Protein AF-I3XXE2-F1 (afdb_monomer)

Structure (mmCIF, N/CA/C/O backbone):
data_AF-I3XXE2-F1
#
_entry.id   AF-I3XXE2-F1
#
loop_
_atom_site.group_PDB
_atom_site.id
_atom_site.type_symbol
_atom_site.label_atom_id
_atom_site.label_alt_id
_atom_site.label_comp_id
_atom_site.label_asym_id
_atom_site.label_entity_id
_atom_site.label_seq_id
_atom_site.pdbx_PDB_ins_code
_atom_site.Cartn_x
_atom_site.Cartn_y
_atom_site.Cartn_z
_atom_site.occupancy
_atom_site.B_iso_or_equiv
_atom_site.auth_seq_id
_atom_site.auth_comp_id
_atom_site.auth_asym_id
_atom_site.auth_atom_id
_atom_site.pdbx_PDB_model_num
ATOM 1 N N . MET A 1 1 ? 44.487 16.194 -28.880 1.00 49.84 1 MET A N 1
ATOM 2 C CA . MET A 1 1 ? 43.155 16.130 -28.254 1.00 49.84 1 MET A CA 1
ATOM 3 C C . MET A 1 1 ? 43.148 17.128 -27.118 1.00 49.84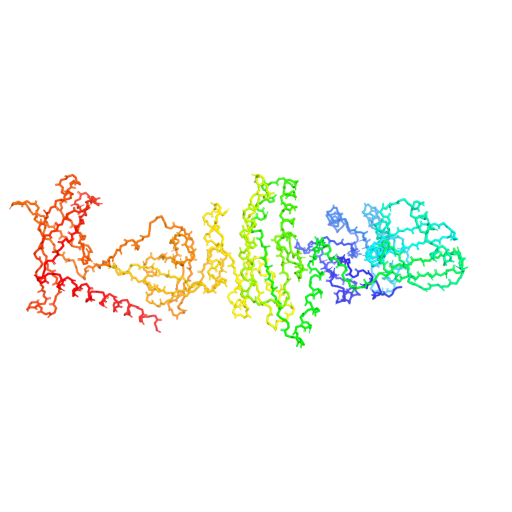 1 MET A C 1
ATOM 5 O O . MET A 1 1 ? 44.046 17.031 -26.292 1.00 49.84 1 MET A O 1
ATOM 9 N N . LEU A 1 2 ? 42.256 18.119 -27.118 1.00 60.84 2 LEU A N 1
ATOM 10 C CA . LEU A 1 2 ? 42.082 19.010 -25.963 1.00 60.84 2 LEU A CA 1
ATOM 11 C C . LEU A 1 2 ? 41.504 18.194 -24.790 1.00 60.84 2 LEU A C 1
ATOM 13 O O . LEU A 1 2 ? 40.853 17.176 -25.013 1.00 60.84 2 LEU A O 1
ATOM 17 N N . LEU A 1 3 ? 41.729 18.614 -23.539 1.00 61.66 3 LEU A N 1
ATOM 18 C CA . LEU A 1 3 ? 41.143 17.947 -22.361 1.00 61.66 3 LEU A CA 1
ATOM 19 C C . LEU A 1 3 ? 39.611 17.828 -22.488 1.00 61.66 3 LEU A C 1
ATOM 21 O O . LEU A 1 3 ? 39.029 16.824 -22.094 1.00 61.66 3 LEU A O 1
ATOM 25 N N . GLU A 1 4 ? 38.973 18.821 -23.106 1.00 63.56 4 GLU A N 1
ATOM 26 C CA . GLU A 1 4 ? 37.538 18.836 -23.408 1.00 63.56 4 GLU A CA 1
ATOM 27 C C . GLU A 1 4 ? 37.115 17.728 -24.384 1.00 63.56 4 GLU A C 1
ATOM 29 O O . GLU A 1 4 ? 36.099 17.076 -24.152 1.00 63.56 4 GLU A O 1
ATOM 34 N N . ASP A 1 5 ? 37.915 17.459 -25.420 1.00 61.53 5 ASP A N 1
ATOM 35 C CA . ASP A 1 5 ? 37.657 16.382 -26.384 1.00 61.53 5 ASP A CA 1
ATOM 36 C C . ASP A 1 5 ? 37.700 15.016 -25.685 1.00 61.53 5 ASP A C 1
ATOM 38 O O . ASP A 1 5 ? 36.823 14.180 -25.884 1.00 61.53 5 ASP A O 1
ATOM 42 N N . PHE A 1 6 ? 38.672 14.809 -24.788 1.00 65.94 6 PHE A N 1
ATOM 43 C CA . PHE A 1 6 ? 38.775 13.582 -23.994 1.00 65.94 6 PHE A CA 1
ATOM 44 C C . PHE A 1 6 ? 37.578 13.398 -23.063 1.00 65.94 6 PHE A C 1
ATOM 46 O O . PHE A 1 6 ? 37.001 12.312 -23.008 1.00 65.94 6 PHE A O 1
ATOM 53 N N . LEU A 1 7 ? 37.179 14.446 -22.341 1.00 66.00 7 LEU A N 1
ATOM 54 C CA . LEU A 1 7 ? 36.018 14.381 -21.453 1.00 66.00 7 LEU A CA 1
ATOM 55 C C . LEU A 1 7 ? 34.719 14.178 -22.241 1.00 66.00 7 LEU A C 1
ATOM 57 O O . LEU A 1 7 ? 33.814 13.497 -21.763 1.00 66.00 7 LEU A O 1
ATOM 61 N N . HIS A 1 8 ? 34.634 14.701 -23.466 1.00 67.31 8 HIS A N 1
ATOM 62 C CA . HIS A 1 8 ? 33.523 14.415 -24.363 1.00 67.31 8 HIS A CA 1
ATOM 63 C C . HIS A 1 8 ? 33.535 12.948 -24.824 1.00 67.31 8 HIS A C 1
ATOM 65 O O . HIS A 1 8 ? 32.492 12.290 -24.804 1.00 67.31 8 HIS A O 1
ATOM 71 N N . GLU A 1 9 ? 34.674 12.419 -25.267 1.00 64.75 9 GLU A N 1
ATOM 72 C CA . GLU A 1 9 ? 34.792 11.040 -25.763 1.00 64.75 9 GLU A CA 1
ATOM 73 C C . GLU A 1 9 ? 34.589 10.001 -24.656 1.00 64.75 9 GLU A C 1
ATOM 75 O O . GLU A 1 9 ? 34.000 8.944 -24.890 1.00 64.75 9 GLU A O 1
ATOM 80 N N . THR A 1 10 ? 34.998 10.327 -23.429 1.00 66.25 10 THR A N 1
ATOM 81 C CA . THR A 1 10 ? 34.902 9.444 -22.259 1.00 66.25 10 THR A CA 1
ATOM 82 C C . THR A 1 10 ? 33.691 9.710 -21.370 1.00 66.25 10 THR A C 1
ATOM 84 O O . THR A 1 10 ? 33.535 9.021 -20.369 1.00 66.25 10 THR A O 1
ATOM 87 N N . ARG A 1 11 ? 32.759 10.588 -21.778 1.00 70.06 11 ARG A N 1
ATOM 88 C CA . ARG A 1 11 ? 31.555 10.988 -21.010 1.00 70.06 11 ARG A CA 1
ATOM 89 C C . ARG A 1 11 ? 30.692 9.843 -20.465 1.00 70.06 11 ARG A C 1
ATOM 91 O O . ARG A 1 11 ? 29.892 10.049 -19.558 1.00 70.06 11 ARG A O 1
ATOM 98 N N . SER A 1 12 ? 30.797 8.663 -21.074 1.00 62.78 12 SER A N 1
ATOM 99 C CA . SER A 1 12 ? 30.055 7.447 -20.720 1.00 62.78 12 SER A CA 1
ATOM 100 C C . SER A 1 12 ? 30.816 6.501 -19.781 1.00 62.78 12 SER A C 1
ATOM 102 O O . SER A 1 12 ? 30.238 5.521 -19.315 1.00 62.78 12 SER A O 1
ATOM 104 N N . LEU A 1 13 ? 32.090 6.783 -19.496 1.00 74.25 13 LEU A N 1
ATOM 105 C CA . LEU A 1 13 ? 32.965 6.002 -18.625 1.00 74.25 13 LEU A CA 1
ATOM 106 C C . LEU A 1 13 ? 33.053 6.643 -17.238 1.00 74.25 13 LEU A C 1
ATOM 108 O O . LEU A 1 13 ? 33.002 7.860 -17.080 1.00 74.25 13 LEU A O 1
ATOM 112 N N . SER A 1 14 ? 33.210 5.819 -16.210 1.00 83.44 14 SER A N 1
ATOM 113 C CA . SER A 1 14 ? 33.426 6.293 -14.843 1.00 83.44 14 SER A CA 1
ATOM 114 C C . SER A 1 14 ? 34.903 6.622 -14.601 1.00 83.44 14 SER A C 1
ATOM 116 O O . SER A 1 14 ? 35.786 5.803 -14.867 1.00 83.44 14 SER A O 1
ATOM 118 N N . VAL A 1 15 ? 35.184 7.821 -14.082 1.00 85.19 15 VAL A N 1
ATOM 119 C CA . VAL A 1 15 ? 36.554 8.303 -13.846 1.00 85.19 15 VAL A CA 1
ATOM 120 C C . VAL A 1 15 ? 36.760 8.532 -12.355 1.00 85.19 15 VAL A C 1
ATOM 122 O O . VAL A 1 15 ? 35.983 9.237 -11.711 1.00 85.19 15 VAL A O 1
ATOM 125 N N . ALA A 1 16 ? 37.815 7.947 -11.795 1.00 87.69 16 ALA A N 1
ATOM 126 C CA . ALA A 1 16 ? 38.194 8.156 -10.406 1.00 87.69 16 ALA A CA 1
ATOM 127 C C . ALA A 1 16 ? 39.596 8.761 -10.302 1.00 87.69 16 ALA A C 1
ATOM 129 O O . ALA A 1 16 ? 40.557 8.245 -10.870 1.00 87.69 16 ALA A O 1
ATOM 130 N N . HIS A 1 17 ? 39.708 9.833 -9.526 1.00 88.88 17 HIS A N 1
ATOM 131 C CA . HIS A 1 17 ? 40.954 10.486 -9.164 1.00 88.88 17 HIS A CA 1
ATOM 132 C C . HIS A 1 17 ? 41.304 10.167 -7.704 1.00 88.88 17 HIS A C 1
ATOM 134 O O . HIS A 1 17 ? 40.555 10.487 -6.786 1.00 88.88 17 HIS A O 1
ATOM 140 N N . LEU A 1 18 ? 42.432 9.510 -7.470 1.00 89.00 18 LEU A N 1
ATOM 141 C CA . LEU A 1 18 ? 42.912 9.111 -6.153 1.00 89.00 18 LEU A CA 1
ATOM 142 C C . LEU A 1 18 ? 44.161 9.911 -5.788 1.00 89.00 18 LEU A C 1
ATOM 144 O O . LEU A 1 18 ? 45.093 9.977 -6.583 1.00 89.00 18 LEU A O 1
ATOM 148 N N . TYR A 1 19 ? 44.227 10.445 -4.574 1.00 88.69 19 TYR A N 1
ATOM 149 C CA . TYR A 1 19 ? 45.392 11.199 -4.102 1.00 88.69 19 TYR A CA 1
ATOM 150 C C . TYR A 1 19 ? 45.650 10.962 -2.610 1.00 88.69 19 TYR A C 1
ATOM 152 O O . TYR A 1 19 ? 44.798 10.431 -1.895 1.00 88.69 19 TYR A O 1
ATOM 160 N N . PHE A 1 20 ? 46.839 11.341 -2.136 1.00 84.94 20 PHE A N 1
ATOM 161 C CA . PHE A 1 20 ? 47.211 11.317 -0.717 1.00 84.94 20 PHE A CA 1
ATOM 162 C C . PHE A 1 20 ? 47.360 12.752 -0.201 1.00 84.94 20 PHE A C 1
ATOM 164 O O . PHE A 1 20 ? 48.051 13.549 -0.832 1.00 84.94 20 PHE A O 1
ATOM 171 N N . HIS A 1 21 ? 46.772 13.053 0.959 1.00 82.75 21 HIS A N 1
ATOM 172 C CA . HIS A 1 21 ? 46.692 14.399 1.544 1.00 82.75 21 HIS A CA 1
ATOM 173 C C . HIS A 1 21 ? 45.854 15.380 0.706 1.00 82.75 21 HIS A C 1
ATOM 175 O O . HIS A 1 21 ? 44.634 15.402 0.841 1.00 82.75 21 HIS A O 1
ATOM 181 N N . GLU A 1 22 ? 46.492 16.178 -0.151 1.00 81.81 22 GLU A N 1
ATOM 182 C CA . GLU A 1 22 ? 45.865 17.200 -0.993 1.00 81.81 22 GLU A CA 1
ATOM 183 C C . GLU A 1 22 ? 46.195 16.927 -2.468 1.00 81.81 22 GLU A C 1
ATOM 185 O O . GLU A 1 22 ? 47.330 16.537 -2.764 1.00 81.81 22 GLU A O 1
ATOM 190 N N . PRO A 1 23 ? 45.235 17.123 -3.393 1.00 83.56 23 PRO A N 1
ATOM 191 C CA . PRO A 1 23 ? 45.461 16.893 -4.813 1.00 83.56 23 PRO A CA 1
ATOM 192 C C . PRO A 1 23 ? 46.401 17.963 -5.376 1.00 83.56 23 PRO A C 1
ATOM 194 O O . PRO A 1 23 ? 46.141 19.164 -5.269 1.00 83.56 23 PRO A O 1
ATOM 197 N N . LYS A 1 24 ? 47.497 17.531 -5.998 1.00 83.00 24 LYS A N 1
ATOM 198 C CA . LYS A 1 24 ? 48.479 18.407 -6.648 1.00 83.00 24 LYS A CA 1
ATOM 199 C C . LYS A 1 24 ? 48.099 18.726 -8.098 1.00 83.00 24 LYS A C 1
ATOM 201 O O . LYS A 1 24 ? 48.556 19.743 -8.620 1.00 83.00 24 LYS A O 1
ATOM 206 N N . LEU A 1 25 ? 47.255 17.916 -8.742 1.00 81.25 25 LEU A N 1
ATOM 207 C CA . LEU A 1 25 ? 46.777 18.136 -10.110 1.00 81.25 25 LEU A CA 1
ATOM 208 C C . LEU A 1 25 ? 45.435 18.879 -10.115 1.00 81.25 25 LEU A C 1
ATOM 210 O O . LEU A 1 25 ? 44.374 18.305 -10.372 1.00 81.25 25 LEU A O 1
ATOM 214 N N . THR A 1 26 ? 45.471 20.189 -9.858 1.00 78.38 26 THR A N 1
ATOM 215 C CA . THR A 1 26 ? 44.259 21.030 -9.846 1.00 78.38 26 THR A CA 1
ATOM 216 C C . THR A 1 26 ? 43.567 21.132 -11.209 1.00 78.38 26 THR A C 1
ATOM 218 O O . THR A 1 26 ? 42.389 21.476 -11.268 1.00 78.38 26 THR A O 1
ATOM 221 N N . LEU A 1 27 ? 44.244 20.763 -12.303 1.00 74.00 27 LEU A N 1
ATOM 222 C CA . LEU A 1 27 ? 43.654 20.620 -13.641 1.00 74.00 27 LEU A CA 1
ATOM 223 C C . LEU A 1 27 ? 42.441 19.672 -13.668 1.00 74.00 27 LEU A C 1
ATOM 225 O O . LEU A 1 27 ? 41.511 19.879 -14.452 1.00 74.00 27 LEU A O 1
ATOM 229 N N . PHE A 1 28 ? 42.401 18.670 -12.784 1.00 76.62 28 PHE A N 1
ATOM 230 C CA . PHE A 1 28 ? 41.263 17.758 -12.683 1.00 76.62 28 PHE A CA 1
ATOM 231 C C . PHE A 1 28 ? 40.023 18.374 -12.017 1.00 76.62 28 PHE A C 1
AT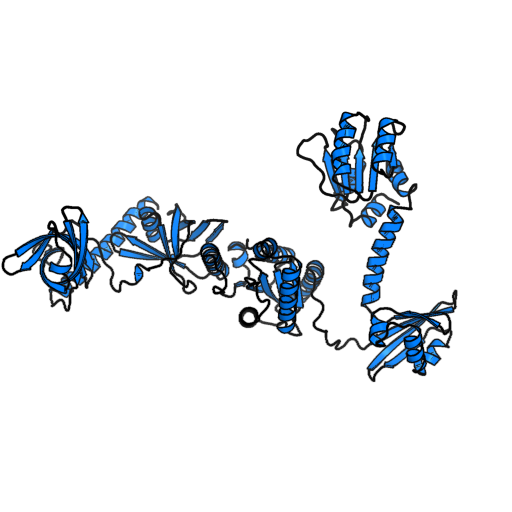OM 233 O O . PHE A 1 28 ? 38.933 17.830 -12.175 1.00 76.62 28 PHE A O 1
ATOM 240 N N . GLU A 1 29 ? 40.129 19.522 -11.339 1.00 73.69 29 GLU A N 1
ATOM 241 C CA . GLU A 1 29 ? 38.956 20.202 -10.765 1.00 73.69 29 GLU A CA 1
ATOM 242 C C . GLU A 1 29 ? 38.036 20.769 -11.853 1.00 73.69 29 GLU A C 1
ATOM 244 O O . GLU A 1 29 ? 36.814 20.661 -11.747 1.00 73.69 29 GLU A O 1
ATOM 249 N N . ASN A 1 30 ? 38.602 21.286 -12.948 1.00 69.25 30 ASN A N 1
ATOM 250 C CA . ASN A 1 30 ? 37.808 21.703 -14.108 1.00 69.25 30 ASN A CA 1
ATOM 251 C C . ASN A 1 30 ? 37.157 20.496 -14.799 1.00 69.25 30 ASN A C 1
ATOM 253 O O . ASN A 1 30 ? 35.985 20.556 -15.169 1.00 69.25 30 ASN A O 1
ATOM 257 N N . ALA A 1 31 ? 37.882 19.379 -14.916 1.00 69.25 31 ALA A N 1
ATOM 258 C CA . ALA A 1 31 ? 37.351 18.140 -15.486 1.00 69.25 31 ALA A CA 1
ATOM 259 C C . ALA A 1 31 ? 36.200 17.550 -14.652 1.00 69.25 31 ALA A C 1
ATOM 261 O O . ALA A 1 31 ? 35.229 17.027 -15.195 1.00 69.25 31 ALA A O 1
ATOM 262 N N . LYS A 1 32 ? 36.270 17.682 -13.325 1.00 71.62 32 LYS A N 1
ATOM 263 C CA . LYS A 1 32 ? 35.228 17.239 -12.394 1.00 71.62 32 LYS A CA 1
ATOM 264 C C . LYS A 1 32 ? 33.922 18.022 -12.535 1.00 71.62 32 LYS A C 1
ATOM 266 O O . LYS A 1 32 ? 32.854 17.465 -12.305 1.00 71.62 32 LYS A O 1
ATOM 271 N N . GLN A 1 33 ? 33.992 19.300 -12.910 1.00 71.19 33 GLN A N 1
ATOM 272 C CA . GLN A 1 33 ? 32.798 20.125 -13.129 1.00 71.19 33 GLN A CA 1
ATOM 273 C C . GLN A 1 33 ? 32.081 19.786 -14.439 1.00 71.19 33 GLN A C 1
ATOM 275 O O . GLN A 1 33 ? 30.863 19.931 -14.527 1.00 71.19 33 GLN A O 1
ATOM 280 N N . THR A 1 34 ? 32.822 19.344 -15.454 1.00 67.88 34 THR A N 1
ATOM 281 C CA . THR A 1 34 ? 32.298 19.097 -16.804 1.00 67.88 34 THR A CA 1
ATOM 282 C C . THR A 1 34 ? 31.955 17.631 -17.062 1.00 67.88 34 THR A C 1
ATOM 284 O O . THR A 1 34 ? 31.123 17.348 -17.923 1.00 67.88 34 THR A O 1
ATOM 287 N N . HIS A 1 35 ? 32.536 16.697 -16.304 1.00 72.62 35 HIS A N 1
ATOM 288 C CA . HIS A 1 35 ? 32.346 15.264 -16.497 1.00 72.62 35 HIS A CA 1
ATOM 289 C C . HIS A 1 35 ? 31.454 14.639 -15.400 1.00 72.62 35 HIS A C 1
ATOM 291 O O . HIS A 1 35 ? 31.875 14.525 -14.247 1.00 72.62 35 HIS A O 1
ATOM 297 N N . PRO A 1 36 ? 30.242 14.150 -15.733 1.00 70.31 36 PRO A N 1
ATOM 298 C CA . PRO A 1 36 ? 29.206 13.789 -14.753 1.00 70.31 36 PRO A CA 1
ATOM 299 C C . PRO A 1 36 ? 29.562 12.606 -13.836 1.00 70.31 36 PRO A C 1
ATOM 301 O O . PRO A 1 36 ? 28.997 12.472 -12.753 1.00 70.31 36 PRO A O 1
ATOM 304 N N . HIS A 1 37 ? 30.502 11.752 -14.252 1.00 79.75 37 HIS A N 1
ATOM 305 C CA . HIS A 1 37 ? 30.937 10.561 -13.509 1.00 79.75 37 HIS A CA 1
ATOM 306 C C . HIS A 1 37 ? 32.393 10.629 -13.024 1.00 79.75 37 HIS A C 1
ATOM 308 O O . HIS A 1 37 ? 33.038 9.593 -12.868 1.00 79.75 37 HIS A O 1
ATOM 314 N N . PHE A 1 38 ? 32.920 11.839 -12.815 1.00 84.69 38 PHE A N 1
ATOM 315 C CA . PHE A 1 38 ? 34.266 12.048 -12.285 1.00 84.69 38 PHE A CA 1
ATOM 316 C C . PHE A 1 38 ? 34.226 12.227 -10.762 1.00 84.69 38 PHE A C 1
ATOM 318 O O . PHE A 1 38 ? 33.630 13.175 -10.250 1.00 84.69 38 PHE A O 1
ATOM 325 N N . LEU A 1 39 ? 34.881 11.335 -10.019 1.00 85.44 39 LEU A N 1
ATOM 326 C CA . LEU A 1 39 ? 34.938 11.377 -8.555 1.00 85.44 39 LEU A CA 1
ATOM 327 C C . LEU A 1 39 ? 36.384 11.444 -8.063 1.00 85.44 39 LEU A C 1
ATOM 329 O O . LEU A 1 39 ? 37.253 10.785 -8.624 1.00 85.44 39 LEU A O 1
ATOM 333 N N . SER A 1 40 ? 36.632 12.189 -6.984 1.00 86.00 40 SER A N 1
ATOM 334 C CA . SER A 1 40 ? 37.962 12.297 -6.371 1.00 86.00 40 SER A CA 1
ATOM 335 C C . SER A 1 40 ? 37.949 11.756 -4.943 1.00 86.00 40 SER A C 1
ATOM 337 O O . SER A 1 40 ? 37.007 12.029 -4.199 1.00 86.00 40 SER A O 1
ATOM 339 N N . PHE A 1 41 ? 38.988 11.022 -4.545 1.00 86.62 41 PHE A N 1
ATOM 340 C CA . PHE A 1 41 ? 39.075 10.369 -3.241 1.00 86.62 41 PHE A CA 1
ATOM 341 C C . PHE A 1 41 ? 40.442 10.593 -2.588 1.00 86.62 41 PHE A C 1
ATOM 343 O O . PHE A 1 41 ? 41.481 10.260 -3.164 1.00 86.62 41 PHE A O 1
ATOM 350 N N . ASN A 1 42 ? 40.420 11.074 -1.343 1.00 85.44 42 ASN A N 1
ATOM 351 C CA . ASN A 1 42 ? 41.594 11.098 -0.479 1.00 85.44 42 ASN A CA 1
ATOM 352 C C . ASN A 1 42 ? 41.824 9.702 0.110 1.00 85.44 42 ASN A C 1
ATOM 354 O O . ASN A 1 42 ? 41.038 9.211 0.923 1.00 85.44 42 ASN A O 1
ATOM 358 N N . LEU A 1 43 ? 42.928 9.076 -0.285 1.00 82.06 43 LEU A N 1
ATOM 359 C CA . LEU A 1 43 ? 43.324 7.745 0.146 1.00 82.06 43 LEU A CA 1
ATOM 360 C C . LEU A 1 43 ? 43.887 7.700 1.563 1.00 82.06 43 LEU A C 1
ATOM 362 O O . LEU A 1 43 ? 44.427 6.667 1.924 1.00 82.06 43 LEU A O 1
ATOM 366 N N . GLU A 1 44 ? 43.810 8.750 2.374 1.00 77.62 44 GLU A N 1
ATOM 367 C CA . GLU A 1 44 ? 44.164 8.667 3.796 1.00 77.62 44 GLU A CA 1
ATOM 368 C C . GLU A 1 44 ? 42.950 8.504 4.704 1.00 77.62 44 GLU A C 1
ATOM 370 O O . GLU A 1 44 ? 43.038 7.816 5.721 1.00 77.62 44 GLU A O 1
ATOM 375 N N . GLU A 1 45 ? 41.795 9.004 4.280 1.00 77.88 45 GLU A N 1
ATOM 376 C CA . GLU A 1 45 ? 40.541 8.920 5.021 1.00 77.88 45 GLU A CA 1
ATOM 377 C C . GLU A 1 45 ? 39.990 7.484 4.986 1.00 77.88 45 GLU A C 1
ATOM 379 O O . GLU A 1 45 ? 39.801 6.892 3.922 1.00 77.88 45 GLU A O 1
ATOM 384 N N . GLU A 1 46 ? 39.747 6.885 6.157 1.00 56.06 46 GLU A N 1
ATOM 385 C CA . GLU A 1 46 ? 39.367 5.464 6.289 1.00 56.06 46 GLU A CA 1
ATOM 386 C C . GLU A 1 46 ? 38.021 5.103 5.625 1.00 56.06 46 GLU A C 1
ATOM 388 O O . GLU A 1 46 ? 37.785 3.932 5.334 1.00 56.06 46 GLU A O 1
ATOM 393 N N . ASN A 1 47 ? 37.177 6.093 5.306 1.00 55.81 47 ASN A N 1
ATOM 394 C CA . ASN A 1 47 ? 35.850 5.894 4.705 1.00 55.81 47 ASN A CA 1
ATOM 395 C C . ASN A 1 47 ? 35.788 6.115 3.181 1.00 55.81 47 ASN A C 1
ATOM 397 O O . ASN A 1 47 ? 34.747 5.855 2.578 1.00 55.81 47 ASN A O 1
ATOM 401 N N . ASN A 1 48 ? 36.878 6.545 2.539 1.00 55.62 48 ASN A N 1
ATOM 402 C CA . ASN A 1 48 ? 36.903 6.839 1.105 1.00 55.62 48 ASN A CA 1
ATOM 403 C C . ASN A 1 48 ? 37.566 5.694 0.330 1.00 55.62 48 ASN A C 1
ATOM 405 O O . ASN A 1 48 ? 38.761 5.711 0.038 1.00 55.62 48 ASN A O 1
ATOM 409 N N . THR A 1 49 ? 36.777 4.669 -0.007 1.00 58.06 49 THR A N 1
ATOM 410 C CA . THR A 1 49 ? 37.187 3.660 -0.997 1.00 58.06 49 THR A CA 1
ATOM 411 C C . THR A 1 49 ? 36.471 3.917 -2.319 1.00 58.06 49 THR A C 1
ATOM 413 O O . THR A 1 49 ? 35.263 4.154 -2.306 1.00 58.06 49 THR A O 1
ATOM 416 N N . PRO A 1 50 ? 37.176 3.875 -3.463 1.00 56.41 50 PRO A N 1
ATOM 417 C CA . PRO A 1 50 ? 36.537 4.109 -4.749 1.00 56.41 50 PRO A CA 1
ATOM 418 C C . PRO A 1 50 ? 35.480 3.030 -5.043 1.00 56.41 50 PRO A C 1
ATOM 420 O O . PRO A 1 50 ? 35.698 1.836 -4.803 1.00 56.41 50 PRO A O 1
ATOM 423 N N . LEU A 1 51 ? 34.334 3.472 -5.570 1.00 59.88 51 LEU A N 1
ATOM 424 C CA . LEU A 1 51 ? 33.403 2.640 -6.342 1.00 59.88 51 LEU A CA 1
ATOM 425 C C . LEU A 1 51 ? 34.094 2.213 -7.652 1.00 59.88 51 LEU A C 1
ATOM 427 O O . LEU A 1 51 ? 35.061 2.852 -8.065 1.00 59.88 51 LEU A O 1
ATOM 431 N N . SER A 1 52 ? 33.654 1.120 -8.288 1.00 71.00 52 SER A N 1
ATOM 432 C CA . SER A 1 52 ? 34.291 0.619 -9.517 1.00 71.00 52 SER A CA 1
ATOM 433 C C . SER A 1 52 ? 34.399 1.725 -10.571 1.00 71.00 52 SER A C 1
ATOM 435 O O . SER A 1 52 ? 33.372 2.281 -10.953 1.00 71.00 52 SER A O 1
ATOM 437 N N . ALA A 1 53 ? 35.620 2.018 -11.019 1.00 78.50 53 ALA A N 1
ATOM 438 C CA . ALA A 1 53 ? 35.902 3.044 -12.016 1.00 78.50 53 ALA A CA 1
ATOM 439 C C . ALA A 1 53 ? 36.543 2.428 -13.265 1.00 78.50 53 ALA A C 1
ATOM 441 O O . ALA A 1 53 ? 37.379 1.525 -13.156 1.00 78.50 53 ALA A O 1
ATOM 442 N N . ASP A 1 54 ? 36.171 2.934 -14.439 1.00 79.69 54 ASP A N 1
ATOM 443 C CA . ASP A 1 54 ? 36.720 2.515 -15.729 1.00 79.69 54 ASP A CA 1
ATOM 444 C C . ASP A 1 54 ? 38.111 3.116 -15.964 1.00 79.69 54 ASP A C 1
ATOM 446 O O . ASP A 1 54 ? 39.002 2.432 -16.476 1.00 79.69 54 ASP A O 1
ATOM 450 N N . ILE A 1 55 ? 38.309 4.369 -15.543 1.00 83.06 55 ILE A N 1
ATOM 451 C CA . ILE A 1 55 ? 39.571 5.108 -15.645 1.00 83.06 55 ILE A CA 1
ATOM 452 C C . ILE A 1 55 ? 40.017 5.536 -14.249 1.00 83.06 55 ILE A C 1
ATOM 454 O O . ILE A 1 55 ? 39.242 6.120 -13.490 1.00 83.06 55 ILE A O 1
ATOM 458 N N . LEU A 1 56 ? 41.279 5.264 -13.921 1.00 87.06 56 LEU A N 1
ATOM 459 C CA . LEU A 1 56 ? 41.865 5.598 -12.631 1.00 87.06 56 LEU A CA 1
ATOM 460 C C . LEU A 1 56 ? 43.077 6.523 -12.792 1.00 87.06 56 LEU A C 1
ATOM 462 O O . LEU A 1 56 ? 44.084 6.141 -13.387 1.00 87.06 56 LEU A O 1
ATOM 466 N N . PHE A 1 57 ? 42.996 7.720 -12.224 1.00 88.06 57 PHE A N 1
ATOM 467 C CA . PHE A 1 57 ? 44.116 8.647 -12.069 1.00 88.06 57 PHE A CA 1
ATOM 468 C C . PHE A 1 57 ? 44.603 8.579 -10.626 1.00 88.06 57 PHE A C 1
ATOM 470 O O . PHE A 1 57 ? 43.793 8.711 -9.714 1.00 88.06 57 PHE A O 1
ATOM 477 N N . ILE A 1 58 ? 45.894 8.342 -10.394 1.00 89.62 58 ILE A N 1
ATOM 478 C CA . ILE A 1 58 ? 46.433 8.197 -9.035 1.00 89.62 58 ILE A CA 1
ATOM 479 C C . ILE A 1 58 ? 47.644 9.102 -8.849 1.00 89.62 58 ILE A C 1
ATOM 481 O O . ILE A 1 58 ? 48.664 8.916 -9.508 1.00 89.62 58 ILE A O 1
ATOM 485 N N . GLU A 1 59 ? 47.570 10.020 -7.896 1.00 90.31 59 GLU A N 1
ATOM 486 C CA . GLU A 1 59 ? 48.701 10.833 -7.466 1.00 90.31 59 GLU A CA 1
ATOM 487 C C . GLU A 1 59 ? 49.496 10.131 -6.358 1.00 90.31 59 GLU A C 1
ATOM 489 O O . GLU A 1 59 ? 48.975 9.781 -5.295 1.00 90.31 59 GLU A O 1
ATOM 494 N N . VAL A 1 60 ? 50.795 9.954 -6.587 1.00 87.12 60 VAL A N 1
ATOM 495 C CA . VAL A 1 60 ? 51.753 9.366 -5.648 1.00 87.12 60 VAL A CA 1
ATOM 496 C C . VAL A 1 60 ? 52.993 10.257 -5.603 1.00 87.12 60 VAL A C 1
ATOM 498 O O . VAL A 1 60 ? 54.006 9.951 -6.222 1.00 87.12 60 VAL A O 1
ATOM 501 N N . ALA A 1 61 ? 52.915 11.365 -4.855 1.00 77.12 61 ALA A N 1
ATOM 502 C CA . ALA A 1 61 ? 54.017 12.326 -4.717 1.00 77.12 61 ALA A CA 1
ATOM 503 C C . ALA A 1 61 ? 55.356 11.645 -4.367 1.00 77.12 61 ALA A C 1
ATOM 505 O O . ALA A 1 61 ? 56.318 11.759 -5.116 1.00 77.12 61 ALA A O 1
ATOM 506 N N . GLU A 1 62 ? 55.377 10.839 -3.301 1.00 80.69 62 GLU A N 1
ATOM 507 C CA . GLU A 1 62 ? 56.530 10.019 -2.915 1.00 80.69 62 GLU A CA 1
ATOM 508 C C . GLU A 1 62 ? 56.123 8.543 -2.793 1.00 80.69 62 GLU A C 1
ATOM 510 O O . GLU A 1 62 ? 55.191 8.191 -2.057 1.00 80.69 62 GLU A O 1
ATOM 515 N N . ALA A 1 63 ? 56.830 7.662 -3.507 1.00 77.44 63 ALA A N 1
ATOM 516 C CA . ALA A 1 63 ? 56.548 6.230 -3.545 1.00 77.44 63 ALA A CA 1
ATOM 517 C C . ALA A 1 63 ? 57.082 5.503 -2.294 1.00 77.44 63 ALA A C 1
ATOM 519 O O . ALA A 1 63 ? 58.182 4.945 -2.291 1.00 77.44 63 ALA A O 1
ATOM 520 N N . SER A 1 64 ? 56.277 5.460 -1.227 1.00 81.69 64 SER A N 1
ATOM 521 C CA . SER A 1 64 ? 56.568 4.674 -0.019 1.00 81.69 64 SER A CA 1
ATOM 522 C C . SER A 1 64 ? 55.909 3.286 -0.050 1.00 81.69 64 SER A C 1
ATOM 524 O O . SER A 1 64 ? 54.867 3.071 -0.677 1.00 81.69 64 SER A O 1
ATOM 526 N N . LYS A 1 65 ? 56.489 2.313 0.670 1.00 78.44 65 LYS A N 1
ATOM 527 C CA . LYS A 1 65 ? 55.921 0.952 0.782 1.00 78.44 65 LYS A CA 1
ATOM 528 C C . LYS A 1 65 ? 54.499 0.946 1.353 1.00 78.44 65 LYS A C 1
ATOM 530 O O . LYS A 1 65 ? 53.701 0.092 0.975 1.00 78.44 65 LYS A O 1
ATOM 535 N N . GLU A 1 66 ? 54.186 1.873 2.253 1.00 81.19 66 GLU A N 1
ATOM 536 C CA . GLU A 1 66 ? 52.868 1.978 2.886 1.00 81.19 66 GLU A CA 1
ATOM 537 C C . GLU A 1 66 ? 51.804 2.468 1.900 1.00 81.19 66 GLU A C 1
ATOM 539 O O . GLU A 1 66 ? 50.760 1.825 1.763 1.00 81.19 66 GLU A O 1
ATOM 544 N N . LYS A 1 67 ? 52.104 3.528 1.135 1.00 83.62 67 LYS A N 1
ATOM 545 C CA . LYS A 1 67 ? 51.207 4.066 0.099 1.00 83.62 67 LYS A CA 1
ATOM 546 C C . LYS A 1 67 ? 50.921 3.025 -0.986 1.00 83.62 67 LYS A C 1
ATOM 548 O O . LYS A 1 67 ? 49.763 2.768 -1.313 1.00 83.62 67 LYS A O 1
ATOM 553 N N . LEU A 1 68 ? 51.958 2.329 -1.464 1.00 83.19 68 LEU A N 1
ATOM 554 C CA . LEU A 1 68 ? 51.805 1.259 -2.457 1.00 83.19 68 LEU A CA 1
ATOM 555 C C . LEU A 1 68 ? 50.988 0.072 -1.921 1.00 83.19 68 LEU A C 1
ATOM 557 O O . LEU A 1 68 ? 50.157 -0.468 -2.648 1.00 83.19 68 LEU A O 1
ATOM 561 N N . LYS A 1 69 ? 51.150 -0.319 -0.647 1.00 82.88 69 LYS A N 1
ATOM 562 C CA . LYS A 1 69 ? 50.349 -1.394 -0.029 1.00 82.88 69 LYS A CA 1
ATOM 563 C C . LYS A 1 69 ? 48.854 -1.055 -0.001 1.00 82.88 69 LYS A C 1
ATOM 565 O O . LYS A 1 69 ? 48.029 -1.948 -0.193 1.00 82.88 69 LYS A O 1
ATOM 570 N N . ARG A 1 70 ? 48.496 0.218 0.195 1.00 81.81 70 ARG A N 1
ATOM 571 C CA . ARG A 1 70 ? 47.097 0.667 0.130 1.00 81.81 70 ARG A CA 1
ATOM 572 C C . ARG A 1 70 ? 46.552 0.559 -1.296 1.00 81.81 70 ARG A C 1
ATOM 574 O O . ARG A 1 70 ? 45.476 -0.004 -1.488 1.00 81.81 70 ARG A O 1
ATOM 581 N N . LEU A 1 71 ? 47.334 0.954 -2.300 1.00 84.62 71 LEU A N 1
ATOM 582 C CA . LEU A 1 71 ? 46.954 0.825 -3.712 1.00 84.62 71 LEU A CA 1
ATOM 583 C C . LEU A 1 71 ? 46.816 -0.636 -4.180 1.00 84.62 71 LEU A C 1
ATOM 585 O O . LEU A 1 71 ? 45.907 -0.931 -4.953 1.00 84.62 71 LEU A O 1
ATOM 589 N N . VAL A 1 72 ? 47.630 -1.569 -3.661 1.00 83.31 72 VAL A N 1
ATOM 590 C CA . VAL A 1 72 ? 47.485 -3.022 -3.914 1.00 83.31 72 VAL A CA 1
ATOM 591 C C . VAL A 1 72 ? 46.078 -3.509 -3.560 1.00 83.31 72 VAL A C 1
ATOM 593 O O . VAL A 1 72 ? 45.487 -4.285 -4.307 1.00 83.31 72 VAL A O 1
ATOM 596 N N . SER A 1 73 ? 45.523 -3.058 -2.430 1.00 77.88 73 SER A N 1
ATOM 597 C CA . SER A 1 73 ? 44.180 -3.472 -2.004 1.00 77.88 73 SER A CA 1
ATOM 598 C C . SER A 1 73 ? 43.078 -2.963 -2.942 1.00 77.88 73 SER A C 1
ATOM 600 O O . SER A 1 73 ? 42.080 -3.650 -3.151 1.00 77.88 73 SER A O 1
ATOM 602 N N . ILE A 1 74 ? 43.290 -1.795 -3.553 1.00 80.56 74 ILE A N 1
ATOM 603 C CA . ILE A 1 74 ? 42.348 -1.152 -4.471 1.00 80.56 74 ILE A CA 1
ATOM 604 C C . ILE A 1 74 ? 42.418 -1.825 -5.843 1.00 80.56 74 ILE A C 1
ATOM 606 O O . ILE A 1 74 ? 41.403 -2.326 -6.317 1.00 80.56 74 ILE A O 1
ATOM 610 N N . LEU A 1 75 ? 43.608 -1.926 -6.440 1.00 79.25 75 LEU A N 1
ATOM 611 C CA . LEU A 1 75 ? 43.806 -2.542 -7.761 1.00 79.25 75 LEU A CA 1
ATOM 612 C C . LEU A 1 75 ? 43.638 -4.071 -7.751 1.00 79.25 75 LEU A C 1
ATOM 614 O O . LEU A 1 75 ? 43.370 -4.684 -8.780 1.00 79.25 75 LEU A O 1
ATOM 618 N N . GLY A 1 76 ? 43.784 -4.715 -6.589 1.00 73.94 76 GLY A N 1
ATOM 619 C CA . GLY A 1 76 ? 43.475 -6.136 -6.423 1.00 73.94 76 GLY A CA 1
ATOM 620 C C . GLY A 1 76 ? 41.970 -6.421 -6.383 1.00 73.94 76 GLY A C 1
ATOM 621 O O . GLY A 1 76 ? 41.533 -7.482 -6.828 1.00 73.94 76 GLY A O 1
ATOM 622 N N . LYS A 1 77 ? 41.175 -5.477 -5.861 1.00 75.00 77 LYS A N 1
ATOM 623 C CA . LYS A 1 77 ? 39.714 -5.595 -5.730 1.00 75.00 77 LYS A CA 1
ATOM 624 C C . LYS A 1 77 ? 38.975 -5.070 -6.962 1.00 75.00 77 LYS A C 1
ATOM 626 O O . LYS A 1 77 ? 37.967 -5.649 -7.361 1.00 75.00 77 LYS A O 1
ATOM 631 N N . TYR A 1 78 ? 39.480 -4.000 -7.562 1.00 70.38 78 TYR A N 1
ATOM 632 C CA . TYR A 1 78 ? 38.900 -3.336 -8.722 1.00 70.38 78 TYR A CA 1
ATOM 633 C C . TYR A 1 78 ? 39.869 -3.449 -9.893 1.00 70.38 78 TYR A C 1
ATOM 635 O O . TYR A 1 78 ? 41.056 -3.184 -9.740 1.00 70.38 78 TYR A O 1
ATOM 643 N N . LYS A 1 79 ? 39.367 -3.854 -11.060 1.00 69.75 79 LYS A N 1
ATOM 644 C CA . LYS A 1 79 ? 40.160 -3.993 -12.286 1.00 69.75 79 LYS A CA 1
ATOM 645 C C . LYS A 1 79 ? 39.803 -2.855 -13.245 1.00 69.75 79 LYS A C 1
ATOM 647 O O . LYS A 1 79 ? 38.995 -3.092 -14.142 1.00 69.75 79 LYS A O 1
ATOM 652 N N . PRO A 1 80 ? 40.322 -1.634 -13.021 1.00 74.12 80 PRO A N 1
ATOM 653 C CA . PRO A 1 80 ? 40.055 -0.515 -13.913 1.00 74.12 80 PRO A CA 1
ATOM 654 C C . PRO A 1 80 ? 40.540 -0.843 -15.327 1.00 74.12 80 PRO A C 1
ATOM 656 O O . PRO A 1 80 ? 41.522 -1.567 -15.515 1.00 74.12 80 PRO A O 1
ATOM 659 N N . THR A 1 81 ? 39.840 -0.313 -16.326 1.00 71.62 81 THR A N 1
ATOM 660 C CA . THR A 1 81 ? 40.198 -0.509 -17.735 1.00 71.62 81 THR A CA 1
ATOM 661 C C . THR A 1 81 ? 41.501 0.217 -18.058 1.00 71.62 81 THR A C 1
ATOM 663 O O . THR A 1 81 ? 42.313 -0.298 -18.829 1.00 71.62 81 THR A O 1
ATOM 666 N N . ILE A 1 82 ? 41.708 1.390 -17.450 1.00 77.81 82 ILE A N 1
ATOM 667 C CA . ILE A 1 82 ? 42.889 2.237 -17.631 1.00 77.81 82 ILE A CA 1
ATOM 668 C C . ILE A 1 82 ? 43.350 2.775 -16.278 1.00 77.81 82 ILE A C 1
ATOM 670 O O . ILE A 1 82 ? 42.541 3.112 -15.413 1.00 77.81 82 ILE A O 1
ATOM 674 N N . THR A 1 83 ? 44.663 2.857 -16.072 1.00 84.44 83 THR A N 1
ATOM 675 C CA . THR A 1 83 ? 45.244 3.416 -14.844 1.00 84.44 83 THR A CA 1
ATOM 676 C C . THR A 1 83 ? 46.485 4.226 -15.163 1.00 84.44 83 THR A C 1
ATOM 678 O O . THR A 1 83 ? 47.421 3.682 -15.741 1.00 84.44 83 THR A O 1
ATOM 681 N N . TYR A 1 84 ? 46.523 5.482 -14.732 1.00 86.62 84 TYR A N 1
ATOM 682 C CA . TYR A 1 84 ? 47.707 6.336 -14.799 1.00 86.62 84 TYR A CA 1
ATOM 683 C C . TYR A 1 84 ? 48.193 6.673 -13.395 1.00 86.62 84 TYR A C 1
ATOM 685 O O . TYR A 1 84 ? 47.395 6.995 -12.509 1.00 86.62 84 TYR A O 1
ATOM 693 N N . LEU A 1 85 ? 49.507 6.596 -13.201 1.00 88.56 85 LEU A N 1
ATOM 694 C CA . LEU A 1 85 ? 50.172 7.037 -11.979 1.00 88.56 85 LEU A CA 1
ATOM 695 C C . LEU A 1 85 ? 50.879 8.363 -12.242 1.00 88.56 85 LEU A C 1
ATOM 697 O O . LEU A 1 85 ? 51.589 8.484 -13.232 1.00 88.56 85 LEU A O 1
ATOM 701 N N . PHE A 1 86 ? 50.746 9.315 -11.329 1.00 89.19 86 PHE A N 1
ATOM 702 C CA . PHE A 1 86 ? 51.462 10.585 -11.357 1.00 89.19 86 PHE A CA 1
ATOM 703 C C . PHE A 1 86 ? 52.407 10.652 -10.158 1.00 89.19 86 PHE A C 1
ATOM 705 O O . PHE A 1 86 ? 51.943 10.589 -9.020 1.00 89.19 86 PHE A O 1
ATOM 712 N N . ALA A 1 87 ? 53.716 10.765 -10.382 1.00 88.88 87 ALA A N 1
ATOM 713 C CA . ALA A 1 87 ? 54.720 10.771 -9.313 1.00 88.88 87 ALA A CA 1
ATOM 714 C C . ALA A 1 87 ? 55.816 11.823 -9.520 1.00 88.88 87 ALA A C 1
ATOM 716 O O . ALA A 1 87 ? 56.096 12.220 -10.647 1.00 88.88 87 ALA A O 1
ATOM 717 N N . GLU A 1 88 ? 56.449 12.278 -8.433 1.00 86.62 88 GLU A N 1
ATOM 718 C CA . GLU A 1 88 ? 57.574 13.227 -8.519 1.00 86.62 88 GLU A CA 1
ATOM 719 C C . GLU A 1 88 ? 58.833 12.557 -9.092 1.00 86.62 88 GLU A C 1
ATOM 721 O O . GLU A 1 88 ? 59.558 13.166 -9.873 1.00 86.62 88 GLU A O 1
ATOM 726 N N . ASP A 1 89 ? 59.054 11.283 -8.752 1.00 84.62 89 ASP A N 1
ATOM 727 C CA . ASP A 1 89 ? 60.124 10.441 -9.293 1.00 84.62 89 ASP A CA 1
ATOM 728 C C . ASP A 1 89 ? 59.527 9.293 -10.121 1.00 84.62 89 ASP A C 1
ATOM 730 O O . ASP A 1 89 ? 59.169 8.232 -9.597 1.00 84.62 89 ASP A O 1
ATOM 734 N N . VAL A 1 90 ? 59.409 9.515 -11.432 1.00 84.56 90 VAL A N 1
ATOM 735 C CA . VAL A 1 90 ? 58.896 8.520 -12.390 1.00 84.56 90 VAL A CA 1
ATOM 736 C C . VAL A 1 90 ? 59.845 7.336 -12.589 1.00 84.56 90 VAL A C 1
ATOM 738 O O . VAL A 1 90 ? 59.407 6.255 -12.980 1.00 84.56 90 VAL A O 1
ATOM 741 N N . GLU A 1 91 ? 61.135 7.495 -12.273 1.00 81.56 91 GLU A N 1
ATOM 742 C CA . GLU A 1 91 ? 62.147 6.438 -12.392 1.00 81.56 91 GLU A CA 1
ATOM 743 C C . GLU A 1 91 ? 62.254 5.575 -11.124 1.00 81.56 91 GLU A C 1
ATOM 745 O O . GLU A 1 91 ? 63.053 4.629 -11.049 1.00 81.56 91 GLU A O 1
ATOM 750 N N . ASN A 1 92 ? 61.419 5.852 -10.119 1.00 84.50 92 ASN A N 1
ATOM 751 C CA . ASN A 1 92 ? 61.432 5.133 -8.861 1.00 84.50 92 ASN A CA 1
ATOM 752 C C . ASN A 1 92 ? 61.218 3.623 -9.073 1.00 84.50 92 ASN A C 1
ATOM 754 O O . ASN A 1 92 ? 60.151 3.147 -9.472 1.00 84.50 92 ASN A O 1
ATOM 758 N N . ARG A 1 93 ? 62.232 2.824 -8.721 1.00 78.44 93 ARG A N 1
ATOM 759 C CA . ARG A 1 93 ? 62.229 1.365 -8.940 1.00 78.44 93 ARG A CA 1
ATOM 760 C C . ARG A 1 93 ? 61.077 0.629 -8.251 1.00 78.44 93 ARG A C 1
ATOM 762 O O . ARG A 1 93 ? 60.692 -0.441 -8.720 1.00 78.44 93 ARG A O 1
ATOM 769 N N . LEU A 1 94 ? 60.573 1.124 -7.118 1.00 78.50 94 LEU A N 1
ATOM 770 C CA . LEU A 1 94 ? 59.442 0.501 -6.421 1.00 78.50 94 LEU A CA 1
ATOM 771 C C . LEU A 1 94 ? 58.125 0.812 -7.135 1.00 78.50 94 LEU A C 1
ATOM 773 O O . LEU A 1 94 ? 57.307 -0.092 -7.304 1.00 78.50 94 LEU A O 1
ATOM 777 N N . LEU A 1 95 ? 57.964 2.051 -7.601 1.00 82.50 95 LEU A N 1
ATOM 778 C CA . LEU A 1 95 ? 56.802 2.501 -8.363 1.00 82.50 95 LEU A CA 1
ATOM 779 C C . LEU A 1 95 ? 56.696 1.782 -9.712 1.00 82.50 95 LEU A C 1
ATOM 781 O O . LEU A 1 95 ? 55.640 1.249 -10.035 1.00 82.50 95 LEU A O 1
ATOM 785 N N . LEU A 1 96 ? 57.800 1.667 -10.455 1.00 78.31 96 LEU A N 1
ATOM 786 C CA . LEU A 1 96 ? 57.823 0.973 -11.748 1.00 78.31 96 LEU A CA 1
ATOM 787 C C . LEU A 1 96 ? 57.531 -0.530 -11.614 1.00 78.31 96 LEU A C 1
ATOM 789 O O . LEU A 1 96 ? 56.801 -1.100 -12.422 1.00 78.31 96 LEU A O 1
ATOM 793 N N . LYS A 1 97 ? 58.040 -1.185 -10.558 1.00 77.25 97 LYS A N 1
ATOM 794 C CA . LYS A 1 97 ? 57.691 -2.588 -10.257 1.00 77.25 97 LYS A CA 1
ATOM 795 C C . LYS A 1 97 ? 56.209 -2.754 -9.930 1.00 77.25 97 LYS A C 1
ATOM 797 O O . LYS A 1 97 ? 55.608 -3.747 -10.332 1.00 77.25 97 LYS A O 1
ATOM 802 N N . PHE A 1 98 ? 55.636 -1.804 -9.195 1.00 83.06 98 PHE A N 1
ATOM 803 C CA . PHE A 1 98 ? 54.210 -1.779 -8.893 1.00 83.06 98 PHE A CA 1
ATOM 804 C C . PHE A 1 98 ? 53.376 -1.575 -10.167 1.00 83.06 98 PHE A C 1
ATOM 806 O O . PHE A 1 98 ? 52.453 -2.348 -10.416 1.00 83.06 98 PHE A O 1
ATOM 813 N N . ALA A 1 99 ? 53.750 -0.603 -11.001 1.00 81.62 99 ALA A N 1
ATOM 814 C CA . ALA A 1 99 ? 53.094 -0.300 -12.268 1.00 81.62 99 ALA A CA 1
ATOM 815 C C . ALA A 1 99 ? 53.049 -1.525 -13.195 1.00 81.62 99 ALA A C 1
ATOM 817 O O . ALA A 1 99 ? 51.985 -1.887 -13.697 1.00 81.62 99 ALA A O 1
ATOM 818 N N . LEU A 1 100 ? 54.180 -2.230 -13.327 1.00 75.88 100 LEU A N 1
ATOM 819 C CA . LEU A 1 100 ? 54.280 -3.467 -14.102 1.00 75.88 100 LEU A CA 1
ATOM 820 C C . LEU A 1 100 ? 53.367 -4.577 -13.550 1.00 75.88 100 LEU A C 1
ATOM 822 O O . LEU A 1 100 ? 52.708 -5.272 -14.315 1.00 75.88 100 LEU A O 1
ATOM 826 N N . HIS A 1 101 ? 53.316 -4.752 -12.224 1.00 79.38 101 HIS A N 1
ATOM 827 C CA . HIS A 1 101 ? 52.533 -5.820 -11.593 1.00 79.38 101 HIS A CA 1
ATOM 828 C C . HIS A 1 101 ? 51.019 -5.660 -11.802 1.00 79.38 101 HIS A C 1
ATOM 830 O O . HIS A 1 101 ? 50.318 -6.657 -11.961 1.00 79.38 101 HIS A O 1
ATOM 836 N N . PHE A 1 102 ? 50.520 -4.421 -11.822 1.00 78.25 102 PHE A N 1
ATOM 837 C CA . PHE A 1 102 ? 49.094 -4.119 -11.986 1.00 78.25 102 PHE A CA 1
ATOM 838 C C . PHE A 1 102 ? 48.705 -3.678 -13.402 1.00 78.25 102 PHE A C 1
ATOM 840 O O . PHE A 1 102 ? 47.569 -3.260 -13.607 1.00 78.25 102 PHE A O 1
ATOM 847 N N . ASN A 1 103 ? 49.606 -3.801 -14.384 1.00 73.44 103 ASN A N 1
ATOM 848 C CA . ASN A 1 103 ? 49.391 -3.347 -15.764 1.00 73.44 103 ASN A CA 1
ATOM 849 C C . ASN A 1 103 ? 48.944 -1.876 -15.856 1.00 73.44 103 ASN A C 1
ATOM 851 O O . ASN A 1 103 ? 48.068 -1.533 -16.654 1.00 73.44 103 ASN A O 1
ATOM 855 N N . VAL A 1 104 ? 49.543 -1.012 -15.034 1.00 81.31 104 VAL A N 1
ATOM 856 C CA . VAL A 1 104 ? 49.347 0.439 -15.121 1.00 81.31 104 VAL A CA 1
ATOM 857 C C . VAL A 1 104 ? 49.709 0.900 -16.532 1.00 81.31 104 VAL A C 1
ATOM 859 O O . VAL A 1 104 ? 50.689 0.442 -17.116 1.00 81.31 104 VAL A O 1
ATOM 862 N N . THR A 1 105 ? 48.869 1.771 -17.085 1.00 79.31 105 THR A N 1
ATOM 863 C CA . THR A 1 105 ? 48.958 2.251 -18.465 1.00 79.31 105 THR A CA 1
ATOM 864 C C . THR A 1 105 ? 50.178 3.134 -18.666 1.00 79.31 105 THR A C 1
ATOM 866 O O . THR A 1 105 ? 50.897 2.925 -19.636 1.00 79.31 105 THR A O 1
ATOM 869 N N . ASP A 1 106 ? 50.432 4.065 -17.744 1.00 81.00 106 ASP A N 1
ATOM 870 C CA . ASP A 1 106 ? 51.657 4.862 -17.751 1.00 81.00 106 ASP A CA 1
ATOM 871 C C . ASP A 1 106 ? 51.994 5.444 -16.367 1.00 81.00 106 ASP A C 1
ATOM 873 O O . ASP A 1 106 ? 51.124 5.545 -15.491 1.00 81.00 106 ASP A O 1
ATOM 877 N N . VAL A 1 107 ? 53.258 5.835 -16.187 1.00 83.94 107 VAL A N 1
ATOM 878 C CA . VAL A 1 107 ? 53.762 6.560 -15.012 1.00 83.94 107 VAL A CA 1
ATOM 879 C C . VAL A 1 107 ? 54.301 7.912 -15.466 1.00 83.94 107 VAL A C 1
ATOM 881 O O . VAL A 1 107 ? 55.299 7.998 -16.173 1.00 83.94 107 VAL A O 1
ATOM 884 N N . LEU A 1 108 ? 53.635 8.974 -15.036 1.00 85.56 108 LEU A N 1
ATOM 885 C CA . LEU A 1 108 ? 53.818 10.333 -15.524 1.00 85.56 108 LEU A CA 1
ATOM 886 C C . LEU A 1 108 ? 54.350 11.245 -14.420 1.00 85.56 108 LEU A C 1
ATOM 888 O O . LEU A 1 108 ? 54.123 10.980 -13.234 1.00 85.56 108 LEU A O 1
ATOM 892 N N . PRO A 1 109 ? 55.052 12.330 -14.781 1.00 84.88 109 PRO A N 1
ATOM 893 C CA . PRO A 1 109 ? 55.518 13.284 -13.793 1.00 84.88 109 PRO A CA 1
ATOM 894 C C . PRO A 1 109 ? 54.323 14.000 -13.150 1.00 84.88 109 PRO A C 1
ATOM 896 O O . PRO A 1 109 ? 53.386 14.413 -13.833 1.00 84.88 109 PRO A O 1
ATOM 899 N N . LEU A 1 110 ? 54.357 14.162 -11.827 1.00 85.62 110 LEU A N 1
ATOM 900 C CA . LEU A 1 110 ? 53.341 14.886 -11.056 1.00 85.62 110 LEU A CA 1
ATOM 901 C C . LEU A 1 110 ? 53.526 16.402 -11.217 1.00 85.62 110 LEU A C 1
ATOM 903 O O . LEU A 1 110 ? 53.951 17.101 -10.299 1.00 85.62 110 LEU A O 1
ATOM 907 N N . ILE A 1 111 ? 53.244 16.896 -12.418 1.00 82.12 111 ILE A N 1
ATOM 908 C CA . ILE A 1 111 ? 53.352 18.303 -12.799 1.00 82.12 111 ILE A CA 1
ATOM 909 C C . ILE A 1 111 ? 51.968 18.769 -13.248 1.00 82.12 111 ILE A C 1
ATOM 911 O O . ILE A 1 111 ? 51.359 18.175 -14.135 1.00 82.12 111 ILE A O 1
ATOM 915 N N . ASN A 1 112 ? 51.475 19.847 -12.641 1.00 79.75 112 ASN A N 1
ATOM 916 C CA . ASN A 1 112 ? 50.161 20.416 -12.934 1.00 79.75 112 ASN A CA 1
ATOM 917 C C . ASN A 1 112 ? 50.195 21.310 -14.187 1.00 79.75 112 ASN A C 1
ATOM 919 O O . ASN A 1 112 ? 49.858 22.491 -14.134 1.00 79.75 112 ASN A O 1
ATOM 923 N N . GLU A 1 113 ? 50.642 20.751 -15.308 1.00 79.19 113 GLU A N 1
ATOM 924 C CA . GLU A 1 113 ? 50.679 21.428 -16.601 1.00 79.19 113 GLU A CA 1
ATOM 925 C C . GLU A 1 113 ? 49.860 20.652 -17.635 1.00 79.19 113 GLU A C 1
ATOM 927 O O . GLU A 1 113 ? 49.985 19.433 -17.758 1.00 79.19 113 GLU A O 1
ATOM 932 N N . GLU A 1 114 ? 49.043 21.361 -18.421 1.00 67.44 114 GLU A N 1
ATOM 933 C CA . GLU A 1 114 ? 48.145 20.748 -19.411 1.00 67.44 114 GLU A CA 1
ATOM 934 C C . GLU A 1 114 ? 48.887 19.832 -20.384 1.00 67.44 114 GLU A C 1
ATOM 936 O O . GLU A 1 114 ? 48.386 18.767 -20.726 1.00 67.44 114 GLU A O 1
ATOM 941 N N . HIS A 1 115 ? 50.110 20.188 -20.779 1.00 68.00 115 HIS A N 1
ATOM 942 C CA . HIS A 1 115 ? 50.902 19.409 -21.728 1.00 68.00 115 HIS A CA 1
ATOM 943 C C . HIS A 1 115 ? 51.253 17.990 -21.226 1.00 68.00 115 HIS A C 1
ATOM 945 O O . HIS A 1 115 ? 51.433 17.087 -22.044 1.00 68.00 115 HIS A O 1
ATOM 951 N N . VAL A 1 116 ? 51.300 17.772 -19.905 1.00 66.81 116 VAL A N 1
ATOM 952 C CA . VAL A 1 116 ? 51.527 16.455 -19.280 1.00 66.81 116 VAL A CA 1
ATOM 953 C C . VAL A 1 116 ? 50.257 15.604 -19.306 1.00 66.81 116 VAL A C 1
ATOM 955 O O . VAL A 1 116 ? 50.329 14.391 -19.461 1.00 66.81 116 VAL A O 1
ATOM 958 N N . LEU A 1 117 ? 49.076 16.221 -19.232 1.00 64.31 117 LEU A N 1
ATOM 959 C CA . LEU A 1 117 ? 47.824 15.516 -19.521 1.00 64.31 117 LEU A CA 1
ATOM 960 C C . LEU A 1 117 ? 47.693 15.250 -21.024 1.00 64.31 117 LEU A C 1
ATOM 962 O O . LEU A 1 117 ? 47.290 14.168 -21.424 1.00 64.31 117 LEU A O 1
ATOM 966 N N . LEU A 1 118 ? 48.109 16.184 -21.881 1.00 63.16 118 LEU A N 1
ATOM 967 C CA . LEU A 1 118 ? 48.096 16.003 -23.336 1.00 63.16 118 LEU A CA 1
ATOM 968 C C . LEU A 1 118 ? 49.043 14.887 -23.815 1.00 63.16 118 LEU A C 1
ATOM 970 O O . LEU A 1 118 ? 48.784 14.267 -24.853 1.00 63.16 118 LEU A O 1
ATOM 974 N N . SER A 1 119 ? 50.120 14.590 -23.076 1.00 62.97 119 SER A N 1
ATOM 975 C CA . SER A 1 119 ? 51.019 13.473 -23.396 1.00 62.97 119 SER A CA 1
ATOM 976 C C . SER A 1 119 ? 50.339 12.110 -23.212 1.00 62.97 119 SER A C 1
ATOM 978 O O . SER A 1 119 ? 50.560 11.216 -24.033 1.00 62.97 119 SER A O 1
ATOM 980 N N . ILE A 1 120 ? 49.412 11.989 -22.250 1.00 63.72 120 ILE A N 1
ATOM 981 C CA . ILE A 1 120 ? 48.530 10.818 -22.079 1.00 63.72 120 ILE A CA 1
ATOM 982 C C . ILE A 1 120 ? 47.793 10.507 -23.383 1.00 63.72 120 ILE A C 1
ATOM 984 O O . ILE A 1 120 ? 47.699 9.351 -23.796 1.00 63.72 120 ILE A O 1
ATOM 988 N N . PHE A 1 121 ? 47.308 11.559 -24.043 1.00 57.12 121 PHE A N 1
ATOM 989 C CA . PHE A 1 121 ? 46.439 11.486 -25.218 1.00 57.12 121 PHE A CA 1
ATOM 990 C C . PHE A 1 121 ? 47.198 11.428 -26.550 1.00 57.12 121 PHE A C 1
ATOM 992 O O . PHE A 1 121 ? 46.576 11.369 -27.606 1.00 57.12 121 PHE A O 1
ATOM 999 N N . SER A 1 122 ? 48.533 11.482 -26.530 1.00 52.56 122 SER A N 1
ATOM 1000 C CA . SER A 1 122 ? 49.363 11.455 -27.744 1.00 52.56 122 SER A CA 1
ATOM 1001 C C . SER A 1 122 ? 50.354 10.293 -27.792 1.00 52.56 122 SER A C 1
ATOM 1003 O O . SER A 1 122 ? 50.756 9.906 -28.888 1.00 52.56 122 SER A O 1
ATOM 1005 N N . GLN A 1 123 ? 50.729 9.703 -26.648 1.00 50.12 123 GLN A N 1
ATOM 1006 C CA . GLN A 1 123 ? 51.747 8.645 -26.601 1.00 50.12 123 GLN A CA 1
ATOM 1007 C C . GLN A 1 123 ? 51.198 7.209 -26.590 1.00 50.12 123 GLN A C 1
ATOM 1009 O O . GLN A 1 123 ? 51.938 6.297 -26.951 1.00 50.12 123 GLN A O 1
ATOM 1014 N N . ASN A 1 124 ? 49.919 6.977 -26.257 1.00 50.78 124 ASN A N 1
ATOM 1015 C CA . ASN A 1 124 ? 49.334 5.623 -26.213 1.00 50.78 124 ASN A CA 1
ATOM 1016 C C . ASN A 1 124 ? 47.963 5.482 -26.930 1.00 50.78 124 ASN A C 1
ATOM 1018 O O . ASN A 1 124 ? 46.972 5.103 -26.302 1.00 50.78 124 ASN A O 1
ATOM 1022 N N . PRO A 1 125 ? 47.898 5.692 -28.260 1.00 48.28 125 PRO A N 1
ATOM 1023 C CA . PRO A 1 125 ? 46.671 5.615 -29.071 1.00 48.28 125 PRO A CA 1
ATOM 1024 C C . PRO A 1 125 ? 46.197 4.181 -29.406 1.00 48.28 125 PRO A C 1
ATOM 1026 O O . PRO A 1 125 ? 45.560 3.952 -30.424 1.00 48.28 125 PRO A O 1
ATOM 1029 N N . THR A 1 126 ? 46.551 3.152 -28.623 1.00 51.75 126 THR A N 1
ATOM 1030 C CA . THR A 1 126 ? 46.241 1.749 -29.000 1.00 51.75 126 THR A CA 1
ATOM 1031 C C . THR A 1 126 ? 45.269 1.030 -28.070 1.00 51.75 126 THR A C 1
ATOM 1033 O O . THR A 1 126 ? 44.428 0.289 -28.556 1.00 51.75 126 THR A O 1
ATOM 1036 N N . LYS A 1 127 ? 45.277 1.258 -26.748 1.00 49.28 127 LYS A N 1
ATOM 1037 C CA . LYS A 1 127 ? 44.338 0.560 -25.835 1.00 49.28 127 LYS A CA 1
ATOM 1038 C C . LYS A 1 127 ? 43.009 1.282 -25.608 1.00 49.28 127 LYS A C 1
ATOM 1040 O O . LYS A 1 127 ? 41.986 0.617 -25.443 1.00 49.28 127 LYS A O 1
ATOM 1045 N N . LEU A 1 128 ? 43.034 2.613 -25.551 1.00 51.69 128 LEU A N 1
ATOM 1046 C CA . LEU A 1 128 ? 41.835 3.433 -25.375 1.00 51.69 128 LEU A CA 1
ATOM 1047 C C . LEU A 1 128 ? 41.065 3.530 -26.703 1.00 51.69 128 LEU A C 1
ATOM 1049 O O . LEU A 1 128 ? 39.870 3.249 -26.727 1.00 51.69 128 LEU A O 1
ATOM 1053 N N . ASP A 1 129 ? 41.772 3.777 -27.807 1.00 51.81 129 ASP A N 1
ATOM 1054 C CA . ASP A 1 129 ? 41.178 3.942 -29.139 1.00 51.81 129 ASP A CA 1
ATOM 1055 C C . ASP A 1 129 ? 40.580 2.643 -29.696 1.00 51.81 129 ASP A C 1
ATOM 1057 O O . ASP A 1 129 ? 39.469 2.674 -30.212 1.00 51.81 129 ASP A O 1
ATOM 1061 N N . GLU A 1 130 ? 41.223 1.475 -29.534 1.00 50.53 130 GLU A N 1
ATOM 1062 C CA . GLU A 1 130 ? 40.645 0.192 -29.984 1.00 50.53 130 GLU A CA 1
ATOM 1063 C C . GLU A 1 130 ? 39.325 -0.132 -29.268 1.00 50.53 130 GLU A C 1
ATOM 1065 O O . GLU A 1 130 ? 38.389 -0.662 -29.876 1.00 50.53 130 GLU A O 1
ATOM 1070 N N . LYS A 1 131 ? 39.212 0.204 -27.977 1.00 50.59 131 LYS A N 1
ATOM 1071 C CA . LYS A 1 131 ? 37.997 -0.055 -27.194 1.00 50.59 131 LYS A CA 1
ATOM 1072 C C . LYS A 1 131 ? 36.922 1.014 -27.380 1.00 50.59 131 LYS A C 1
ATOM 1074 O O . LYS A 1 131 ? 35.755 0.636 -27.467 1.00 50.59 131 LYS A O 1
ATOM 1079 N N . LEU A 1 132 ? 37.287 2.293 -27.507 1.00 51.34 132 LEU A N 1
ATOM 1080 C CA . LEU A 1 132 ? 36.362 3.363 -27.902 1.00 51.34 132 LEU A CA 1
ATOM 1081 C C . LEU A 1 132 ? 35.823 3.119 -29.315 1.00 51.34 132 LEU A C 1
ATOM 1083 O O . LEU A 1 132 ? 34.616 3.194 -29.517 1.00 51.34 132 LEU A O 1
ATOM 1087 N N . TYR A 1 133 ? 36.677 2.713 -30.257 1.00 47.72 133 TYR A N 1
ATOM 1088 C CA . TYR A 1 133 ? 36.281 2.310 -31.605 1.00 47.72 133 TYR A CA 1
ATOM 1089 C C . TYR A 1 133 ? 35.363 1.086 -31.585 1.00 47.72 133 TYR A C 1
ATOM 1091 O O . TYR A 1 133 ? 34.354 1.080 -32.275 1.00 47.72 133 TYR A O 1
ATOM 1099 N N . THR A 1 134 ? 35.640 0.071 -30.758 1.00 45.25 134 THR A N 1
ATOM 1100 C CA . THR A 1 134 ? 34.745 -1.093 -30.604 1.00 45.25 134 THR A CA 1
ATOM 1101 C C . THR A 1 134 ? 33.386 -0.687 -30.027 1.00 45.25 134 THR A C 1
ATOM 1103 O O . THR A 1 134 ? 32.358 -1.161 -30.499 1.00 45.25 134 THR A O 1
ATOM 1106 N N . PHE A 1 135 ? 33.352 0.214 -29.042 1.00 45.91 135 PHE A N 1
ATOM 1107 C CA . PHE A 1 135 ? 32.107 0.686 -28.432 1.00 45.91 135 PHE A CA 1
ATOM 1108 C C . PHE A 1 135 ? 31.292 1.556 -29.399 1.00 45.91 135 PHE A C 1
ATOM 1110 O O . PHE A 1 135 ? 30.105 1.303 -29.595 1.00 45.91 135 PHE A O 1
ATOM 1117 N N . GLN A 1 136 ? 31.942 2.508 -30.075 1.00 45.59 136 GLN A N 1
ATOM 1118 C CA . GLN A 1 136 ? 31.332 3.339 -31.113 1.00 45.59 136 GLN A CA 1
ATOM 1119 C C . GLN A 1 136 ? 30.869 2.501 -32.304 1.00 45.59 136 GLN A C 1
ATOM 1121 O O . GLN A 1 136 ? 29.778 2.736 -32.805 1.00 45.59 136 GLN A O 1
ATOM 1126 N N . LYS A 1 137 ? 31.642 1.493 -32.727 1.00 40.69 137 LYS A N 1
ATOM 1127 C CA . LYS A 1 137 ? 31.278 0.558 -33.797 1.00 40.69 137 LYS A CA 1
ATOM 1128 C C . LYS A 1 137 ? 30.091 -0.318 -33.403 1.00 40.69 137 LYS A C 1
ATOM 1130 O O . LYS A 1 137 ? 29.181 -0.431 -34.204 1.00 40.69 137 LYS A O 1
ATOM 1135 N N . ILE A 1 138 ? 30.030 -0.842 -32.176 1.00 43.66 138 ILE A N 1
ATOM 1136 C CA . ILE A 1 138 ? 28.859 -1.582 -31.667 1.00 43.66 138 ILE A CA 1
ATOM 1137 C C . ILE A 1 138 ? 27.627 -0.671 -31.586 1.00 43.66 138 ILE A C 1
ATOM 1139 O O . ILE A 1 138 ? 26.516 -1.109 -31.871 1.00 43.66 138 ILE A O 1
ATOM 1143 N N . GLU A 1 139 ? 27.792 0.594 -31.201 1.00 40.62 139 GLU A N 1
ATOM 1144 C CA . GLU A 1 139 ? 26.697 1.566 -31.146 1.00 40.62 139 GLU A CA 1
ATOM 1145 C C . GLU A 1 139 ? 26.227 1.988 -32.552 1.00 40.62 139 GLU A C 1
ATOM 1147 O O . GLU A 1 139 ? 25.024 2.107 -32.785 1.00 40.62 139 GLU A O 1
ATOM 1152 N N . LEU A 1 140 ? 27.151 2.155 -33.507 1.00 39.03 140 LEU A N 1
ATOM 1153 C CA . LEU A 1 140 ? 26.851 2.442 -34.912 1.00 39.03 140 LEU A CA 1
ATOM 1154 C C . LEU A 1 140 ? 26.234 1.234 -35.623 1.00 39.03 140 LEU A C 1
ATOM 1156 O O . LEU A 1 140 ? 25.265 1.409 -36.351 1.00 39.03 140 LEU A O 1
ATOM 1160 N N . GLU A 1 141 ? 26.755 0.024 -35.403 1.00 38.50 141 GLU A N 1
ATOM 1161 C CA . GLU A 1 141 ? 26.215 -1.232 -35.941 1.00 38.50 141 GLU A CA 1
ATOM 1162 C C . GLU A 1 141 ? 24.798 -1.456 -35.401 1.00 38.50 141 GLU A C 1
ATOM 1164 O O . GLU A 1 141 ? 23.880 -1.659 -36.191 1.00 38.50 141 GLU A O 1
ATOM 1169 N N . LYS A 1 142 ? 24.563 -1.248 -34.095 1.00 41.56 142 LYS A N 1
ATOM 1170 C CA . LYS A 1 142 ? 23.212 -1.286 -33.502 1.00 41.56 142 LYS A CA 1
ATOM 1171 C C . LYS A 1 142 ? 22.261 -0.239 -34.084 1.00 41.56 142 LYS A C 1
ATOM 1173 O O . LYS A 1 142 ? 21.076 -0.533 -34.238 1.00 41.56 142 LYS A O 1
ATOM 1178 N N . LYS A 1 143 ? 22.750 0.970 -34.390 1.00 42.22 143 LYS A N 1
ATOM 1179 C CA . LYS A 1 143 ? 21.942 2.052 -34.980 1.00 42.22 143 LYS A CA 1
ATOM 1180 C C . LYS A 1 143 ? 21.653 1.808 -36.463 1.00 42.22 143 LYS A C 1
ATOM 1182 O O . LYS A 1 143 ? 20.517 1.980 -36.878 1.00 42.22 143 LYS A O 1
ATOM 1187 N N . ILE A 1 144 ? 22.626 1.374 -37.262 1.00 42.72 144 ILE A N 1
ATOM 1188 C CA . ILE A 1 144 ? 22.473 1.175 -38.714 1.00 42.72 144 ILE A CA 1
ATOM 1189 C C . ILE A 1 144 ? 21.698 -0.116 -39.036 1.00 42.72 144 ILE A C 1
ATOM 1191 O O . ILE A 1 144 ? 20.904 -0.124 -39.977 1.00 42.72 144 ILE A O 1
ATOM 1195 N N . GLU A 1 145 ? 21.825 -1.180 -38.233 1.00 42.34 145 GLU A N 1
ATOM 1196 C CA . GLU A 1 145 ? 21.019 -2.407 -38.385 1.00 42.34 145 GLU A CA 1
ATOM 1197 C C . GLU A 1 145 ? 19.506 -2.179 -38.200 1.00 42.34 145 GLU A C 1
ATOM 1199 O O . GLU A 1 145 ? 18.702 -2.983 -38.677 1.00 42.34 145 GLU A O 1
ATOM 1204 N N . HIS A 1 146 ? 19.098 -1.088 -37.543 1.00 50.38 146 HIS A N 1
ATOM 1205 C CA . HIS A 1 146 ? 17.710 -0.873 -37.127 1.00 50.38 146 HIS A CA 1
ATOM 1206 C C . HIS A 1 146 ? 16.806 -0.175 -38.148 1.00 50.38 146 HIS A C 1
ATOM 1208 O O . HIS A 1 146 ? 15.586 -0.294 -38.024 1.00 50.38 146 HIS A O 1
ATOM 1214 N N . PHE A 1 147 ? 17.336 0.525 -39.156 1.00 53.53 147 PHE A N 1
ATOM 1215 C CA . PHE A 1 147 ? 16.492 1.419 -39.962 1.00 53.53 147 PHE A CA 1
ATOM 1216 C C . PHE A 1 147 ? 15.949 0.768 -41.244 1.00 53.53 147 PHE A C 1
ATOM 1218 O O . PHE A 1 147 ? 14.732 0.633 -41.356 1.00 53.53 147 PHE A O 1
ATOM 1225 N N . PHE A 1 148 ? 16.784 0.240 -42.148 1.00 69.56 148 PHE A N 1
ATOM 1226 C CA . PHE A 1 148 ? 16.324 -0.294 -43.447 1.00 69.56 148 PHE A CA 1
ATOM 1227 C C . PHE A 1 148 ? 17.076 -1.569 -43.868 1.00 69.56 148 PHE A C 1
ATOM 1229 O O . PHE A 1 148 ? 18.223 -1.752 -43.452 1.00 69.56 148 PHE A O 1
ATOM 1236 N N . PRO A 1 149 ? 16.480 -2.460 -44.686 1.00 78.75 149 PRO A N 1
ATOM 1237 C CA . PRO A 1 149 ? 17.238 -3.458 -45.438 1.00 78.75 149 PRO A CA 1
ATOM 1238 C C . PRO A 1 149 ? 18.299 -2.774 -46.311 1.00 78.75 149 PRO A C 1
ATOM 1240 O O . PRO A 1 149 ? 17.961 -1.917 -47.135 1.00 78.75 149 PRO A O 1
ATOM 1243 N N . PHE A 1 150 ? 19.568 -3.147 -46.141 1.00 81.69 150 PHE A N 1
ATOM 1244 C CA . PHE A 1 150 ? 20.655 -2.644 -46.979 1.00 81.69 150 PHE A CA 1
ATOM 1245 C C . PHE A 1 150 ? 21.624 -3.751 -47.394 1.00 81.69 150 PHE A C 1
ATOM 1247 O O . PHE A 1 150 ? 21.834 -4.729 -46.672 1.00 81.69 150 PHE A O 1
ATOM 1254 N N . PHE A 1 151 ? 22.216 -3.564 -48.571 1.00 86.38 151 PHE A N 1
ATOM 1255 C CA . PHE A 1 151 ? 23.047 -4.539 -49.264 1.00 86.38 151 PHE A CA 1
ATOM 1256 C C . PHE A 1 151 ? 24.283 -3.845 -49.832 1.00 86.38 151 PHE A C 1
ATOM 1258 O O . PHE A 1 151 ? 24.171 -2.793 -50.465 1.00 86.38 151 PHE A O 1
ATOM 1265 N N . LEU A 1 152 ? 25.454 -4.446 -49.641 1.00 83.19 152 LEU A N 1
ATOM 1266 C CA . LEU A 1 152 ? 26.705 -3.971 -50.221 1.00 83.19 152 LEU A CA 1
ATOM 1267 C C . LEU A 1 152 ? 27.151 -4.924 -51.325 1.00 83.19 152 LEU A C 1
ATOM 1269 O O . LEU A 1 152 ? 27.441 -6.093 -51.068 1.00 83.19 152 LEU A O 1
ATOM 1273 N N . PHE A 1 153 ? 27.250 -4.405 -52.540 1.00 83.38 153 PHE A N 1
ATOM 1274 C CA . PHE A 1 153 ? 27.734 -5.128 -53.705 1.00 83.38 153 PHE A CA 1
ATOM 1275 C C . PHE A 1 153 ? 29.129 -4.658 -54.093 1.00 83.38 153 PHE A C 1
ATOM 1277 O O . PHE A 1 153 ? 29.436 -3.473 -54.001 1.00 83.38 153 PHE A O 1
ATOM 1284 N N . GLN A 1 154 ? 29.943 -5.576 -54.605 1.00 81.19 154 GLN A N 1
ATOM 1285 C CA . GLN A 1 154 ? 31.137 -5.260 -55.379 1.00 81.19 154 GLN A CA 1
ATOM 1286 C C . GLN A 1 154 ? 30.987 -5.880 -56.768 1.00 81.19 154 GLN A C 1
ATOM 1288 O O . GLN A 1 154 ? 30.961 -7.104 -56.933 1.00 81.19 154 GLN A O 1
ATOM 1293 N N . GLY A 1 155 ? 30.824 -5.032 -57.783 1.00 74.94 155 GLY A N 1
ATOM 1294 C CA . GLY A 1 155 ? 30.355 -5.477 -59.095 1.00 74.94 155 GLY A CA 1
ATOM 1295 C C . GLY A 1 155 ? 29.011 -6.212 -58.990 1.00 74.94 155 GLY A C 1
ATOM 1296 O O . GLY A 1 155 ? 28.021 -5.619 -58.577 1.00 74.94 155 GLY A O 1
ATOM 1297 N N . LYS A 1 156 ? 28.989 -7.503 -59.353 1.00 71.69 156 LYS A N 1
ATOM 1298 C CA . LYS A 1 156 ? 27.794 -8.376 -59.313 1.00 71.69 156 LYS A CA 1
ATOM 1299 C C . LYS A 1 156 ? 27.700 -9.252 -58.056 1.00 71.69 156 LYS A C 1
ATOM 1301 O O . LYS A 1 156 ? 26.811 -10.095 -57.970 1.00 71.69 156 LYS A O 1
ATOM 1306 N N . HIS A 1 157 ? 28.635 -9.111 -57.117 1.00 82.25 157 HIS A N 1
ATOM 1307 C CA . HIS A 1 157 ? 28.719 -9.975 -55.944 1.00 82.25 157 HIS A CA 1
ATOM 1308 C C . HIS A 1 157 ? 28.242 -9.256 -54.687 1.00 82.25 157 HIS A C 1
ATOM 1310 O O . HIS A 1 157 ? 28.748 -8.182 -54.360 1.00 82.25 157 HIS A O 1
ATOM 1316 N N . LEU A 1 158 ? 27.293 -9.863 -53.976 1.00 85.81 158 LEU A N 1
ATOM 1317 C CA . LEU A 1 158 ? 26.810 -9.388 -52.685 1.00 85.81 158 LEU A CA 1
ATOM 1318 C C . LEU A 1 158 ? 27.848 -9.723 -51.605 1.00 85.81 158 LEU A C 1
ATOM 1320 O O . LEU A 1 158 ? 28.073 -10.891 -51.287 1.00 85.81 158 LEU A O 1
ATOM 1324 N N . LEU A 1 159 ? 28.488 -8.695 -51.051 1.00 82.50 159 LEU A N 1
ATOM 1325 C CA . LEU A 1 159 ? 29.494 -8.826 -49.995 1.00 82.50 159 LEU A CA 1
ATOM 1326 C C . LEU A 1 159 ? 28.873 -8.846 -48.600 1.00 82.50 159 LEU A C 1
ATOM 1328 O O . LEU A 1 159 ? 29.414 -9.476 -47.694 1.00 82.50 159 LEU A O 1
ATOM 1332 N N . TYR A 1 160 ? 27.765 -8.129 -48.419 1.00 80.94 160 TYR A N 1
ATOM 1333 C CA . TYR A 1 160 ? 27.136 -7.972 -47.116 1.00 80.94 160 TYR A CA 1
ATOM 1334 C C . TYR A 1 160 ? 25.648 -7.651 -47.253 1.00 80.94 160 TYR A C 1
ATOM 1336 O O . TYR A 1 160 ? 25.253 -6.867 -48.116 1.00 80.94 160 TYR A O 1
ATOM 1344 N N . ALA A 1 161 ? 24.849 -8.210 -46.348 1.00 81.88 161 ALA A N 1
ATOM 1345 C CA . ALA A 1 161 ? 23.457 -7.850 -46.123 1.00 81.88 161 ALA A CA 1
ATOM 1346 C C . ALA A 1 161 ? 23.219 -7.759 -44.608 1.00 81.88 161 ALA A C 1
ATOM 1348 O O . ALA A 1 161 ? 23.786 -8.548 -43.854 1.00 81.88 161 ALA A O 1
ATOM 1349 N N . ASN A 1 162 ? 22.416 -6.797 -44.153 1.00 73.38 162 ASN A N 1
ATOM 1350 C CA . ASN A 1 162 ? 22.101 -6.666 -42.727 1.00 73.38 162 ASN A CA 1
ATOM 1351 C C . ASN A 1 162 ? 20.959 -7.593 -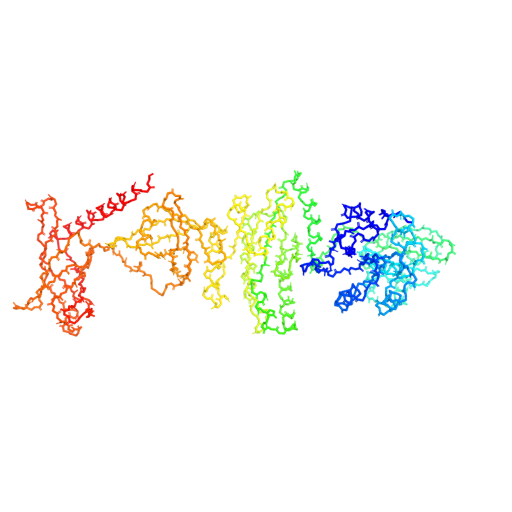42.282 1.00 73.38 162 ASN A C 1
ATOM 1353 O O . ASN A 1 162 ? 20.215 -8.128 -43.099 1.00 73.38 162 ASN A O 1
ATOM 1357 N N . ALA A 1 163 ? 20.732 -7.711 -40.971 1.00 70.69 163 ALA A N 1
ATOM 1358 C CA . ALA A 1 163 ? 19.674 -8.567 -40.423 1.00 70.69 163 ALA A CA 1
ATOM 1359 C C . ALA A 1 163 ? 18.259 -8.262 -40.976 1.00 70.69 163 ALA A C 1
ATOM 1361 O O . ALA A 1 163 ? 17.425 -9.163 -41.077 1.00 70.69 163 ALA A O 1
ATOM 1362 N N . LYS A 1 164 ? 17.955 -7.006 -41.353 1.00 73.62 164 LYS A N 1
ATOM 1363 C CA . LYS A 1 164 ? 16.683 -6.664 -42.022 1.00 73.62 164 LYS A CA 1
ATOM 1364 C C . LYS A 1 164 ? 16.612 -7.206 -43.453 1.00 73.62 164 LYS A C 1
ATOM 1366 O O . LYS A 1 164 ? 15.551 -7.669 -43.859 1.00 73.62 164 LYS A O 1
ATOM 1371 N N . ALA A 1 165 ? 17.714 -7.174 -44.198 1.00 79.31 165 ALA A N 1
ATOM 1372 C CA . ALA A 1 165 ? 17.818 -7.789 -45.516 1.00 79.31 165 ALA A CA 1
ATOM 1373 C C . ALA A 1 165 ? 17.691 -9.319 -45.459 1.00 79.31 165 ALA A C 1
ATOM 1375 O O . ALA A 1 165 ? 16.957 -9.897 -46.260 1.00 79.31 165 ALA A O 1
ATOM 1376 N N . GLU A 1 166 ? 18.323 -9.959 -44.473 1.00 79.81 166 GLU A N 1
ATOM 1377 C CA . GLU A 1 166 ? 18.203 -11.406 -44.251 1.00 79.81 166 GLU A CA 1
ATOM 1378 C C . GLU A 1 166 ? 16.756 -11.822 -43.961 1.00 79.81 166 GLU A C 1
ATOM 1380 O O . GLU A 1 166 ? 16.261 -12.808 -44.506 1.00 79.81 166 GLU A O 1
ATOM 1385 N N . LYS A 1 167 ? 16.045 -11.032 -43.143 1.00 77.81 167 LYS A N 1
ATOM 1386 C CA . LYS A 1 167 ? 14.611 -11.223 -42.882 1.00 77.81 167 LYS A CA 1
ATOM 1387 C C . LYS A 1 167 ? 13.761 -11.000 -44.130 1.00 77.81 167 LYS A C 1
ATOM 1389 O O . LYS A 1 167 ? 12.867 -11.796 -44.381 1.00 77.81 167 LYS A O 1
ATOM 1394 N N . LEU A 1 168 ? 14.041 -9.949 -44.907 1.00 80.81 168 LEU A N 1
ATOM 1395 C CA . LEU A 1 168 ? 13.287 -9.617 -46.121 1.00 80.81 168 LEU A CA 1
ATOM 1396 C C . LEU A 1 168 ? 13.335 -10.745 -47.163 1.00 80.81 168 LEU A C 1
ATOM 1398 O O . LEU A 1 168 ? 12.346 -10.984 -47.851 1.00 80.81 168 LEU A O 1
ATOM 1402 N N . TYR A 1 169 ? 14.474 -11.433 -47.272 1.00 79.44 169 TYR A N 1
ATOM 1403 C CA . TYR A 1 169 ? 14.680 -12.533 -48.218 1.00 79.44 169 TYR A CA 1
ATOM 1404 C C . TYR A 1 169 ? 14.601 -13.927 -47.578 1.00 79.44 169 TYR A C 1
ATOM 1406 O O . TYR A 1 169 ? 14.842 -14.924 -48.268 1.00 79.44 169 TYR A O 1
ATOM 1414 N N . GLU A 1 170 ? 14.245 -14.003 -46.292 1.00 79.81 170 GLU A N 1
ATOM 1415 C CA . GLU A 1 170 ? 14.106 -15.230 -45.495 1.00 79.81 170 GLU A CA 1
ATOM 1416 C C . GLU A 1 170 ? 15.325 -16.165 -45.587 1.00 79.81 170 GLU A C 1
ATOM 1418 O O . GLU A 1 170 ? 15.208 -17.389 -45.668 1.00 79.81 170 GLU A O 1
ATOM 1423 N N . THR A 1 171 ? 16.527 -15.593 -45.627 1.00 79.25 171 THR A N 1
ATOM 1424 C CA . THR A 1 171 ? 17.776 -16.356 -45.698 1.00 79.25 171 THR A CA 1
ATOM 1425 C C . THR A 1 171 ? 18.942 -15.540 -45.158 1.00 79.25 171 THR A C 1
ATOM 1427 O O . THR A 1 171 ? 18.987 -14.327 -45.317 1.00 79.25 171 THR A O 1
ATOM 1430 N N . THR A 1 172 ? 19.905 -16.217 -44.537 1.00 77.31 172 THR A N 1
ATOM 1431 C CA . THR A 1 172 ? 21.185 -15.643 -44.085 1.00 77.31 172 THR A CA 1
ATOM 1432 C C . THR A 1 172 ? 22.323 -15.933 -45.070 1.00 77.31 172 THR A C 1
ATOM 1434 O O . THR A 1 172 ? 23.448 -15.462 -44.915 1.00 77.31 172 THR A O 1
ATOM 1437 N N . HIS A 1 173 ? 22.053 -16.712 -46.124 1.00 86.06 173 HIS A N 1
ATOM 1438 C CA . HIS A 1 173 ? 23.041 -17.052 -47.141 1.00 86.06 173 HIS A CA 1
ATOM 1439 C C . HIS A 1 173 ? 23.089 -15.980 -48.235 1.00 86.06 173 HIS A C 1
ATOM 1441 O O . HIS A 1 173 ? 22.158 -15.845 -49.029 1.00 86.06 173 HIS A O 1
ATOM 1447 N N . LEU A 1 174 ? 24.216 -15.263 -48.319 1.00 85.19 174 LEU A N 1
ATOM 1448 C CA . LEU A 1 174 ? 24.433 -14.176 -49.287 1.00 85.19 174 LEU A CA 1
ATOM 1449 C C . LEU A 1 174 ? 24.234 -14.613 -50.744 1.00 85.19 174 LEU A C 1
ATOM 1451 O O . LEU A 1 174 ? 23.658 -13.867 -51.525 1.00 85.19 174 LEU A O 1
ATOM 1455 N N . VAL A 1 175 ? 24.648 -15.829 -51.111 1.00 84.81 175 VAL A N 1
ATOM 1456 C CA . VAL A 1 175 ? 24.484 -16.347 -52.483 1.00 84.81 175 VAL A CA 1
ATOM 1457 C C . VAL A 1 175 ? 23.004 -16.492 -52.845 1.00 84.81 175 VAL A C 1
ATOM 1459 O O . VAL A 1 175 ? 22.581 -16.022 -53.895 1.00 84.81 175 VAL A O 1
ATOM 1462 N N . SER A 1 176 ? 22.197 -17.057 -51.945 1.00 82.75 176 SER A N 1
ATOM 1463 C CA . SER A 1 176 ? 20.755 -17.213 -52.156 1.00 82.75 176 SER A CA 1
ATOM 1464 C C . SER A 1 176 ? 20.018 -15.871 -52.163 1.00 82.75 176 SER A C 1
ATOM 1466 O O . SER A 1 176 ? 19.065 -15.700 -52.915 1.00 82.75 176 SER A O 1
ATOM 1468 N N . MET A 1 177 ? 20.456 -14.899 -51.352 1.00 84.81 177 MET A N 1
ATOM 1469 C CA . MET A 1 177 ? 19.933 -13.527 -51.425 1.00 84.81 177 MET A CA 1
ATOM 1470 C C . MET A 1 177 ? 20.283 -12.868 -52.758 1.00 84.81 177 MET A C 1
ATOM 1472 O O . MET A 1 177 ? 19.425 -12.252 -53.378 1.00 84.81 177 MET A O 1
ATOM 1476 N N . GLN A 1 178 ? 21.523 -13.022 -53.218 1.00 86.12 178 GLN A N 1
ATOM 1477 C CA . GLN A 1 178 ? 21.980 -12.473 -54.489 1.00 86.12 178 GLN A CA 1
ATOM 1478 C C . GLN A 1 178 ? 21.184 -13.041 -55.672 1.00 86.12 178 GLN A C 1
ATOM 1480 O O . GLN A 1 178 ? 20.803 -12.282 -56.557 1.00 86.12 178 GLN A O 1
ATOM 1485 N N . GLU A 1 179 ? 20.898 -14.347 -55.680 1.00 84.62 179 GLU A N 1
ATOM 1486 C CA . GLU A 1 179 ? 20.041 -14.982 -56.692 1.00 84.62 179 GLU A CA 1
ATOM 1487 C C . GLU A 1 179 ? 18.640 -14.358 -56.705 1.00 84.62 179 GLU A C 1
ATOM 1489 O O . GLU A 1 179 ? 18.205 -13.879 -57.749 1.00 84.62 179 GLU A O 1
ATOM 1494 N N . LYS A 1 180 ? 17.991 -14.236 -55.538 1.00 82.38 180 LYS A N 1
ATOM 1495 C CA . LYS A 1 180 ? 16.661 -13.612 -55.414 1.00 82.38 180 LYS A CA 1
ATOM 1496 C C . LYS A 1 180 ? 16.639 -12.133 -55.821 1.00 82.38 180 LYS A C 1
ATOM 1498 O O . LYS A 1 180 ? 15.651 -11.665 -56.377 1.00 82.38 180 LYS A O 1
ATOM 1503 N N . ILE A 1 181 ? 17.711 -11.384 -55.552 1.00 83.81 181 ILE A N 1
ATOM 1504 C CA . ILE A 1 181 ? 17.839 -9.982 -55.984 1.00 83.81 181 ILE A CA 1
ATOM 1505 C C . ILE A 1 181 ? 17.989 -9.905 -57.507 1.00 83.81 181 ILE A C 1
ATOM 1507 O O . ILE A 1 181 ? 17.397 -9.033 -58.136 1.00 83.81 181 ILE A O 1
ATOM 1511 N N . HIS A 1 182 ? 18.755 -10.819 -58.106 1.00 82.62 182 HIS A N 1
ATOM 1512 C CA . HIS A 1 182 ? 18.971 -10.865 -59.551 1.00 82.62 182 HIS A CA 1
ATOM 1513 C C . HIS A 1 182 ? 17.769 -11.403 -60.345 1.00 82.62 182 HIS A C 1
ATOM 1515 O O . HIS A 1 182 ? 17.684 -11.137 -61.540 1.00 82.62 182 HIS A O 1
ATOM 1521 N N . GLU A 1 183 ? 16.838 -12.121 -59.712 1.00 81.81 183 GLU A N 1
ATOM 1522 C CA . GLU A 1 183 ? 15.558 -12.518 -60.322 1.00 81.81 183 GLU A CA 1
ATOM 1523 C C . GLU A 1 183 ? 14.627 -11.322 -60.585 1.00 81.81 183 GLU A C 1
ATOM 1525 O O . GLU A 1 183 ? 13.735 -11.402 -61.429 1.00 81.81 183 GLU A O 1
ATOM 1530 N N . ASN A 1 184 ? 14.828 -10.200 -59.887 1.00 79.56 184 ASN A N 1
ATOM 1531 C CA . ASN A 1 184 ? 14.090 -8.968 -60.124 1.00 79.56 184 ASN A CA 1
ATOM 1532 C C . ASN A 1 184 ? 14.782 -8.154 -61.232 1.00 79.56 184 ASN A C 1
ATOM 1534 O O . ASN A 1 184 ? 15.829 -7.550 -60.998 1.00 79.56 184 ASN A O 1
ATOM 1538 N N . GLU A 1 185 ? 14.198 -8.135 -62.437 1.00 77.06 185 GLU A N 1
ATOM 1539 C CA . GLU A 1 185 ? 14.797 -7.480 -63.612 1.00 77.06 185 GLU A CA 1
ATOM 1540 C C . GLU A 1 185 ? 15.085 -5.985 -63.392 1.00 77.06 185 GLU A C 1
ATOM 1542 O O . GLU A 1 185 ? 16.122 -5.491 -63.839 1.00 77.06 185 GLU A O 1
ATOM 1547 N N . ASP A 1 186 ? 14.227 -5.267 -62.660 1.00 75.00 186 ASP A N 1
ATOM 1548 C CA . ASP A 1 186 ? 14.411 -3.837 -62.384 1.00 75.00 186 ASP A CA 1
ATOM 1549 C C . ASP A 1 186 ? 15.632 -3.593 -61.486 1.00 75.00 186 ASP A C 1
ATOM 1551 O O . ASP A 1 186 ? 16.465 -2.727 -61.771 1.00 75.00 186 ASP A O 1
ATOM 1555 N N . LEU A 1 187 ? 15.783 -4.397 -60.428 1.00 77.94 187 LEU A N 1
ATOM 1556 C CA . LEU A 1 187 ? 16.957 -4.365 -59.552 1.00 77.94 187 LEU A CA 1
ATOM 1557 C C . LEU A 1 187 ? 18.222 -4.822 -60.278 1.00 77.94 187 LEU A C 1
ATOM 1559 O O . LEU A 1 187 ? 19.273 -4.207 -60.104 1.00 77.94 187 LEU A O 1
ATOM 1563 N N . TYR A 1 188 ? 18.132 -5.873 -61.095 1.00 81.19 188 TYR A N 1
ATOM 1564 C CA . TYR A 1 188 ? 19.266 -6.399 -61.848 1.00 81.19 188 TYR A CA 1
ATOM 1565 C C . TYR A 1 188 ? 19.832 -5.345 -62.803 1.00 81.19 188 TYR A C 1
ATOM 1567 O O . TYR A 1 188 ? 21.029 -5.054 -62.770 1.00 81.19 188 TYR A O 1
ATOM 1575 N N . ASN A 1 189 ? 18.963 -4.704 -63.588 1.00 76.88 189 ASN A N 1
ATOM 1576 C CA . ASN A 1 189 ? 19.354 -3.656 -64.529 1.00 76.88 189 ASN A CA 1
ATOM 1577 C C . ASN A 1 189 ? 19.932 -2.428 -63.805 1.00 76.88 189 ASN A C 1
ATOM 1579 O O . ASN A 1 189 ? 20.935 -1.857 -64.242 1.00 76.88 189 ASN A O 1
ATOM 1583 N N . ALA A 1 190 ? 19.345 -2.040 -62.670 1.00 74.88 190 ALA A N 1
ATOM 1584 C CA . ALA A 1 190 ? 19.836 -0.916 -61.880 1.00 74.88 190 ALA A CA 1
ATOM 1585 C C . ALA A 1 190 ? 21.195 -1.211 -61.211 1.00 74.88 190 ALA A C 1
ATOM 1587 O O . ALA A 1 190 ? 22.039 -0.321 -61.115 1.00 74.88 190 ALA A O 1
ATOM 1588 N N . LEU A 1 191 ? 21.451 -2.465 -60.820 1.00 78.50 191 LEU A N 1
ATOM 1589 C CA . LEU A 1 191 ? 22.746 -2.921 -60.304 1.00 78.50 191 LEU A CA 1
ATOM 1590 C C . LEU A 1 191 ? 23.814 -3.079 -61.399 1.00 78.50 191 LEU A C 1
ATOM 1592 O O . LEU A 1 191 ? 25.004 -3.062 -61.074 1.00 78.50 191 LEU A O 1
ATOM 1596 N N . GLU A 1 192 ? 23.451 -3.195 -62.681 1.00 77.12 192 GLU A N 1
ATOM 1597 C CA . GLU A 1 192 ? 24.419 -3.165 -63.790 1.00 77.12 192 GLU A CA 1
ATOM 1598 C C . GLU A 1 192 ? 24.906 -1.745 -64.114 1.00 77.12 192 GLU A C 1
ATOM 1600 O O . GLU A 1 192 ? 26.081 -1.564 -64.443 1.00 77.12 192 GLU A O 1
ATOM 1605 N N . SER A 1 193 ? 24.052 -0.731 -63.958 1.00 76.00 193 SER A N 1
ATOM 1606 C CA . SER A 1 193 ? 24.416 0.673 -64.192 1.00 76.00 193 SER A CA 1
ATOM 1607 C C . SER A 1 193 ? 25.481 1.173 -63.207 1.00 76.00 193 SER A C 1
ATOM 1609 O O . SER A 1 193 ? 25.459 0.826 -62.029 1.00 76.00 193 SER A O 1
ATOM 1611 N N . ASN A 1 194 ? 26.420 2.009 -63.664 1.00 73.69 194 ASN A N 1
ATOM 1612 C CA . ASN A 1 194 ? 27.451 2.633 -62.814 1.00 73.69 194 ASN A CA 1
ATOM 1613 C C . ASN A 1 194 ? 27.059 4.026 -62.296 1.00 73.69 194 ASN A C 1
ATOM 1615 O O . ASN A 1 194 ? 27.905 4.754 -61.777 1.00 73.69 194 ASN A O 1
ATOM 1619 N N . GLU A 1 195 ? 25.793 4.396 -62.451 1.00 76.44 195 GLU A N 1
ATOM 1620 C CA . GLU A 1 195 ? 25.232 5.650 -61.960 1.00 76.44 195 GLU A CA 1
ATOM 1621 C C . GLU A 1 195 ? 24.374 5.401 -60.717 1.00 76.44 195 GLU A C 1
ATOM 1623 O O . GLU A 1 195 ? 23.900 4.288 -60.483 1.00 76.44 195 GLU A O 1
ATOM 1628 N N . ASP A 1 196 ? 24.194 6.438 -59.899 1.00 75.38 196 ASP A N 1
ATOM 1629 C CA . ASP A 1 196 ? 23.228 6.391 -58.804 1.00 75.38 196 ASP A CA 1
ATOM 1630 C C . ASP A 1 196 ? 21.820 6.207 -59.391 1.00 75.38 196 ASP A C 1
ATOM 1632 O O . ASP A 1 196 ? 21.442 6.882 -60.351 1.00 75.38 196 ASP A O 1
ATOM 1636 N N . ALA A 1 197 ? 21.034 5.304 -58.810 1.00 78.38 197 ALA A N 1
ATOM 1637 C CA . ALA A 1 197 ? 19.692 4.995 -59.284 1.00 78.38 197 ALA A CA 1
ATOM 1638 C C . ALA A 1 197 ? 18.681 5.078 -58.142 1.00 78.38 197 ALA A C 1
ATOM 1640 O O . ALA A 1 197 ? 18.952 4.678 -57.010 1.00 78.38 197 ALA A O 1
ATOM 1641 N N . GLN A 1 198 ? 17.491 5.581 -58.453 1.00 79.19 198 GLN A N 1
ATOM 1642 C CA . GLN A 1 198 ? 16.353 5.578 -57.544 1.00 79.19 198 GLN A CA 1
ATOM 1643 C C . GLN A 1 198 ? 15.100 5.142 -58.299 1.00 79.19 198 GLN A C 1
ATOM 1645 O O . GLN A 1 198 ? 14.894 5.541 -59.446 1.00 79.19 198 GLN A O 1
ATOM 1650 N N . GLY A 1 199 ? 14.258 4.335 -57.665 1.00 74.06 199 GLY A N 1
ATOM 1651 C CA . GLY A 1 199 ? 13.039 3.830 -58.289 1.00 74.06 199 GLY A CA 1
ATOM 1652 C C . GLY A 1 199 ? 12.171 3.063 -57.305 1.00 74.06 199 GLY A C 1
ATOM 1653 O O . GLY A 1 199 ? 12.598 2.773 -56.194 1.00 74.06 199 GLY A O 1
ATOM 1654 N N . ILE A 1 200 ? 10.944 2.743 -57.704 1.00 74.88 200 ILE A N 1
ATOM 1655 C CA . ILE A 1 200 ? 10.054 1.896 -56.907 1.00 74.88 200 ILE A CA 1
ATOM 1656 C C . ILE A 1 200 ? 10.153 0.479 -57.456 1.00 74.88 200 ILE A C 1
ATOM 1658 O O . ILE A 1 200 ? 9.904 0.266 -58.639 1.00 74.88 200 ILE A O 1
ATOM 1662 N N . ILE A 1 201 ? 10.492 -0.474 -56.596 1.00 78.75 201 ILE A N 1
ATOM 1663 C CA . ILE A 1 201 ? 10.464 -1.900 -56.913 1.00 78.75 201 ILE A CA 1
ATOM 1664 C C . ILE A 1 201 ? 9.330 -2.580 -56.157 1.00 78.75 201 ILE A C 1
ATOM 1666 O O . ILE A 1 201 ? 8.944 -2.143 -55.074 1.00 78.75 201 ILE A O 1
ATOM 1670 N N . TYR A 1 202 ? 8.831 -3.686 -56.697 1.00 74.94 202 TYR A N 1
ATOM 1671 C CA . TYR A 1 202 ? 7.829 -4.500 -56.022 1.00 74.94 202 TYR A CA 1
ATOM 1672 C C . TYR A 1 202 ? 8.459 -5.797 -55.524 1.00 74.94 202 TYR A C 1
ATOM 1674 O O . TYR A 1 202 ? 8.945 -6.606 -56.312 1.00 74.94 202 TYR A O 1
ATOM 1682 N N . LEU A 1 203 ? 8.427 -6.007 -54.208 1.00 72.44 203 LEU A N 1
ATOM 1683 C CA . LEU A 1 203 ? 8.822 -7.265 -53.573 1.00 72.44 203 LEU A CA 1
ATOM 1684 C C . LEU A 1 203 ? 7.596 -7.857 -52.885 1.00 72.44 203 LEU A C 1
ATOM 1686 O O . LEU A 1 203 ? 6.937 -7.175 -52.103 1.00 72.44 203 LEU A O 1
ATOM 1690 N N . HIS A 1 204 ? 7.259 -9.111 -53.196 1.00 69.56 204 HIS A N 1
ATOM 1691 C CA . HIS A 1 204 ? 6.072 -9.793 -52.657 1.00 69.56 204 HIS A CA 1
ATOM 1692 C C . HIS A 1 204 ? 4.767 -8.976 -52.809 1.00 69.56 204 HIS A C 1
ATOM 1694 O O . HIS A 1 204 ? 3.905 -8.991 -51.935 1.00 69.56 204 HIS A O 1
ATOM 1700 N N . SER A 1 205 ? 4.614 -8.257 -53.930 1.00 66.75 205 SER A N 1
ATOM 1701 C CA . SER A 1 205 ? 3.484 -7.349 -54.213 1.00 66.75 205 SER A CA 1
ATOM 1702 C C . SER A 1 205 ? 3.400 -6.084 -53.336 1.00 66.75 205 SER A C 1
ATOM 1704 O O . SER A 1 205 ? 2.362 -5.425 -53.334 1.00 66.75 205 SER A O 1
ATOM 1706 N N . ARG A 1 206 ? 4.473 -5.708 -52.622 1.00 69.44 206 ARG A N 1
ATOM 1707 C CA . ARG A 1 206 ? 4.584 -4.442 -51.871 1.00 69.44 206 ARG A CA 1
ATOM 1708 C C . ARG A 1 206 ? 5.587 -3.482 -52.529 1.00 69.44 206 ARG A C 1
ATOM 1710 O O . ARG A 1 206 ? 6.647 -3.951 -52.949 1.00 69.44 206 ARG A O 1
ATOM 1717 N N . PRO A 1 207 ? 5.287 -2.171 -52.616 1.00 75.31 207 PRO A N 1
ATOM 1718 C CA . PRO A 1 207 ? 6.209 -1.187 -53.171 1.00 75.31 207 PRO A CA 1
ATOM 1719 C C . PRO A 1 207 ? 7.324 -0.837 -52.173 1.00 75.31 207 PRO A C 1
ATOM 1721 O O . PRO A 1 207 ? 7.072 -0.567 -51.000 1.00 75.31 207 PRO A O 1
ATOM 1724 N N . TYR A 1 208 ? 8.562 -0.797 -52.659 1.00 77.25 208 TYR A N 1
ATOM 1725 C CA . TYR A 1 208 ? 9.734 -0.300 -51.943 1.00 77.25 208 TYR A CA 1
ATOM 1726 C C . TYR A 1 208 ? 10.437 0.754 -52.795 1.00 77.25 208 TYR A C 1
ATOM 1728 O O . TYR A 1 208 ? 10.763 0.505 -53.953 1.00 77.25 208 TYR A O 1
ATOM 1736 N N . MET A 1 209 ? 10.734 1.913 -52.216 1.00 75.56 209 MET A N 1
ATOM 1737 C CA . MET A 1 209 ? 11.677 2.869 -52.778 1.00 75.56 209 MET A CA 1
ATOM 1738 C C . MET A 1 209 ? 13.093 2.299 -52.663 1.00 75.56 209 MET A C 1
ATOM 1740 O O . MET A 1 209 ? 13.669 2.175 -51.584 1.00 75.56 209 MET A O 1
ATOM 1744 N N . CYS A 1 210 ? 13.644 1.930 -53.805 1.00 81.75 210 CYS A N 1
ATOM 1745 C CA . CYS A 1 210 ? 15.001 1.463 -53.982 1.00 81.75 210 CYS A CA 1
ATOM 1746 C C . CYS A 1 210 ? 15.930 2.655 -54.225 1.00 81.75 210 CYS A C 1
ATOM 1748 O O . CYS A 1 210 ? 15.673 3.477 -55.105 1.00 81.75 210 CYS A O 1
ATOM 1750 N N . LEU A 1 211 ? 17.024 2.719 -53.469 1.00 75.44 211 LEU A N 1
ATOM 1751 C CA . LEU A 1 211 ? 18.116 3.672 -53.644 1.00 75.44 211 LEU A CA 1
ATOM 1752 C C . LEU A 1 211 ? 19.414 2.893 -53.857 1.00 75.44 211 LEU A C 1
ATOM 1754 O O . LEU A 1 211 ? 19.825 2.130 -52.984 1.00 75.44 211 LEU A O 1
ATOM 1758 N N . ILE A 1 212 ? 20.067 3.100 -54.996 1.00 82.62 212 ILE A N 1
ATOM 1759 C CA . ILE A 1 212 ? 21.380 2.542 -55.315 1.00 82.62 212 ILE A CA 1
ATOM 1760 C C . ILE A 1 212 ? 22.375 3.688 -55.392 1.00 82.62 212 ILE A C 1
ATOM 1762 O O . ILE A 1 212 ? 22.207 4.614 -56.185 1.00 82.62 212 ILE A O 1
ATOM 1766 N N . LYS A 1 213 ? 23.421 3.605 -54.573 1.00 77.56 213 LYS A N 1
ATOM 1767 C CA . LYS A 1 213 ? 24.526 4.559 -54.560 1.00 77.56 213 LYS A CA 1
ATOM 1768 C C . LYS A 1 213 ? 25.814 3.883 -55.010 1.00 77.56 213 LYS A C 1
ATOM 1770 O O . LYS A 1 213 ? 26.240 2.900 -54.400 1.00 77.56 213 LYS A O 1
ATOM 1775 N N . CYS A 1 214 ? 26.438 4.419 -56.050 1.00 78.56 214 CYS A N 1
ATOM 1776 C CA . CYS A 1 214 ? 27.644 3.883 -56.666 1.00 78.56 214 CYS A CA 1
ATOM 1777 C C . CYS A 1 214 ? 28.900 4.589 -56.129 1.00 78.56 214 CYS A C 1
ATOM 1779 O O . CYS A 1 214 ? 29.013 5.816 -56.134 1.00 78.56 214 CYS A O 1
ATOM 1781 N N . PHE A 1 215 ? 29.897 3.815 -55.697 1.00 75.69 215 PHE A N 1
ATOM 1782 C CA . PHE A 1 215 ? 31.171 4.330 -55.194 1.00 75.69 215 PHE A CA 1
ATOM 1783 C C . PHE A 1 215 ? 32.295 4.066 -56.206 1.00 75.69 215 PHE A C 1
ATOM 1785 O O . PHE A 1 215 ? 32.855 2.970 -56.295 1.00 75.69 215 PHE A O 1
ATOM 1792 N N . ALA A 1 216 ? 32.668 5.110 -56.953 1.00 62.62 216 ALA A N 1
ATOM 1793 C CA . ALA A 1 216 ? 33.578 5.022 -58.102 1.00 62.62 216 ALA A CA 1
ATOM 1794 C C . ALA A 1 216 ? 34.995 4.491 -57.792 1.00 62.62 216 ALA A C 1
ATOM 1796 O O . ALA A 1 216 ? 35.657 3.974 -58.687 1.00 62.62 216 ALA A O 1
ATOM 1797 N N . LYS A 1 217 ? 35.484 4.608 -56.548 1.00 59.78 217 LYS A N 1
ATOM 1798 C CA . LYS A 1 217 ? 36.858 4.201 -56.191 1.00 59.78 217 LYS A CA 1
ATOM 1799 C C . LYS A 1 217 ? 37.059 2.681 -56.093 1.00 59.78 217 LYS A C 1
ATOM 1801 O O . LYS A 1 217 ? 38.169 2.235 -56.365 1.00 59.78 217 LYS A O 1
ATOM 1806 N N . ASN A 1 218 ? 36.016 1.908 -55.762 1.00 61.62 218 ASN A N 1
ATOM 1807 C CA . ASN A 1 218 ? 36.135 0.474 -55.437 1.00 61.62 218 ASN A CA 1
ATOM 1808 C C . ASN A 1 218 ? 35.183 -0.449 -56.226 1.00 61.62 218 ASN A C 1
ATOM 1810 O O . ASN A 1 218 ? 35.147 -1.652 -55.965 1.00 61.62 218 ASN A O 1
ATOM 1814 N N . ASN A 1 219 ? 34.416 0.089 -57.185 1.00 75.44 219 ASN A N 1
ATOM 1815 C CA . ASN A 1 219 ? 33.326 -0.632 -57.863 1.00 75.44 219 ASN A CA 1
ATOM 1816 C C . ASN A 1 219 ? 32.296 -1.221 -56.873 1.00 75.44 219 ASN A C 1
ATOM 1818 O O . ASN A 1 219 ? 31.760 -2.312 -57.080 1.00 75.44 219 ASN A O 1
ATOM 1822 N N . GLU A 1 220 ? 32.069 -0.503 -55.772 1.00 79.19 220 GLU A N 1
ATOM 1823 C CA . GLU A 1 220 ? 31.120 -0.865 -54.722 1.00 79.19 220 GLU A CA 1
ATOM 1824 C C . GLU A 1 220 ? 29.787 -0.152 -54.953 1.00 79.19 220 GLU A C 1
ATOM 1826 O O . GLU A 1 220 ? 29.757 1.009 -55.373 1.00 79.19 220 GLU A O 1
ATOM 1831 N N . LYS A 1 221 ? 28.683 -0.835 -54.662 1.00 82.38 221 LYS A N 1
ATOM 1832 C CA . LYS A 1 221 ? 27.329 -0.288 -54.765 1.00 82.38 221 LYS A CA 1
ATOM 1833 C C . LYS A 1 221 ? 26.576 -0.574 -53.474 1.00 82.38 221 LYS A C 1
ATOM 1835 O O . LYS A 1 221 ? 26.572 -1.707 -52.997 1.00 82.38 221 LYS A O 1
ATOM 1840 N N . LEU A 1 222 ? 25.949 0.452 -52.912 1.00 79.31 222 LEU A N 1
ATOM 1841 C CA . LEU A 1 222 ? 25.062 0.323 -51.760 1.00 79.31 222 LEU A CA 1
ATOM 1842 C C . LEU A 1 222 ? 23.621 0.362 -52.252 1.00 79.31 222 LEU A C 1
ATOM 1844 O O . LEU A 1 222 ? 23.196 1.375 -52.800 1.00 79.31 222 LEU A O 1
ATOM 1848 N N . LEU A 1 223 ? 22.890 -0.724 -52.031 1.00 83.50 223 LEU A N 1
ATOM 1849 C CA . LEU A 1 223 ? 21.463 -0.831 -52.303 1.00 83.50 223 LEU A CA 1
ATOM 1850 C C . LEU A 1 223 ? 20.695 -0.721 -50.980 1.00 83.50 223 LEU A C 1
ATOM 1852 O O . LEU A 1 223 ? 20.936 -1.499 -50.058 1.00 83.50 223 LEU A O 1
ATOM 1856 N N . THR A 1 224 ? 19.746 0.208 -50.909 1.00 80.00 224 THR A N 1
ATOM 1857 C CA . THR A 1 224 ? 18.861 0.431 -49.758 1.00 80.00 224 THR A CA 1
ATOM 1858 C C . THR A 1 224 ? 17.409 0.345 -50.209 1.00 80.00 224 THR A C 1
ATOM 1860 O O . THR A 1 224 ? 17.037 0.965 -51.205 1.00 80.00 224 THR A O 1
ATOM 1863 N N . LEU A 1 225 ? 16.582 -0.394 -49.468 1.00 79.38 225 LEU A N 1
ATOM 1864 C CA . LEU A 1 225 ? 15.151 -0.532 -49.748 1.00 79.38 225 LEU A CA 1
ATOM 1865 C C . LEU A 1 225 ? 14.325 0.136 -48.644 1.00 79.38 225 LEU A C 1
ATOM 1867 O O . LEU A 1 225 ? 14.431 -0.231 -47.477 1.00 79.38 225 LEU A O 1
ATOM 1871 N N . ILE A 1 226 ? 13.489 1.102 -49.014 1.00 73.19 226 ILE A N 1
ATOM 1872 C CA . ILE A 1 226 ? 12.658 1.900 -48.107 1.00 73.19 226 ILE A CA 1
ATOM 1873 C C . ILE A 1 226 ? 11.190 1.644 -48.468 1.00 73.19 226 ILE A C 1
ATOM 1875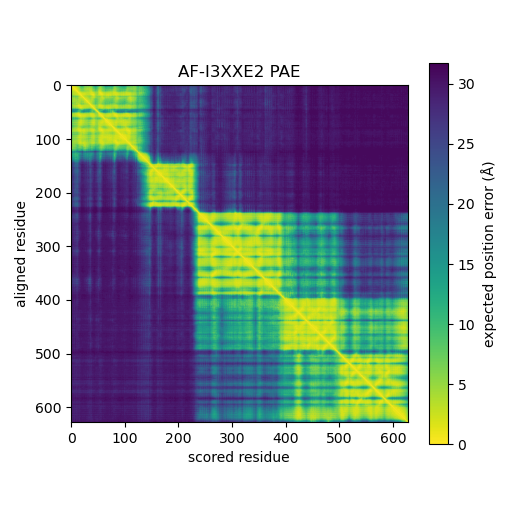 O O . ILE A 1 226 ? 10.731 2.086 -49.513 1.00 73.19 226 ILE A O 1
ATOM 1879 N N . GLY A 1 227 ? 10.463 0.881 -47.652 1.00 63.69 227 GLY A N 1
ATOM 1880 C CA . GLY A 1 227 ? 9.028 0.631 -47.862 1.00 63.69 227 GLY A CA 1
ATOM 1881 C C . GLY A 1 227 ? 8.161 1.833 -47.477 1.00 63.69 227 GLY A C 1
ATOM 1882 O O . GLY A 1 227 ? 8.637 2.720 -46.766 1.00 63.69 227 GLY A O 1
ATOM 1883 N N . ASP A 1 228 ? 6.902 1.851 -47.932 1.00 49.03 228 ASP A N 1
ATOM 1884 C CA . ASP A 1 228 ? 5.895 2.816 -47.464 1.00 49.03 228 ASP A CA 1
ATOM 1885 C C . ASP A 1 228 ? 5.848 2.816 -45.928 1.00 49.03 228 ASP A C 1
ATOM 1887 O O . ASP A 1 228 ? 5.701 1.774 -45.288 1.00 49.03 228 ASP A O 1
ATOM 1891 N N . MET A 1 229 ? 6.012 4.000 -45.338 1.00 45.47 229 MET A N 1
ATOM 1892 C CA . MET A 1 229 ? 6.024 4.229 -43.890 1.00 45.47 229 MET A CA 1
ATOM 1893 C C . MET A 1 229 ? 4.596 4.319 -43.325 1.00 45.47 229 MET A C 1
ATOM 1895 O O . MET A 1 229 ? 4.322 5.173 -42.486 1.00 45.47 229 MET A O 1
ATOM 1899 N N . GLU A 1 230 ? 3.682 3.455 -43.768 1.00 38.50 230 GLU A N 1
ATOM 1900 C CA . GLU A 1 230 ? 2.390 3.254 -43.110 1.00 38.50 230 GLU A CA 1
ATOM 1901 C C . GLU A 1 230 ? 2.092 1.761 -42.978 1.00 38.50 230 GLU A C 1
ATOM 1903 O O . GLU A 1 230 ? 2.140 0.993 -43.935 1.00 38.50 230 GLU A O 1
ATOM 1908 N N . GLU A 1 231 ? 1.830 1.385 -41.727 1.00 34.53 231 GLU A N 1
ATOM 1909 C CA . GLU A 1 231 ? 1.581 0.030 -41.247 1.00 34.53 231 GLU A CA 1
ATOM 1910 C C . GLU A 1 231 ? 2.732 -0.956 -41.517 1.00 34.53 231 GLU A C 1
ATOM 1912 O O . GLU A 1 231 ? 2.570 -2.042 -42.076 1.00 34.53 231 GLU A O 1
ATOM 1917 N N . GLU A 1 232 ? 3.888 -0.682 -40.891 1.00 32.22 232 GLU A N 1
ATOM 1918 C CA . GLU A 1 232 ? 4.382 -1.751 -40.022 1.00 32.22 232 GLU A CA 1
ATOM 1919 C C . GLU A 1 232 ? 3.175 -2.139 -39.157 1.00 32.22 232 GLU A C 1
ATOM 1921 O O . GLU A 1 232 ? 2.754 -1.374 -38.284 1.00 32.22 232 GLU A O 1
ATOM 1926 N N . GLU A 1 233 ? 2.581 -3.309 -39.415 1.00 33.19 233 GLU A N 1
ATOM 1927 C CA . GLU A 1 233 ? 2.099 -4.131 -38.316 1.00 33.19 233 GLU A CA 1
ATOM 1928 C C . GLU A 1 233 ? 3.221 -4.043 -37.289 1.00 33.19 233 GLU A C 1
ATOM 1930 O O . GLU A 1 233 ? 4.276 -4.654 -37.472 1.00 33.19 233 GLU A O 1
ATOM 1935 N N . ARG A 1 234 ? 3.063 -3.160 -36.293 1.00 35.03 234 ARG A N 1
ATOM 1936 C CA . ARG A 1 234 ? 3.970 -3.060 -35.163 1.00 35.03 234 ARG A CA 1
ATOM 1937 C C . ARG A 1 234 ? 3.874 -4.425 -34.530 1.00 35.03 234 ARG A C 1
ATOM 1939 O O . ARG A 1 234 ? 2.981 -4.687 -33.728 1.00 35.03 234 ARG A O 1
ATOM 1946 N N . THR A 1 235 ? 4.738 -5.329 -34.967 1.00 30.33 235 THR A N 1
ATOM 1947 C CA . THR A 1 235 ? 4.881 -6.638 -34.376 1.00 30.33 235 THR A CA 1
ATOM 1948 C C . THR A 1 235 ? 5.079 -6.366 -32.897 1.00 30.33 235 THR A C 1
ATOM 1950 O O . THR A 1 235 ? 6.012 -5.653 -32.524 1.00 30.33 235 THR A O 1
ATOM 1953 N N . CYS A 1 236 ? 4.130 -6.836 -32.087 1.00 36.66 236 CYS A N 1
ATOM 1954 C CA . CYS A 1 236 ? 4.081 -6.735 -30.633 1.00 36.66 236 CYS A CA 1
ATOM 1955 C C . CYS A 1 236 ? 5.338 -7.337 -29.971 1.00 36.66 236 CYS A C 1
ATOM 1957 O O . CYS A 1 236 ? 5.246 -8.372 -29.317 1.00 36.66 236 CYS A O 1
ATOM 1959 N N . SER A 1 237 ? 6.525 -6.743 -30.140 1.00 46.97 237 SER A N 1
ATOM 1960 C CA . SER A 1 237 ? 7.770 -7.377 -29.689 1.00 46.97 237 SER A CA 1
ATOM 1961 C C . SER A 1 237 ? 8.837 -6.466 -29.091 1.00 46.97 237 SER A C 1
ATOM 1963 O O . SER A 1 237 ? 9.717 -6.992 -28.415 1.00 46.97 237 SER A O 1
ATOM 1965 N N . SER A 1 238 ? 8.807 -5.142 -29.264 1.00 63.53 238 SER A N 1
ATOM 1966 C CA . SER A 1 238 ? 9.799 -4.274 -28.607 1.00 63.53 238 SER A CA 1
ATOM 1967 C C . SER A 1 238 ? 9.217 -3.631 -27.352 1.00 63.53 238 SER A C 1
ATOM 1969 O O . SER A 1 238 ? 8.416 -2.703 -27.420 1.00 63.53 238 SER A O 1
ATOM 1971 N N . MET A 1 239 ? 9.626 -4.147 -26.198 1.00 80.31 239 MET A N 1
ATOM 1972 C CA . MET A 1 239 ? 9.458 -3.470 -24.917 1.00 80.31 239 MET A CA 1
ATOM 1973 C C . MET A 1 239 ? 10.492 -2.348 -24.814 1.00 80.31 239 MET A C 1
ATOM 1975 O O . MET A 1 239 ? 11.674 -2.579 -25.073 1.00 80.31 239 MET A O 1
ATOM 1979 N N . LEU A 1 240 ? 10.060 -1.153 -24.426 1.00 86.06 240 LEU A N 1
ATOM 1980 C CA . LEU A 1 240 ? 10.955 -0.018 -24.223 1.00 86.06 240 LEU A CA 1
ATOM 1981 C C . LEU A 1 240 ? 11.712 -0.175 -22.904 1.00 86.06 240 LEU A C 1
ATOM 1983 O O . LEU A 1 240 ? 11.139 -0.592 -21.891 1.00 86.06 240 LEU A O 1
ATOM 1987 N N . ASN A 1 241 ? 12.996 0.177 -22.903 1.00 87.25 241 ASN A N 1
ATOM 1988 C CA . ASN A 1 241 ? 13.734 0.332 -21.655 1.00 87.25 241 ASN A CA 1
ATOM 1989 C C . ASN A 1 241 ? 13.426 1.705 -21.025 1.00 87.25 241 ASN A C 1
ATOM 1991 O O . ASN A 1 241 ? 12.817 2.577 -21.647 1.00 87.25 241 ASN A O 1
ATOM 1995 N N . ARG A 1 242 ? 13.858 1.904 -19.778 1.00 86.19 242 ARG A N 1
ATOM 1996 C CA . ARG A 1 242 ? 13.660 3.157 -19.039 1.00 86.19 242 ARG A CA 1
ATOM 1997 C C . ARG A 1 242 ? 14.116 4.410 -19.800 1.00 86.19 242 ARG A C 1
ATOM 1999 O O . ARG A 1 242 ? 13.411 5.411 -19.748 1.00 86.19 242 ARG A O 1
ATOM 2006 N N . PHE A 1 243 ? 15.283 4.388 -20.442 1.00 84.06 243 PHE A N 1
ATOM 2007 C CA . PHE A 1 243 ? 15.835 5.560 -21.130 1.00 84.06 243 PHE A CA 1
ATOM 2008 C C . PHE A 1 243 ? 15.023 5.896 -22.379 1.00 84.06 243 PHE A C 1
ATOM 2010 O O . PHE A 1 243 ? 14.568 7.030 -22.509 1.00 84.06 243 PHE A O 1
ATOM 2017 N N . ASP A 1 244 ? 14.736 4.890 -23.210 1.00 85.94 244 ASP A N 1
ATOM 2018 C CA . ASP A 1 244 ? 13.912 5.062 -24.414 1.00 85.94 244 ASP A CA 1
ATOM 2019 C C . ASP A 1 244 ? 12.518 5.591 -24.053 1.00 85.94 244 ASP A C 1
ATOM 2021 O O . ASP A 1 244 ? 11.959 6.456 -24.727 1.00 85.94 244 ASP A O 1
ATOM 2025 N N . PHE A 1 245 ? 11.956 5.093 -22.948 1.00 88.75 245 PHE A N 1
ATOM 2026 C CA . PHE A 1 245 ? 10.677 5.566 -22.442 1.00 88.75 245 PHE A CA 1
ATOM 2027 C C . PHE A 1 245 ? 10.731 7.015 -21.956 1.00 88.75 245 PHE A C 1
ATOM 2029 O O . PHE A 1 245 ? 9.799 7.762 -22.229 1.00 88.75 245 PHE A O 1
ATOM 2036 N N . VAL A 1 246 ? 11.790 7.436 -21.257 1.00 86.62 246 VAL A N 1
ATOM 2037 C CA . VAL A 1 246 ? 11.934 8.829 -20.802 1.00 86.62 246 VAL A CA 1
ATOM 2038 C C . VAL A 1 246 ? 12.045 9.788 -21.987 1.00 86.62 246 VAL A C 1
ATOM 2040 O O . VAL A 1 246 ? 11.397 10.837 -21.974 1.00 86.62 246 VAL A O 1
ATOM 2043 N N . ASP A 1 247 ? 12.802 9.418 -23.020 1.00 82.38 247 ASP A N 1
ATOM 2044 C CA . ASP A 1 247 ? 12.920 10.220 -24.240 1.00 82.38 247 ASP A CA 1
ATOM 2045 C C . ASP A 1 247 ? 11.577 10.311 -24.978 1.00 82.38 247 ASP A C 1
ATOM 2047 O O . ASP A 1 247 ? 11.124 11.406 -25.313 1.00 82.38 247 ASP A O 1
ATOM 2051 N N . MET A 1 248 ? 10.866 9.190 -25.130 1.00 83.75 248 MET A N 1
ATOM 2052 C CA . MET A 1 248 ? 9.521 9.190 -25.712 1.00 83.75 248 MET A CA 1
ATOM 2053 C C . MET A 1 248 ? 8.533 10.018 -24.878 1.00 83.75 248 MET A C 1
ATOM 2055 O O . MET A 1 248 ? 7.749 10.793 -25.426 1.00 83.75 248 MET A O 1
ATOM 2059 N N . LEU A 1 249 ? 8.556 9.872 -23.552 1.00 84.88 249 LEU A N 1
ATOM 2060 C CA . LEU A 1 249 ? 7.664 10.595 -22.651 1.00 84.88 249 LEU A CA 1
ATOM 2061 C C . LEU A 1 249 ? 7.898 12.105 -22.758 1.00 84.88 249 LEU A C 1
ATOM 2063 O O . LEU A 1 249 ? 6.937 12.869 -22.762 1.00 84.88 249 LEU A O 1
ATOM 2067 N N . LYS A 1 250 ? 9.151 12.546 -22.914 1.00 84.06 250 LYS A N 1
ATOM 2068 C CA . LYS A 1 250 ? 9.495 13.953 -23.150 1.00 84.06 250 LYS A CA 1
ATOM 2069 C C . LYS A 1 250 ? 8.810 14.503 -24.404 1.00 84.06 250 LYS A C 1
ATOM 2071 O O . LYS A 1 250 ? 8.191 15.567 -24.335 1.00 84.06 250 LYS A O 1
ATOM 2076 N N . ASP A 1 251 ? 8.870 13.768 -25.511 1.00 80.12 251 ASP A N 1
ATOM 2077 C CA . ASP A 1 251 ? 8.222 14.162 -26.765 1.00 80.12 251 ASP A CA 1
ATOM 2078 C C . ASP A 1 251 ? 6.693 14.178 -26.630 1.00 80.12 251 ASP A C 1
ATOM 2080 O O . ASP A 1 251 ? 6.025 15.102 -27.104 1.00 80.12 251 ASP A O 1
ATOM 2084 N N . ARG A 1 252 ? 6.122 13.193 -25.928 1.00 80.88 252 ARG A N 1
ATOM 2085 C CA . ARG A 1 252 ? 4.673 13.102 -25.701 1.00 80.88 252 ARG A CA 1
ATOM 2086 C C . ARG A 1 252 ? 4.139 14.191 -24.784 1.00 80.88 252 ARG A C 1
ATOM 2088 O O . ARG A 1 252 ? 3.088 14.748 -25.079 1.00 80.88 252 ARG A O 1
ATOM 2095 N N . LEU A 1 253 ? 4.872 14.568 -23.740 1.00 80.75 253 LEU A N 1
ATOM 2096 C CA . LEU A 1 253 ? 4.514 15.703 -22.885 1.00 80.75 253 LEU A CA 1
ATOM 2097 C C . LEU A 1 253 ? 4.546 17.025 -23.665 1.00 80.75 253 LEU A C 1
ATOM 2099 O O . LEU A 1 253 ? 3.648 17.856 -23.514 1.00 80.75 253 LEU A O 1
ATOM 2103 N N . ALA A 1 254 ? 5.533 17.204 -24.551 1.00 75.62 254 ALA A N 1
ATOM 2104 C CA . ALA A 1 254 ? 5.576 18.364 -25.440 1.00 75.62 254 ALA A CA 1
ATOM 2105 C C . ALA A 1 254 ? 4.350 18.396 -26.371 1.00 75.62 254 ALA A C 1
ATOM 2107 O O . ALA A 1 254 ? 3.709 19.436 -26.515 1.00 75.62 254 ALA A O 1
ATOM 2108 N N . GLN A 1 255 ? 3.962 17.252 -26.939 1.00 71.38 255 GLN A N 1
ATOM 2109 C CA . GLN A 1 255 ? 2.761 17.134 -27.772 1.00 71.38 255 GLN A CA 1
ATOM 2110 C C . GLN A 1 255 ? 1.467 17.355 -26.979 1.00 71.38 255 GLN A C 1
ATOM 2112 O O . GLN A 1 255 ? 0.558 18.026 -27.472 1.00 71.38 255 GLN A O 1
ATOM 2117 N N . GLN A 1 256 ? 1.373 16.840 -25.753 1.00 73.31 256 GLN A N 1
ATOM 2118 C CA . GLN A 1 256 ? 0.222 17.018 -24.867 1.00 73.31 256 GLN A CA 1
ATOM 2119 C C . GLN A 1 256 ? -0.016 18.498 -24.552 1.00 73.31 256 GLN A C 1
ATOM 2121 O O . GLN A 1 256 ? -1.165 18.934 -24.570 1.00 73.31 256 GLN A O 1
ATOM 2126 N N . SER A 1 257 ? 1.051 19.286 -24.362 1.00 68.00 257 SER A N 1
ATOM 2127 C CA . SER A 1 257 ? 0.941 20.732 -24.113 1.00 68.00 257 SER A CA 1
ATOM 2128 C C . SER A 1 257 ? 0.253 21.504 -25.251 1.00 68.00 257 SER A C 1
ATOM 2130 O O . SER A 1 257 ? -0.341 22.553 -25.017 1.00 68.00 257 SER A O 1
ATOM 2132 N N . VAL A 1 258 ? 0.288 20.964 -26.475 1.00 65.19 258 VAL A N 1
ATOM 2133 C CA . VAL A 1 258 ? -0.307 21.573 -27.676 1.00 65.19 258 VAL A CA 1
ATOM 2134 C C . VAL A 1 258 ? -1.658 20.945 -28.029 1.00 65.19 258 VAL A C 1
ATOM 2136 O O . VAL A 1 258 ? -2.582 21.640 -28.439 1.00 65.19 258 VAL A O 1
ATOM 2139 N N . THR A 1 259 ? -1.775 19.623 -27.896 1.00 69.00 259 THR A N 1
ATOM 2140 C CA . THR A 1 259 ? -2.917 18.836 -28.395 1.00 69.00 259 THR A CA 1
ATOM 2141 C C . THR A 1 259 ? -3.944 18.484 -27.322 1.00 69.00 259 THR A C 1
ATOM 2143 O O . THR A 1 259 ? -5.023 18.011 -27.664 1.00 69.00 259 THR A O 1
ATOM 2146 N N . GLN A 1 260 ? -3.612 18.675 -26.038 1.00 68.00 260 GLN A N 1
ATOM 2147 C CA . GLN A 1 260 ? -4.400 18.227 -24.880 1.00 68.00 260 GLN A CA 1
ATOM 2148 C C . GLN A 1 260 ? -4.726 16.724 -24.894 1.00 68.00 260 GLN A C 1
ATOM 2150 O O . GLN A 1 260 ? -5.687 16.272 -24.274 1.00 68.00 260 GLN A O 1
ATOM 2155 N N . THR A 1 261 ? -3.920 15.927 -25.599 1.00 72.00 261 THR A N 1
ATOM 2156 C CA . THR A 1 261 ? -4.107 14.477 -25.671 1.00 72.00 261 THR A CA 1
ATOM 2157 C C . THR A 1 261 ? -3.902 13.856 -24.289 1.00 72.00 261 THR A C 1
ATOM 2159 O O . THR A 1 261 ? -2.844 14.029 -23.692 1.00 72.00 261 THR A O 1
ATOM 2162 N N . ALA A 1 262 ? -4.898 13.131 -23.772 1.00 79.00 262 ALA A N 1
ATOM 2163 C CA . ALA A 1 262 ? -4.783 12.445 -22.485 1.00 79.00 262 ALA A CA 1
ATOM 2164 C C . ALA A 1 262 ? -3.724 11.335 -22.554 1.00 79.00 262 ALA A C 1
ATOM 2166 O O . ALA A 1 262 ? -3.732 10.532 -23.494 1.00 79.00 262 ALA A O 1
ATOM 2167 N N . ILE A 1 263 ? -2.840 11.286 -21.556 1.00 87.25 263 ILE A N 1
ATOM 2168 C CA . ILE A 1 263 ? -1.833 10.235 -21.400 1.00 87.25 263 ILE A CA 1
ATOM 2169 C C . ILE A 1 263 ? -2.063 9.580 -20.043 1.00 87.25 263 ILE A C 1
ATOM 2171 O O . ILE A 1 263 ? -1.999 10.242 -19.012 1.00 87.25 263 ILE A O 1
ATOM 2175 N N . THR A 1 264 ? -2.291 8.271 -20.038 1.00 90.81 264 THR A N 1
ATOM 2176 C CA . THR A 1 264 ? -2.439 7.485 -18.809 1.00 90.81 264 THR A CA 1
ATOM 2177 C C . THR A 1 264 ? -1.375 6.396 -18.752 1.00 90.81 264 THR A C 1
ATOM 2179 O O .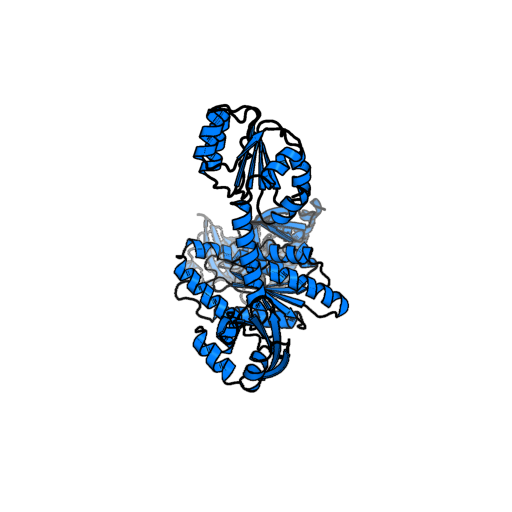 THR A 1 264 ? -0.999 5.814 -19.773 1.00 90.81 264 THR A O 1
ATOM 2182 N N . LEU A 1 265 ? -0.868 6.122 -17.553 1.00 93.50 265 LEU A N 1
ATOM 2183 C CA . LEU A 1 265 ? 0.109 5.069 -17.290 1.00 93.50 265 LEU A CA 1
ATOM 2184 C C . LEU A 1 265 ? -0.542 3.990 -16.434 1.00 93.50 265 LEU A C 1
ATOM 2186 O O . LEU A 1 265 ? -1.045 4.293 -15.357 1.00 93.50 265 LEU A O 1
ATOM 2190 N N . THR A 1 266 ? -0.503 2.738 -16.884 1.00 94.19 266 THR A N 1
ATOM 2191 C CA . THR A 1 266 ? -0.827 1.579 -16.041 1.00 94.19 266 THR A CA 1
ATOM 2192 C C . THR A 1 266 ? 0.467 0.918 -15.594 1.00 94.19 266 THR A C 1
ATOM 2194 O O . THR A 1 266 ? 1.258 0.471 -16.419 1.00 94.19 266 THR A O 1
ATOM 2197 N N . PHE A 1 267 ? 0.688 0.849 -14.293 1.00 94.38 267 PHE A N 1
ATOM 2198 C CA . PHE A 1 267 ? 1.834 0.221 -13.658 1.00 94.38 267 PHE A CA 1
ATOM 2199 C C . PHE A 1 267 ? 1.490 -1.208 -13.271 1.00 94.38 267 PHE A C 1
ATOM 2201 O O . PHE A 1 267 ? 0.448 -1.448 -12.673 1.00 94.38 267 PHE A O 1
ATOM 2208 N N . VAL A 1 268 ? 2.393 -2.141 -13.550 1.00 92.62 268 VAL A N 1
ATOM 2209 C CA . VAL A 1 268 ? 2.310 -3.531 -13.100 1.00 92.62 268 VAL A CA 1
ATOM 2210 C C . VAL A 1 268 ? 3.581 -3.840 -12.315 1.00 92.62 268 VAL A C 1
ATOM 2212 O O . VAL A 1 268 ? 4.670 -3.945 -12.885 1.00 92.62 268 VAL A O 1
ATOM 2215 N N . ASN A 1 269 ? 3.450 -3.934 -10.990 1.00 89.88 269 ASN A N 1
ATOM 2216 C CA . ASN A 1 269 ? 4.550 -4.136 -10.050 1.00 89.88 269 ASN A CA 1
ATOM 2217 C C . ASN A 1 269 ? 4.543 -5.561 -9.483 1.00 89.88 269 ASN A C 1
ATOM 2219 O O . ASN A 1 269 ? 3.512 -6.078 -9.060 1.00 89.88 269 ASN A O 1
ATOM 2223 N N . ILE A 1 270 ? 5.713 -6.188 -9.423 1.00 86.06 270 ILE A N 1
ATOM 2224 C CA . ILE A 1 270 ? 5.918 -7.539 -8.905 1.00 86.06 270 ILE A CA 1
ATOM 2225 C C . ILE A 1 270 ? 6.467 -7.424 -7.489 1.00 86.06 270 ILE A C 1
ATOM 2227 O O . ILE A 1 270 ? 7.674 -7.422 -7.232 1.00 86.06 270 ILE A O 1
ATOM 2231 N N . ALA A 1 271 ? 5.536 -7.319 -6.546 1.00 80.38 271 ALA A N 1
ATOM 2232 C CA . ALA A 1 271 ? 5.789 -6.876 -5.187 1.00 80.38 271 ALA A CA 1
ATOM 2233 C C . ALA A 1 271 ? 6.723 -7.795 -4.387 1.00 80.38 271 ALA A C 1
ATOM 2235 O O . ALA A 1 271 ? 7.355 -7.314 -3.446 1.00 80.38 271 ALA A O 1
ATOM 2236 N N . ASN A 1 272 ? 6.796 -9.083 -4.737 1.00 76.19 272 ASN A N 1
ATOM 2237 C CA . ASN A 1 272 ? 7.583 -10.108 -4.050 1.00 76.19 272 ASN A CA 1
ATOM 2238 C C . ASN A 1 272 ? 8.834 -10.560 -4.825 1.00 76.19 272 ASN A C 1
ATOM 2240 O O . ASN A 1 272 ? 9.411 -11.593 -4.472 1.00 76.19 272 ASN A O 1
ATOM 2244 N N . LEU A 1 273 ? 9.280 -9.808 -5.841 1.00 82.56 273 LEU A N 1
ATOM 2245 C CA . LEU A 1 273 ? 10.416 -10.185 -6.694 1.00 82.56 273 LEU A CA 1
ATOM 2246 C C . LEU A 1 273 ? 11.674 -10.559 -5.893 1.00 82.56 273 LEU A C 1
ATOM 2248 O O . LEU A 1 273 ? 12.279 -11.592 -6.165 1.00 82.56 273 LEU A O 1
ATOM 2252 N N . GLU A 1 274 ? 12.049 -9.777 -4.876 1.00 77.62 274 GLU A N 1
ATOM 2253 C CA . GLU A 1 274 ? 13.228 -10.071 -4.046 1.00 77.62 274 GLU A CA 1
ATOM 2254 C C . GLU A 1 274 ? 13.123 -11.399 -3.285 1.00 77.62 274 GLU A C 1
ATOM 2256 O O . GLU A 1 274 ? 14.108 -12.109 -3.082 1.00 77.62 274 GLU A O 1
ATOM 2261 N N . LYS A 1 275 ? 11.918 -11.745 -2.825 1.00 73.38 275 LYS A N 1
ATOM 2262 C CA . LYS A 1 275 ? 11.667 -13.007 -2.123 1.00 73.38 275 LYS A CA 1
ATOM 2263 C C . LYS A 1 275 ? 11.730 -14.172 -3.104 1.00 73.38 275 LYS A C 1
ATOM 2265 O O . LYS A 1 275 ? 12.303 -15.210 -2.774 1.00 73.38 275 LYS A O 1
ATOM 2270 N N . LEU A 1 276 ? 11.198 -13.990 -4.315 1.00 74.25 276 LEU A N 1
ATOM 2271 C CA . LEU A 1 276 ? 11.275 -14.981 -5.386 1.00 74.25 276 LEU A CA 1
ATOM 2272 C C . LEU A 1 276 ? 12.724 -15.215 -5.833 1.00 74.25 276 LEU A C 1
ATOM 2274 O O . LEU A 1 276 ? 13.139 -16.368 -5.929 1.00 74.25 276 LEU A O 1
ATOM 2278 N N . SER A 1 277 ? 13.516 -14.154 -6.015 1.00 77.06 277 SER A N 1
ATOM 2279 C CA . SER A 1 277 ? 14.922 -14.257 -6.430 1.00 77.06 277 SER A CA 1
ATOM 2280 C C . SER A 1 277 ? 15.809 -14.944 -5.391 1.00 77.06 277 SER A C 1
ATOM 2282 O O . SER A 1 277 ? 16.749 -15.642 -5.760 1.00 77.06 277 SER A O 1
ATOM 2284 N N . LYS A 1 278 ? 15.479 -14.821 -4.098 1.00 80.19 278 LYS A N 1
ATOM 2285 C CA . LYS A 1 278 ? 16.139 -15.563 -3.008 1.00 80.19 278 LYS A CA 1
ATOM 2286 C C . LYS A 1 278 ? 15.690 -17.025 -2.911 1.00 80.19 278 LYS A C 1
ATOM 2288 O O . LYS A 1 278 ? 16.479 -17.872 -2.501 1.00 80.19 278 LYS A O 1
ATOM 2293 N N . SER A 1 279 ? 14.432 -17.317 -3.244 1.00 71.06 279 SER A N 1
ATOM 2294 C CA . SER A 1 279 ? 13.809 -18.628 -2.989 1.00 71.06 279 SER A CA 1
ATOM 2295 C C . SER A 1 279 ? 13.907 -19.604 -4.166 1.00 71.06 279 SER A C 1
ATOM 2297 O O . SER A 1 279 ? 13.807 -20.813 -3.964 1.00 71.06 279 SER A O 1
ATOM 2299 N N . PHE A 1 280 ? 14.105 -19.108 -5.389 1.00 72.06 280 PHE A N 1
ATOM 2300 C CA . PHE A 1 280 ? 14.109 -19.915 -6.610 1.00 72.06 280 PHE A CA 1
ATOM 2301 C C . PHE A 1 280 ? 15.407 -19.746 -7.407 1.00 72.06 280 PHE A C 1
ATOM 2303 O O . PHE A 1 280 ? 16.046 -18.699 -7.394 1.00 72.06 280 PHE A O 1
ATOM 2310 N N . LYS A 1 281 ? 15.805 -20.802 -8.126 1.00 74.19 281 LYS A N 1
ATOM 2311 C CA . LYS A 1 281 ? 16.979 -20.776 -9.013 1.00 74.19 281 LYS A CA 1
ATOM 2312 C C . LYS A 1 281 ? 16.733 -19.843 -10.205 1.00 74.19 281 LYS A C 1
ATOM 2314 O O . LYS A 1 281 ? 15.614 -19.777 -10.709 1.00 74.19 281 LYS A O 1
ATOM 2319 N N . GLY A 1 282 ? 17.799 -19.212 -10.708 1.00 72.00 282 GLY A N 1
ATOM 2320 C CA . GLY A 1 282 ? 17.725 -18.223 -11.793 1.00 72.00 282 GLY A CA 1
ATOM 2321 C C . GLY A 1 282 ? 17.030 -18.704 -13.073 1.00 72.00 282 GLY A C 1
ATOM 2322 O O . GLY A 1 282 ? 16.358 -17.910 -13.715 1.00 72.00 282 GLY A O 1
ATOM 2323 N N . THR A 1 283 ? 17.114 -19.994 -13.414 1.00 75.81 283 THR A N 1
ATOM 2324 C CA . THR A 1 283 ? 16.462 -20.556 -14.611 1.00 75.81 283 THR A CA 1
ATOM 2325 C C . THR A 1 283 ? 14.942 -20.646 -14.476 1.00 75.81 283 THR A C 1
ATOM 2327 O O . THR A 1 283 ? 14.232 -20.102 -15.309 1.00 75.81 283 THR A O 1
ATOM 2330 N N . ALA A 1 284 ? 14.431 -21.241 -13.393 1.00 72.81 284 ALA A N 1
ATOM 2331 C CA . ALA A 1 284 ? 12.986 -21.327 -13.145 1.00 72.81 284 ALA A CA 1
ATOM 2332 C C . ALA A 1 284 ? 12.349 -19.937 -13.008 1.00 72.81 284 ALA A C 1
ATOM 2334 O O . ALA A 1 284 ? 11.230 -19.697 -13.453 1.00 72.81 284 ALA A O 1
ATOM 2335 N N . LEU A 1 285 ? 13.091 -19.010 -12.398 1.00 75.56 285 LEU A N 1
ATOM 2336 C CA . LEU A 1 285 ? 12.680 -17.623 -12.280 1.00 75.56 285 LEU A CA 1
ATOM 2337 C C . LEU A 1 285 ? 12.608 -16.951 -13.659 1.00 75.56 285 LEU A C 1
ATOM 2339 O O . LEU A 1 285 ? 11.592 -16.347 -13.986 1.00 75.56 285 LEU A O 1
ATOM 2343 N N . HIS A 1 286 ? 13.642 -17.113 -14.489 1.00 80.06 286 HIS A N 1
ATOM 2344 C CA . HIS A 1 286 ? 13.659 -16.611 -15.862 1.00 80.06 286 HIS A CA 1
ATOM 2345 C C . HIS A 1 286 ? 12.487 -17.146 -16.696 1.00 80.06 286 HIS A C 1
ATOM 2347 O O . HIS A 1 286 ? 11.823 -16.357 -17.362 1.00 80.06 286 HIS A O 1
ATOM 2353 N N . ASP A 1 287 ? 12.186 -18.444 -16.612 1.00 76.56 287 ASP A N 1
ATOM 2354 C CA . ASP A 1 287 ? 11.067 -19.055 -17.338 1.00 76.56 287 ASP A CA 1
ATOM 2355 C C . ASP A 1 287 ? 9.712 -18.481 -16.891 1.00 76.56 287 ASP A C 1
ATOM 2357 O O . ASP A 1 287 ? 8.888 -18.111 -17.728 1.00 76.56 287 ASP A O 1
ATOM 2361 N N . ALA A 1 288 ? 9.501 -18.316 -15.580 1.00 78.50 288 ALA A N 1
ATOM 2362 C CA . ALA A 1 288 ? 8.292 -17.681 -15.055 1.00 78.50 288 ALA A CA 1
ATOM 2363 C C . ALA A 1 288 ? 8.152 -16.224 -15.538 1.00 78.50 288 ALA A C 1
ATOM 2365 O O . ALA A 1 288 ? 7.081 -15.819 -15.987 1.00 78.50 288 ALA A O 1
ATOM 2366 N N . PHE A 1 289 ? 9.233 -15.437 -15.507 1.00 82.81 289 PHE A N 1
ATOM 2367 C CA . PHE A 1 289 ? 9.210 -14.054 -15.997 1.00 82.81 289 PHE A CA 1
ATOM 2368 C C . PHE A 1 289 ? 9.024 -13.963 -17.510 1.00 82.81 289 PHE A C 1
ATOM 2370 O O . PHE A 1 289 ? 8.347 -13.056 -17.985 1.00 82.81 289 PHE A O 1
ATOM 2377 N N . LYS A 1 290 ? 9.557 -14.918 -18.274 1.00 83.25 290 LYS A N 1
ATOM 2378 C CA . LYS A 1 290 ? 9.320 -15.012 -19.715 1.00 83.25 290 LYS A CA 1
ATOM 2379 C C . LYS A 1 290 ? 7.836 -15.232 -20.019 1.00 83.25 290 LYS A C 1
ATOM 2381 O O . LYS A 1 290 ? 7.290 -14.524 -20.861 1.00 83.25 290 LYS A O 1
ATOM 2386 N N . ASN A 1 291 ? 7.178 -16.152 -19.312 1.00 82.25 291 ASN A N 1
ATOM 2387 C CA . ASN A 1 291 ? 5.741 -16.405 -19.471 1.00 82.25 291 ASN A CA 1
ATOM 2388 C C . ASN A 1 291 ? 4.899 -15.193 -19.041 1.00 82.25 291 ASN A C 1
ATOM 2390 O O . ASN A 1 291 ? 3.923 -14.835 -19.702 1.00 82.25 291 ASN A O 1
ATOM 2394 N N . LEU A 1 292 ? 5.307 -14.511 -17.968 1.00 85.69 292 LEU A N 1
ATOM 2395 C CA . LEU A 1 292 ? 4.662 -13.276 -17.531 1.00 85.69 292 LEU A CA 1
ATOM 2396 C C . LEU A 1 292 ? 4.769 -12.170 -18.593 1.00 85.69 292 LEU A C 1
ATOM 2398 O O . LEU A 1 292 ? 3.766 -11.549 -18.932 1.00 85.69 292 LEU A O 1
ATOM 2402 N N . LEU A 1 293 ? 5.957 -11.968 -19.172 1.00 86.31 293 LEU A N 1
ATOM 2403 C CA . LEU A 1 293 ? 6.168 -11.007 -20.258 1.00 86.31 293 LEU A CA 1
ATOM 2404 C C . LEU A 1 293 ? 5.326 -11.344 -21.490 1.00 86.31 293 LEU A C 1
ATOM 2406 O O . LEU A 1 293 ? 4.720 -10.452 -22.074 1.00 86.31 293 LEU A O 1
ATOM 2410 N N . GLN A 1 294 ? 5.242 -12.622 -21.870 1.00 84.25 294 GLN A N 1
ATOM 2411 C CA . GLN A 1 294 ? 4.356 -13.057 -22.954 1.00 84.25 294 GLN A CA 1
ATOM 2412 C C . GLN A 1 294 ? 2.899 -12.685 -22.671 1.00 84.25 294 GLN A C 1
ATOM 2414 O O . GLN A 1 294 ? 2.213 -12.188 -23.560 1.00 84.25 294 GLN A O 1
ATOM 2419 N N . THR A 1 295 ? 2.454 -12.854 -21.425 1.00 86.38 295 THR A N 1
ATOM 2420 C CA . THR A 1 295 ? 1.106 -12.460 -21.002 1.00 86.38 295 THR A CA 1
ATOM 2421 C C . THR A 1 295 ? 0.919 -10.943 -21.100 1.00 86.38 295 THR A C 1
ATOM 2423 O O . THR A 1 295 ? -0.097 -10.486 -21.610 1.00 86.38 295 THR A O 1
ATOM 2426 N N . PHE A 1 296 ? 1.916 -10.135 -20.717 1.00 89.81 296 PHE A N 1
ATOM 2427 C CA . PHE A 1 296 ? 1.857 -8.680 -20.912 1.00 89.81 296 PHE A CA 1
ATOM 2428 C C . PHE A 1 296 ? 1.710 -8.294 -22.381 1.00 89.81 296 PHE A C 1
ATOM 2430 O O . PHE A 1 296 ? 0.887 -7.442 -22.694 1.00 89.81 296 PHE A O 1
ATOM 2437 N N . PHE A 1 297 ? 2.451 -8.933 -23.289 1.00 85.75 297 PHE A N 1
ATOM 2438 C CA . PHE A 1 297 ? 2.315 -8.675 -24.724 1.00 85.75 297 PHE A CA 1
ATOM 2439 C C . PHE A 1 297 ? 0.954 -9.102 -25.288 1.00 85.75 297 PHE A C 1
ATOM 2441 O O . PHE A 1 297 ? 0.486 -8.477 -26.233 1.00 85.75 297 PHE A O 1
ATOM 2448 N N . GLN A 1 298 ? 0.315 -10.126 -24.716 1.00 85.69 298 GLN A N 1
ATOM 2449 C CA . GLN A 1 298 ? -1.044 -10.535 -25.089 1.00 85.69 298 GLN A CA 1
ATOM 2450 C C . GLN A 1 298 ? -2.114 -9.565 -24.572 1.00 85.69 298 GLN A C 1
ATOM 2452 O O . GLN A 1 298 ? -3.110 -9.340 -25.251 1.00 85.69 298 GLN A O 1
ATOM 2457 N N . LEU A 1 299 ? -1.913 -9.003 -23.377 1.00 85.75 299 LEU A N 1
ATOM 2458 C CA . LEU A 1 299 ? -2.848 -8.066 -22.744 1.00 85.75 299 LEU A CA 1
ATOM 2459 C C . LEU A 1 299 ? -2.678 -6.618 -23.228 1.00 85.75 299 LEU A C 1
ATOM 2461 O O . LEU A 1 299 ? -3.602 -5.816 -23.096 1.00 85.75 299 LEU A O 1
ATOM 2465 N N . LYS A 1 300 ? -1.502 -6.281 -23.766 1.00 85.56 300 LYS A N 1
ATOM 2466 C CA . LYS A 1 300 ? -1.181 -4.980 -24.358 1.00 85.56 300 LYS A CA 1
ATOM 2467 C C . LYS A 1 300 ? -2.070 -4.733 -25.579 1.00 85.56 300 LYS A C 1
ATOM 2469 O O . LYS A 1 300 ? -2.082 -5.524 -26.519 1.00 85.56 300 LYS A O 1
ATOM 2474 N N . GLU A 1 301 ? -2.747 -3.590 -25.609 1.00 82.25 301 GLU A N 1
ATOM 2475 C CA . GLU A 1 301 ? -3.470 -3.149 -26.802 1.00 82.25 301 GLU A CA 1
ATOM 2476 C C . GLU A 1 301 ? -2.504 -2.569 -27.856 1.00 82.25 301 GLU A C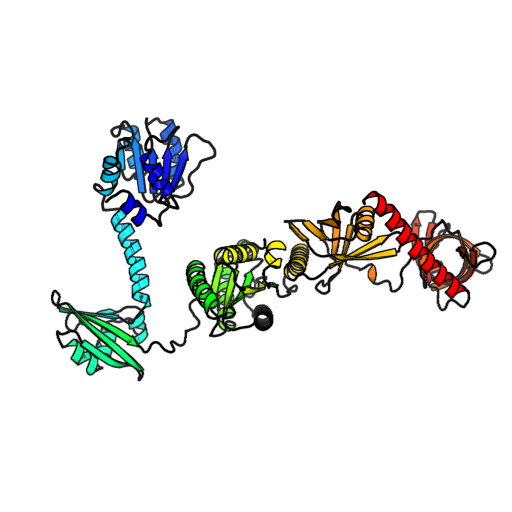 1
ATOM 2478 O O . GLU A 1 301 ? -1.422 -2.073 -27.536 1.00 82.25 301 GLU A O 1
ATOM 2483 N N . THR A 1 302 ? -2.883 -2.607 -29.136 1.00 72.56 302 THR A N 1
ATOM 2484 C CA . THR A 1 302 ? -2.007 -2.235 -30.273 1.00 72.56 302 THR A CA 1
ATOM 2485 C C . THR A 1 302 ? -1.472 -0.803 -30.215 1.00 72.56 302 THR A C 1
ATOM 2487 O O . THR A 1 302 ? -0.395 -0.513 -30.731 1.00 72.56 302 THR A O 1
ATOM 2490 N N . TRP A 1 303 ? -2.218 0.088 -29.572 1.00 72.94 303 TRP A N 1
ATOM 2491 C CA . TRP A 1 303 ? -1.927 1.512 -29.429 1.00 72.94 303 TRP A CA 1
ATOM 2492 C C . TRP A 1 303 ? -1.248 1.860 -28.094 1.00 72.94 303 TRP A C 1
ATOM 2494 O O . TRP A 1 303 ? -0.948 3.026 -27.845 1.00 72.94 303 TRP A O 1
ATOM 2504 N N . GLN A 1 304 ? -1.003 0.871 -27.230 1.00 85.12 304 GLN A N 1
ATOM 2505 C CA . GLN A 1 304 ? -0.263 1.065 -25.987 1.00 85.12 304 GLN A CA 1
ATOM 2506 C C . GLN A 1 304 ? 1.226 0.859 -26.217 1.00 85.12 304 GLN A C 1
ATOM 2508 O O . GLN A 1 304 ? 1.619 0.081 -27.080 1.00 85.12 304 GLN A O 1
ATOM 2513 N N . GLU A 1 305 ? 2.069 1.477 -25.396 1.00 87.88 305 GLU A N 1
ATOM 2514 C CA . GLU A 1 305 ? 3.496 1.153 -25.311 1.00 87.88 305 GLU A CA 1
ATOM 2515 C C . GLU A 1 305 ? 3.784 0.345 -24.049 1.00 87.88 305 GLU A C 1
ATOM 2517 O O . GLU A 1 305 ? 3.227 0.637 -22.997 1.00 87.88 305 GLU A O 1
ATOM 2522 N N . LEU A 1 306 ? 4.621 -0.694 -24.159 1.00 91.31 306 LEU A N 1
ATOM 2523 C CA . LEU A 1 306 ? 5.007 -1.531 -23.018 1.00 91.31 306 LEU A CA 1
ATOM 2524 C C . LEU A 1 306 ? 6.451 -1.217 -22.649 1.00 91.31 306 LEU A C 1
ATOM 2526 O O . LEU A 1 306 ? 7.341 -1.270 -23.496 1.00 91.31 306 LEU A O 1
ATOM 2530 N N . VAL A 1 307 ? 6.673 -0.919 -21.378 1.00 92.94 307 VAL A N 1
ATOM 2531 C CA . VAL A 1 307 ? 7.942 -0.421 -20.858 1.00 92.94 307 VAL A CA 1
ATOM 2532 C C . VAL A 1 307 ? 8.381 -1.295 -19.695 1.00 92.94 307 VAL A C 1
ATOM 2534 O O . VAL A 1 307 ? 7.573 -1.619 -18.824 1.00 92.94 307 VAL A O 1
ATOM 2537 N N . GLN A 1 308 ? 9.671 -1.608 -19.627 1.00 91.88 308 GLN A N 1
ATOM 2538 C CA . GLN A 1 308 ? 10.304 -2.091 -18.404 1.00 91.88 308 GLN A CA 1
ATOM 2539 C C . GLN A 1 308 ? 11.058 -0.945 -17.741 1.00 91.88 308 GLN A C 1
ATOM 2541 O O . GLN A 1 308 ? 12.149 -0.561 -18.168 1.00 91.88 308 GLN A O 1
ATOM 2546 N N . TRP A 1 309 ? 10.473 -0.410 -16.672 1.00 91.69 309 TRP A N 1
ATOM 2547 C CA . TRP A 1 309 ? 11.103 0.640 -15.878 1.00 91.69 309 TRP A CA 1
ATOM 2548 C C . TRP A 1 309 ? 12.194 0.070 -14.967 1.00 91.69 309 TRP A C 1
ATOM 2550 O O . TRP A 1 309 ? 13.281 0.634 -14.839 1.00 91.69 309 TRP A O 1
ATOM 2560 N N . SER A 1 310 ? 11.904 -1.073 -14.346 1.00 90.19 310 SER A N 1
ATOM 2561 C CA . SER A 1 310 ? 12.821 -1.820 -13.487 1.00 90.19 310 SER A CA 1
ATOM 2562 C C . SER A 1 310 ? 12.528 -3.325 -13.593 1.00 90.19 310 SER A C 1
ATOM 2564 O O . SER A 1 310 ? 11.519 -3.714 -14.184 1.00 90.19 310 SER A O 1
ATOM 2566 N N . PRO A 1 311 ? 13.359 -4.212 -13.015 1.00 85.75 311 PRO A N 1
ATOM 2567 C CA . PRO A 1 311 ? 13.057 -5.644 -12.980 1.00 85.75 311 PRO A CA 1
ATOM 2568 C C . PRO A 1 311 ? 11.711 -5.993 -12.323 1.00 85.75 311 PRO A C 1
ATOM 2570 O O . PRO A 1 311 ? 11.152 -7.043 -12.621 1.00 85.75 311 PRO A O 1
ATOM 2573 N N . SER A 1 312 ? 11.200 -5.138 -11.429 1.00 86.62 312 SER A N 1
ATOM 2574 C CA . SER A 1 312 ? 9.926 -5.333 -10.730 1.00 86.62 312 SER A CA 1
ATOM 2575 C C . SER A 1 312 ? 8.783 -4.473 -11.259 1.00 86.62 312 SER A C 1
ATOM 2577 O O . SER A 1 312 ? 7.656 -4.730 -10.856 1.00 86.62 312 SER A O 1
ATOM 2579 N N . LEU A 1 313 ? 9.033 -3.473 -12.113 1.00 93.31 313 LEU A N 1
ATOM 2580 C CA . LEU A 1 313 ? 8.018 -2.518 -12.565 1.00 93.31 313 LEU A CA 1
ATOM 2581 C C . LEU A 1 313 ? 7.931 -2.442 -14.091 1.00 93.31 313 LEU A C 1
ATOM 2583 O O . LEU A 1 313 ? 8.891 -2.062 -14.769 1.00 93.31 313 LEU A O 1
ATOM 2587 N N . TYR A 1 314 ? 6.728 -2.701 -14.595 1.00 94.38 314 TYR A N 1
ATOM 2588 C CA . TYR A 1 314 ? 6.354 -2.566 -15.998 1.00 94.38 314 TYR A CA 1
ATOM 2589 C C . TYR A 1 314 ? 5.285 -1.486 -16.162 1.00 94.38 314 TYR A C 1
ATOM 2591 O O . TYR A 1 314 ? 4.462 -1.296 -15.266 1.00 94.38 314 TYR A O 1
ATOM 2599 N N . ILE A 1 315 ? 5.301 -0.769 -17.286 1.00 95.38 315 ILE A N 1
ATOM 2600 C CA . ILE A 1 315 ? 4.378 0.342 -17.552 1.00 95.38 315 ILE A CA 1
ATOM 2601 C C . ILE A 1 315 ? 3.719 0.144 -18.916 1.00 95.38 315 ILE A C 1
ATOM 2603 O O . ILE A 1 315 ? 4.410 -0.039 -19.916 1.00 95.38 315 ILE A O 1
ATOM 2607 N N . PHE A 1 316 ? 2.390 0.215 -18.953 1.00 93.50 316 PHE A N 1
ATOM 2608 C CA . PHE A 1 316 ? 1.599 0.350 -20.171 1.00 93.50 316 PHE A CA 1
ATOM 2609 C C . PHE A 1 316 ? 1.238 1.827 -20.334 1.00 93.50 316 PHE A C 1
ATOM 2611 O O . PHE A 1 316 ? 0.428 2.360 -19.571 1.00 93.50 316 PHE A O 1
ATOM 2618 N N . MET A 1 317 ? 1.848 2.499 -21.307 1.00 91.25 317 MET A N 1
ATOM 2619 C CA . MET A 1 317 ? 1.512 3.881 -21.642 1.00 91.25 317 MET A CA 1
ATOM 2620 C C . MET A 1 317 ? 0.385 3.899 -22.668 1.00 91.25 317 MET A C 1
ATOM 2622 O O . MET A 1 317 ? 0.456 3.222 -23.691 1.00 91.25 317 MET A O 1
ATOM 2626 N N . SER A 1 318 ? -0.645 4.679 -22.374 1.00 88.00 318 SER A N 1
ATOM 2627 C CA . SER A 1 318 ? -1.881 4.775 -23.139 1.00 88.00 318 SER A CA 1
ATOM 2628 C C . SER A 1 318 ? -2.126 6.222 -23.540 1.00 88.00 318 SER A C 1
ATOM 2630 O O . SER A 1 318 ? -2.184 7.097 -22.679 1.00 88.00 318 SER A O 1
ATOM 2632 N N . GLU A 1 319 ? -2.314 6.470 -24.831 1.00 82.00 319 GLU A N 1
ATOM 2633 C CA . GLU A 1 319 ? -2.698 7.782 -25.358 1.00 82.00 319 GLU A CA 1
ATOM 2634 C C . GLU A 1 319 ? -4.186 7.797 -25.724 1.00 82.00 319 GLU A C 1
ATOM 2636 O O . GLU A 1 319 ? -4.742 6.775 -26.120 1.00 82.00 319 GLU A O 1
ATOM 2641 N N . LYS A 1 320 ? -4.833 8.966 -25.629 1.00 73.75 320 LYS A N 1
ATOM 2642 C CA . LYS A 1 320 ? -6.233 9.196 -26.050 1.00 73.75 320 LYS A CA 1
ATOM 2643 C C . LYS A 1 320 ? -7.285 8.388 -25.273 1.00 73.75 320 LYS A C 1
ATOM 2645 O O . LYS A 1 320 ? -8.425 8.303 -25.721 1.00 73.75 320 LYS A O 1
ATOM 2650 N N . ARG A 1 321 ? -6.934 7.843 -24.104 1.00 73.94 321 ARG A N 1
ATOM 2651 C CA . ARG A 1 321 ? -7.857 7.120 -23.216 1.00 73.94 321 ARG A CA 1
ATOM 2652 C C . ARG A 1 321 ? -8.083 7.889 -21.922 1.00 73.94 321 ARG A C 1
ATOM 2654 O O . ARG A 1 321 ? -7.139 8.419 -21.339 1.00 73.94 321 ARG A O 1
ATOM 2661 N N . HIS A 1 322 ? -9.334 7.943 -21.475 1.00 82.25 322 HIS A N 1
ATOM 2662 C CA . HIS A 1 322 ? -9.691 8.590 -20.216 1.00 82.25 322 HIS A CA 1
ATOM 2663 C C . HIS A 1 322 ? -9.361 7.699 -19.012 1.00 82.25 322 HIS A C 1
ATOM 2665 O O . HIS A 1 322 ? -9.479 6.475 -19.081 1.00 82.25 322 HIS A O 1
ATOM 2671 N N . PHE A 1 323 ? -9.014 8.328 -17.886 1.00 85.06 323 PHE A N 1
ATOM 2672 C CA . PHE A 1 323 ? -8.587 7.659 -16.652 1.00 85.06 323 PHE A CA 1
ATOM 2673 C C . PHE A 1 323 ? -9.515 6.516 -16.207 1.00 85.06 323 PHE A C 1
ATOM 2675 O O . PHE A 1 323 ? -9.044 5.417 -15.928 1.00 85.06 323 PHE A O 1
ATOM 2682 N N . GLU A 1 324 ? -10.837 6.718 -16.219 1.00 85.38 324 GLU A N 1
ATOM 2683 C CA . GLU A 1 324 ? -11.806 5.688 -15.809 1.00 85.38 324 GLU A CA 1
ATOM 2684 C C . GLU A 1 324 ? -11.754 4.417 -16.669 1.00 85.38 324 GLU A C 1
ATOM 2686 O O . GLU A 1 324 ? -11.950 3.306 -16.170 1.00 85.38 324 GLU A O 1
ATOM 2691 N N . GLU A 1 325 ? -11.506 4.558 -17.970 1.00 85.25 325 GLU A N 1
ATOM 2692 C CA . GLU A 1 325 ? -11.408 3.421 -18.883 1.00 85.25 325 GLU A CA 1
ATOM 2693 C C . GLU A 1 325 ? -10.096 2.669 -18.679 1.00 85.25 325 GLU A C 1
ATOM 2695 O O . GLU A 1 325 ? -10.094 1.437 -18.681 1.00 85.25 325 GLU A O 1
ATOM 2700 N N . THR A 1 326 ? -9.007 3.396 -18.427 1.00 87.94 326 THR A N 1
ATOM 2701 C CA . THR A 1 326 ? -7.717 2.807 -18.061 1.00 87.94 326 THR A CA 1
ATOM 2702 C C . THR A 1 326 ? -7.814 2.066 -16.723 1.00 87.94 326 THR A C 1
ATOM 2704 O O . THR A 1 326 ? -7.312 0.953 -16.609 1.00 87.94 326 THR A O 1
ATOM 2707 N N . CYS A 1 327 ? -8.560 2.582 -15.739 1.00 86.75 327 CYS A N 1
ATOM 2708 C CA . CYS A 1 327 ? -8.844 1.867 -14.487 1.00 86.75 327 CYS A CA 1
ATOM 2709 C C . CYS A 1 327 ? -9.616 0.557 -14.717 1.00 86.75 327 CYS A C 1
ATOM 2711 O O . CYS A 1 327 ? -9.310 -0.463 -14.095 1.00 86.75 327 CYS A O 1
ATOM 2713 N N . LYS A 1 328 ? -10.597 0.539 -15.630 1.00 85.19 328 LYS A N 1
ATOM 2714 C CA . LYS A 1 328 ? -11.305 -0.701 -16.011 1.00 85.19 328 LYS A CA 1
ATOM 2715 C C . LYS A 1 328 ? -10.369 -1.696 -16.696 1.00 85.19 328 LYS A C 1
ATOM 2717 O O . LYS A 1 328 ? -10.427 -2.887 -16.392 1.00 85.19 328 LYS A O 1
ATOM 2722 N N . GLN A 1 329 ? -9.491 -1.217 -17.577 1.00 88.62 329 GLN A N 1
ATOM 2723 C CA . GLN A 1 329 ? -8.487 -2.054 -18.228 1.00 88.62 329 GLN A CA 1
ATOM 2724 C C . GLN A 1 329 ? -7.489 -2.626 -17.214 1.00 88.62 329 GLN A C 1
ATOM 2726 O O . GLN A 1 329 ? -7.202 -3.815 -17.254 1.00 88.62 329 GLN A O 1
ATOM 2731 N N . ALA A 1 330 ? -7.012 -1.824 -16.265 1.00 88.38 330 ALA A N 1
ATOM 2732 C CA . ALA A 1 330 ? -6.114 -2.274 -15.207 1.00 88.38 330 ALA A CA 1
ATOM 2733 C C . ALA A 1 330 ? -6.736 -3.385 -14.347 1.00 88.38 330 ALA A C 1
ATOM 2735 O O . ALA A 1 330 ? -6.073 -4.373 -14.041 1.00 88.38 330 ALA A O 1
ATOM 2736 N N . ASN A 1 331 ? -8.030 -3.274 -14.026 1.00 83.94 331 ASN A N 1
ATOM 2737 C CA . ASN A 1 331 ? -8.779 -4.346 -13.364 1.00 83.94 331 ASN A CA 1
ATOM 2738 C C . ASN A 1 331 ? -8.829 -5.629 -14.214 1.00 83.94 331 ASN A C 1
ATOM 2740 O O . ASN A 1 331 ? -8.653 -6.727 -13.686 1.00 83.94 331 ASN A O 1
ATOM 2744 N N . TYR A 1 332 ? -9.048 -5.502 -15.527 1.00 85.38 332 TYR A N 1
ATOM 2745 C CA . TYR A 1 332 ? -9.011 -6.637 -16.451 1.00 85.38 332 TYR A CA 1
ATOM 2746 C C . TYR A 1 332 ? -7.618 -7.282 -16.511 1.00 85.38 332 TYR A C 1
ATOM 2748 O O . TYR A 1 332 ? -7.507 -8.490 -16.324 1.00 85.38 332 TYR A O 1
ATOM 2756 N N . ILE A 1 333 ? -6.559 -6.481 -16.670 1.00 87.50 333 ILE A N 1
ATOM 2757 C CA . ILE A 1 333 ? -5.162 -6.937 -16.682 1.00 87.50 333 ILE A CA 1
ATOM 2758 C C . ILE A 1 333 ? -4.838 -7.698 -15.392 1.00 87.50 333 ILE A C 1
ATOM 2760 O O . ILE A 1 333 ? -4.363 -8.828 -15.456 1.00 87.50 333 ILE A O 1
ATOM 2764 N N . GLN A 1 334 ? -5.150 -7.128 -14.223 1.00 85.44 334 GLN A N 1
ATOM 2765 C CA . GLN A 1 334 ? -4.930 -7.784 -12.930 1.00 85.44 334 GLN A CA 1
ATOM 2766 C C . GLN A 1 334 ? -5.638 -9.146 -12.858 1.00 85.44 334 GLN A C 1
ATOM 2768 O O . GLN A 1 334 ? -5.054 -10.127 -12.396 1.00 85.44 334 GLN A O 1
ATOM 2773 N N . LYS A 1 335 ? -6.892 -9.216 -13.323 1.00 80.62 335 LYS A N 1
ATOM 2774 C CA . LYS A 1 335 ? -7.688 -10.447 -13.312 1.00 80.62 335 LYS A CA 1
ATOM 2775 C C . LYS A 1 335 ? -7.105 -11.518 -14.235 1.00 80.62 335 LYS A C 1
ATOM 2777 O O . LYS A 1 335 ? -6.990 -12.665 -13.815 1.00 80.62 335 LYS A O 1
ATOM 2782 N N . GLU A 1 336 ? -6.713 -11.156 -15.452 1.00 84.25 336 GLU A N 1
ATOM 2783 C CA . GLU A 1 336 ? -6.115 -12.098 -16.405 1.00 84.25 336 GLU A CA 1
ATOM 2784 C C . GLU A 1 336 ? -4.748 -12.598 -15.932 1.00 84.25 336 GLU A C 1
ATOM 2786 O O . GLU A 1 336 ? -4.442 -13.787 -16.030 1.00 84.25 336 GLU A O 1
ATOM 2791 N N . LEU A 1 337 ? -3.936 -11.717 -15.344 1.00 83.00 337 LEU A N 1
ATOM 2792 C CA . LEU A 1 337 ? -2.650 -12.092 -14.755 1.00 83.00 337 LEU A CA 1
ATOM 2793 C C . LEU A 1 337 ? -2.803 -13.044 -13.565 1.00 83.00 337 LEU A C 1
ATOM 2795 O O . LEU A 1 337 ? -1.914 -13.854 -13.314 1.00 83.00 337 LEU A O 1
ATOM 2799 N N . PHE A 1 338 ? -3.931 -12.976 -12.857 1.00 72.69 338 PHE A N 1
ATOM 2800 C CA . PHE A 1 338 ? -4.264 -13.921 -11.798 1.00 72.69 338 PHE A CA 1
ATOM 2801 C C . PHE A 1 338 ? -4.698 -15.289 -12.337 1.00 72.69 338 PHE A C 1
ATOM 2803 O O . PHE A 1 338 ? -4.297 -16.319 -11.797 1.00 72.69 338 PHE A O 1
ATOM 2810 N N . THR A 1 339 ? -5.514 -15.319 -13.392 1.00 71.06 339 THR A N 1
ATOM 2811 C CA . THR A 1 339 ? -6.012 -16.576 -13.972 1.00 71.06 339 THR A CA 1
ATOM 2812 C C . THR A 1 339 ? -4.975 -17.291 -14.829 1.00 71.06 339 THR A C 1
ATOM 2814 O O . THR A 1 339 ? -5.060 -18.506 -15.016 1.00 71.06 339 THR A O 1
ATOM 2817 N N . THR A 1 340 ? -3.993 -16.561 -15.353 1.00 75.38 340 THR A N 1
ATOM 2818 C CA . THR A 1 340 ? -2.957 -17.121 -16.218 1.00 75.38 340 THR A CA 1
ATOM 2819 C C . THR A 1 340 ? -1.969 -17.954 -15.409 1.00 75.38 340 THR A C 1
ATOM 2821 O O . THR A 1 340 ? -1.333 -17.483 -14.467 1.00 75.38 340 THR A O 1
ATOM 2824 N N . HIS A 1 341 ? -1.795 -19.216 -15.800 1.00 71.44 341 HIS A N 1
ATOM 2825 C CA . HIS A 1 341 ? -0.821 -20.094 -15.164 1.00 71.44 341 HIS A CA 1
ATOM 2826 C C . HIS A 1 341 ? 0.602 -19.748 -15.629 1.00 71.44 341 HIS A C 1
ATOM 2828 O O . HIS A 1 341 ? 1.065 -20.225 -16.662 1.00 71.44 341 HIS A O 1
ATOM 2834 N N . ILE A 1 342 ? 1.295 -18.905 -14.861 1.00 73.75 342 ILE A N 1
ATOM 2835 C CA . ILE A 1 342 ? 2.638 -18.416 -15.209 1.00 73.75 342 ILE A CA 1
ATOM 2836 C C . ILE A 1 342 ? 3.702 -19.511 -15.023 1.00 73.75 342 ILE A C 1
ATOM 2838 O O . ILE A 1 342 ? 4.583 -19.668 -15.869 1.00 73.75 342 ILE A O 1
ATOM 2842 N N . HIS A 1 343 ? 3.644 -20.263 -13.917 1.00 77.06 343 HIS A N 1
ATOM 2843 C CA . HIS A 1 343 ? 4.579 -21.348 -13.604 1.00 77.06 343 HIS A CA 1
ATOM 2844 C C . HIS A 1 343 ? 4.042 -22.240 -12.466 1.00 77.06 343 HIS A C 1
ATOM 2846 O O . HIS A 1 343 ? 3.410 -21.744 -11.537 1.00 77.06 343 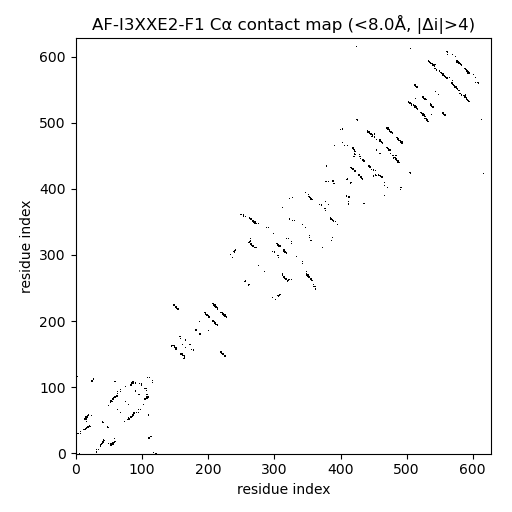HIS A O 1
ATOM 2852 N N . GLU A 1 344 ? 4.381 -23.536 -12.458 1.00 68.62 344 GLU A N 1
ATOM 2853 C CA . GLU A 1 344 ? 3.850 -24.515 -11.484 1.00 68.62 344 GLU A CA 1
ATOM 2854 C C . GLU A 1 344 ? 4.181 -24.202 -10.012 1.00 68.62 344 GLU A C 1
ATOM 2856 O O . GLU A 1 344 ? 3.433 -24.561 -9.106 1.00 68.62 344 GLU A O 1
ATOM 2861 N N . LYS A 1 345 ? 5.339 -23.580 -9.757 1.00 69.44 345 LYS A N 1
ATOM 2862 C CA . LYS A 1 345 ? 5.893 -23.371 -8.399 1.00 69.44 345 LYS A CA 1
ATOM 2863 C C . LYS A 1 345 ? 6.136 -21.913 -8.017 1.00 69.44 345 LYS A C 1
ATOM 2865 O O . LYS A 1 345 ? 6.532 -21.653 -6.884 1.00 69.44 345 LYS A O 1
ATOM 2870 N N . ILE A 1 346 ? 5.976 -20.981 -8.955 1.00 73.38 346 ILE A N 1
ATOM 2871 C CA . ILE A 1 346 ? 6.307 -19.565 -8.755 1.00 73.38 346 ILE A CA 1
ATOM 2872 C C . ILE A 1 346 ? 5.025 -18.766 -8.920 1.00 73.38 346 ILE A C 1
ATOM 2874 O O . ILE A 1 346 ? 4.438 -18.765 -9.995 1.00 73.38 346 ILE A O 1
ATOM 2878 N N . SER A 1 347 ? 4.627 -18.075 -7.853 1.00 72.31 347 SER A N 1
ATOM 2879 C CA . SER A 1 347 ? 3.456 -17.202 -7.845 1.00 72.31 347 SER A CA 1
ATOM 2880 C C . SER A 1 347 ? 3.900 -15.761 -7.578 1.00 72.31 347 SER A C 1
ATOM 2882 O O . SER A 1 347 ? 4.220 -15.422 -6.429 1.00 72.31 347 SER A O 1
ATOM 2884 N N . PRO A 1 348 ? 3.999 -14.908 -8.613 1.00 74.75 348 PRO A N 1
ATOM 2885 C CA . PRO A 1 348 ? 4.257 -13.491 -8.409 1.00 74.75 348 PRO A CA 1
ATOM 2886 C C . PRO A 1 348 ? 3.060 -12.828 -7.721 1.00 74.75 348 PRO A C 1
ATOM 2888 O O . PRO A 1 348 ? 1.904 -13.136 -8.006 1.00 74.75 348 PRO A O 1
ATOM 2891 N N . ILE A 1 349 ? 3.346 -11.913 -6.797 1.00 77.38 349 ILE A N 1
ATOM 2892 C CA . ILE A 1 349 ? 2.342 -11.006 -6.238 1.00 77.38 349 ILE A CA 1
ATOM 2893 C C . ILE A 1 349 ? 2.366 -9.767 -7.120 1.00 77.38 349 ILE A C 1
ATOM 2895 O O . ILE A 1 349 ? 3.323 -8.994 -7.073 1.00 77.38 349 ILE A O 1
ATOM 2899 N N . ILE A 1 350 ? 1.339 -9.629 -7.952 1.00 82.12 350 ILE A N 1
ATOM 2900 C CA . ILE A 1 350 ? 1.216 -8.540 -8.914 1.00 82.12 350 ILE A CA 1
ATOM 2901 C C . ILE A 1 350 ? 0.321 -7.462 -8.315 1.00 82.12 350 ILE A C 1
ATOM 2903 O O . ILE A 1 350 ? -0.773 -7.753 -7.835 1.00 82.12 350 ILE A O 1
ATOM 2907 N N . VAL A 1 351 ? 0.801 -6.226 -8.343 1.00 83.06 351 VAL A N 1
ATOM 2908 C CA . VAL A 1 351 ? 0.065 -5.030 -7.945 1.00 83.06 351 VAL A CA 1
ATOM 2909 C C . VAL A 1 351 ? -0.062 -4.149 -9.174 1.00 83.06 351 VAL A C 1
ATOM 2911 O O . VAL A 1 351 ? 0.953 -3.724 -9.728 1.00 83.06 351 VAL A O 1
ATOM 2914 N N . THR A 1 352 ? -1.295 -3.889 -9.595 1.00 89.12 352 THR A N 1
ATOM 2915 C CA . THR A 1 352 ? -1.572 -3.011 -10.733 1.00 89.12 352 THR A CA 1
ATOM 2916 C C . THR A 1 352 ? -2.083 -1.666 -10.241 1.00 89.12 352 THR A C 1
ATOM 2918 O O . THR A 1 352 ? -2.945 -1.610 -9.366 1.00 89.12 352 THR A O 1
ATOM 2921 N N . SER A 1 353 ? -1.589 -0.576 -10.814 1.00 90.50 353 SER A N 1
ATOM 2922 C CA . SER A 1 353 ? -2.113 0.765 -10.566 1.00 90.50 353 SER A CA 1
ATOM 2923 C C . SER A 1 353 ? -2.153 1.611 -11.832 1.00 90.50 353 SER A C 1
ATOM 2925 O O . SER A 1 353 ? -1.584 1.247 -12.853 1.00 90.50 353 SER A O 1
ATOM 2927 N N . VAL A 1 354 ? -2.870 2.725 -11.792 1.00 91.44 354 VAL A N 1
ATOM 2928 C CA . VAL A 1 354 ? -3.107 3.633 -12.910 1.00 91.44 354 VAL A CA 1
ATOM 2929 C C . VAL A 1 354 ? -2.835 5.050 -12.447 1.00 91.44 354 VAL A C 1
ATOM 2931 O O . VAL A 1 354 ? -3.228 5.424 -11.346 1.00 91.44 354 VAL A O 1
ATOM 2934 N N . MET A 1 355 ? -2.197 5.844 -13.296 1.00 90.88 355 MET A N 1
ATOM 2935 C CA . MET A 1 355 ? -2.006 7.274 -13.096 1.00 90.88 355 MET A CA 1
ATOM 2936 C C . MET A 1 355 ? -2.406 8.041 -14.351 1.00 90.88 355 MET A C 1
ATOM 2938 O O . MET A 1 355 ? -2.045 7.643 -15.461 1.00 90.88 355 MET A O 1
ATOM 2942 N N . ASP A 1 356 ? -3.106 9.155 -14.172 1.00 88.44 356 ASP A N 1
ATOM 2943 C CA . ASP A 1 356 ? -3.324 10.136 -15.234 1.00 88.44 356 ASP A CA 1
ATOM 2944 C C . ASP A 1 356 ? -2.201 11.178 -15.244 1.00 88.44 356 ASP A C 1
ATOM 2946 O O . ASP A 1 356 ? -1.801 11.694 -14.195 1.00 88.44 356 ASP A O 1
ATOM 2950 N N . ILE A 1 357 ? -1.694 11.510 -16.429 1.00 84.94 357 ILE A N 1
ATOM 2951 C CA . ILE A 1 357 ? -0.694 12.561 -16.602 1.00 84.94 357 ILE A CA 1
ATOM 2952 C C . ILE A 1 357 ? -1.421 13.859 -16.955 1.00 84.94 357 ILE A C 1
ATOM 2954 O O . ILE A 1 357 ? -1.822 14.072 -18.100 1.00 84.94 357 ILE A O 1
ATOM 2958 N N . LYS A 1 358 ? -1.547 14.761 -15.977 1.00 73.25 358 LYS A N 1
ATOM 2959 C CA . LYS A 1 358 ? -2.163 16.086 -16.154 1.00 73.25 358 LYS A CA 1
ATOM 2960 C C . LYS A 1 358 ? -1.136 17.198 -15.992 1.00 73.25 358 LYS A C 1
ATOM 2962 O O . LYS A 1 358 ? -0.713 17.465 -14.874 1.00 73.25 358 LYS A O 1
ATOM 2967 N N . GLU A 1 359 ? -0.742 17.832 -17.100 1.00 66.62 359 GLU A N 1
ATOM 2968 C CA . GLU A 1 359 ? 0.125 19.031 -17.138 1.00 66.62 359 GLU A CA 1
ATOM 2969 C C . GLU A 1 359 ? 1.350 18.973 -16.195 1.00 66.62 359 GLU A C 1
ATOM 2971 O O . GLU A 1 359 ? 1.789 19.978 -15.635 1.00 66.62 359 GLU A O 1
ATOM 2976 N N . MET A 1 360 ? 1.921 17.780 -15.999 1.00 72.06 360 MET A N 1
ATOM 2977 C CA . MET A 1 360 ? 3.075 17.581 -15.126 1.00 72.06 360 MET A CA 1
ATOM 2978 C C . MET A 1 360 ? 4.384 17.714 -15.897 1.00 72.06 360 MET A C 1
ATOM 2980 O O . MET A 1 360 ? 4.507 17.278 -17.041 1.00 72.06 360 MET A O 1
ATOM 2984 N N . ASN A 1 361 ? 5.402 18.279 -15.244 1.00 81.25 361 ASN A N 1
ATOM 2985 C CA . ASN A 1 361 ? 6.749 18.292 -15.801 1.00 81.25 361 ASN A CA 1
ATOM 2986 C C . ASN A 1 361 ? 7.366 16.873 -15.773 1.00 81.25 361 ASN A C 1
ATOM 2988 O O . ASN A 1 361 ? 7.024 16.040 -14.929 1.00 81.25 361 ASN A O 1
ATOM 2992 N N . LEU A 1 362 ? 8.302 16.611 -16.690 1.00 84.06 362 LEU A N 1
ATOM 2993 C CA . LEU A 1 362 ? 8.939 15.298 -16.840 1.00 84.06 362 LEU A CA 1
ATOM 2994 C C . LEU A 1 362 ? 9.653 14.830 -15.560 1.00 84.06 362 LEU A C 1
ATOM 2996 O O . LEU A 1 362 ? 9.562 13.661 -15.199 1.00 84.06 362 LEU A O 1
ATOM 3000 N N . ASN A 1 363 ? 10.340 15.732 -14.857 1.00 85.81 363 ASN A N 1
ATOM 3001 C CA . ASN A 1 363 ? 11.120 15.381 -13.666 1.00 85.81 363 ASN A CA 1
ATOM 3002 C C . ASN A 1 363 ? 10.227 14.907 -12.510 1.00 85.81 363 ASN A C 1
ATOM 3004 O O . ASN A 1 363 ? 10.526 13.894 -11.884 1.00 85.81 363 ASN A O 1
ATOM 3008 N N . ASN A 1 364 ? 9.109 15.593 -12.273 1.00 84.56 364 ASN A N 1
ATOM 3009 C CA . ASN A 1 364 ? 8.115 15.234 -11.266 1.00 84.56 364 ASN A CA 1
ATOM 3010 C C . ASN A 1 364 ? 7.460 13.892 -11.613 1.00 84.56 364 ASN A C 1
ATOM 3012 O O . ASN A 1 364 ? 7.257 13.067 -10.728 1.00 84.56 364 ASN A O 1
ATOM 3016 N N . LEU A 1 365 ? 7.164 13.645 -12.895 1.00 87.31 365 LEU A N 1
ATOM 3017 C CA . LEU A 1 365 ? 6.635 12.353 -13.342 1.00 87.31 365 LEU A CA 1
ATOM 3018 C C . LEU A 1 365 ? 7.625 11.222 -13.078 1.00 87.31 365 LEU A C 1
ATOM 3020 O O . LEU A 1 365 ? 7.242 10.204 -12.511 1.00 87.31 365 LEU A O 1
ATOM 3024 N N . ILE A 1 366 ? 8.900 11.407 -13.425 1.00 88.69 366 ILE A N 1
ATOM 3025 C CA . ILE A 1 366 ? 9.953 10.424 -13.140 1.00 88.69 366 ILE A CA 1
ATOM 3026 C C . ILE A 1 366 ? 10.073 10.182 -11.630 1.00 88.69 366 ILE A C 1
ATOM 3028 O O . ILE A 1 366 ? 10.172 9.030 -11.209 1.00 88.69 366 ILE A O 1
ATOM 3032 N N . GLU A 1 367 ? 10.023 11.235 -10.810 1.00 88.94 367 GLU A N 1
ATOM 3033 C CA . GLU A 1 367 ? 10.057 11.115 -9.349 1.00 88.94 367 GLU A CA 1
ATOM 3034 C C . GLU A 1 367 ? 8.874 10.288 -8.821 1.00 88.94 367 GLU A C 1
ATOM 3036 O O . GLU A 1 367 ? 9.062 9.398 -7.991 1.00 88.94 367 GLU A O 1
ATOM 3041 N N . ILE A 1 368 ? 7.662 10.529 -9.326 1.00 87.75 368 ILE A N 1
ATOM 3042 C CA . ILE A 1 368 ? 6.463 9.771 -8.945 1.00 87.75 368 ILE A CA 1
ATOM 3043 C C . ILE A 1 368 ? 6.573 8.310 -9.393 1.00 87.75 368 ILE A C 1
ATOM 3045 O O . ILE A 1 368 ? 6.284 7.413 -8.600 1.00 87.75 368 ILE A O 1
ATOM 3049 N N . ILE A 1 369 ? 7.042 8.046 -10.617 1.00 90.81 369 ILE A N 1
ATOM 3050 C CA . ILE A 1 369 ? 7.264 6.680 -11.114 1.00 90.81 369 ILE A CA 1
ATOM 3051 C C . ILE A 1 369 ? 8.282 5.950 -10.226 1.00 90.81 369 ILE A C 1
ATOM 3053 O O . ILE A 1 369 ? 8.071 4.786 -9.885 1.00 90.81 369 ILE A O 1
ATOM 3057 N N . GLU A 1 370 ? 9.346 6.622 -9.774 1.00 89.81 370 GLU A N 1
ATOM 3058 C CA . GLU A 1 370 ? 10.296 6.032 -8.824 1.00 89.81 370 GLU A CA 1
ATOM 3059 C C . GLU A 1 370 ? 9.690 5.776 -7.446 1.00 89.81 370 GLU A C 1
ATOM 3061 O O . GLU A 1 370 ? 9.949 4.736 -6.832 1.00 89.81 370 GLU A O 1
ATOM 3066 N N . LYS A 1 371 ? 8.844 6.679 -6.950 1.00 85.62 371 LYS A N 1
ATOM 3067 C CA . LYS A 1 371 ? 8.103 6.456 -5.704 1.00 85.62 371 LYS A CA 1
ATOM 3068 C C . LYS A 1 371 ? 7.145 5.267 -5.815 1.00 85.62 371 LYS A C 1
ATOM 3070 O O . LYS A 1 371 ? 7.042 4.497 -4.863 1.00 85.62 371 LYS A O 1
ATOM 3075 N N . ILE A 1 372 ? 6.507 5.056 -6.969 1.00 86.19 372 ILE A N 1
ATOM 3076 C CA . ILE A 1 372 ? 5.681 3.866 -7.249 1.00 86.19 372 ILE A CA 1
ATOM 3077 C C . ILE A 1 372 ? 6.555 2.603 -7.310 1.00 86.19 372 ILE A C 1
ATOM 3079 O O . ILE A 1 372 ? 6.241 1.600 -6.667 1.00 86.19 372 ILE A O 1
ATOM 3083 N N . ASN A 1 373 ? 7.684 2.658 -8.022 1.00 86.50 373 ASN A N 1
ATOM 3084 C CA . ASN A 1 373 ? 8.655 1.563 -8.135 1.00 86.50 373 ASN A CA 1
ATOM 3085 C C . ASN A 1 373 ? 9.158 1.103 -6.756 1.00 86.50 373 ASN A C 1
ATOM 3087 O O . ASN A 1 373 ? 9.202 -0.093 -6.467 1.00 86.50 373 ASN A O 1
ATOM 3091 N N . THR A 1 374 ? 9.482 2.063 -5.888 1.00 81.62 374 THR A N 1
ATOM 3092 C CA . THR A 1 374 ? 10.023 1.830 -4.539 1.00 81.62 374 THR A CA 1
ATOM 3093 C C . THR A 1 374 ? 8.957 1.680 -3.453 1.00 81.62 374 THR A C 1
ATOM 3095 O O . THR A 1 374 ? 9.306 1.404 -2.307 1.00 81.62 374 THR A O 1
ATOM 3098 N N . LYS A 1 375 ? 7.667 1.828 -3.788 1.00 76.31 375 LYS A N 1
ATOM 3099 C CA . LYS A 1 375 ? 6.532 1.817 -2.843 1.00 76.31 375 LYS A CA 1
ATOM 3100 C C . LYS A 1 375 ? 6.633 2.887 -1.741 1.00 76.31 375 LYS A C 1
ATOM 3102 O O . LYS A 1 375 ? 6.205 2.668 -0.610 1.00 76.31 375 LYS A O 1
ATOM 3107 N N . THR A 1 376 ? 7.200 4.049 -2.064 1.00 78.06 376 THR A N 1
ATOM 3108 C CA . THR A 1 376 ? 7.401 5.179 -1.134 1.00 78.06 376 THR A CA 1
ATOM 3109 C C . THR A 1 376 ? 6.486 6.376 -1.408 1.00 78.06 376 THR A C 1
ATOM 3111 O O . THR A 1 376 ? 6.661 7.433 -0.804 1.00 78.06 376 THR A O 1
ATOM 3114 N N . LEU A 1 377 ? 5.507 6.220 -2.306 1.00 77.94 377 LEU A N 1
ATOM 3115 C CA . LEU A 1 377 ? 4.548 7.267 -2.664 1.00 77.94 377 LEU A CA 1
ATOM 3116 C C . LEU A 1 377 ? 3.828 7.812 -1.421 1.00 77.94 377 LEU A C 1
ATOM 3118 O O . LEU A 1 377 ? 3.423 7.037 -0.554 1.00 77.94 377 LEU A O 1
ATOM 3122 N N . THR A 1 378 ? 3.686 9.138 -1.322 1.00 70.69 378 THR A N 1
ATOM 3123 C CA . THR A 1 378 ? 3.048 9.822 -0.186 1.00 70.69 378 THR A CA 1
ATOM 3124 C C . THR A 1 378 ? 1.741 10.527 -0.573 1.00 70.69 378 THR A C 1
ATOM 3126 O O . THR A 1 378 ? 1.451 10.739 -1.744 1.00 70.69 378 THR A O 1
ATOM 3129 N N . THR A 1 379 ? 0.955 10.954 0.416 1.00 62.09 379 THR A N 1
ATOM 3130 C CA . THR A 1 379 ? -0.306 11.702 0.246 1.00 62.09 379 THR A CA 1
ATOM 3131 C C . THR A 1 379 ? -0.102 13.052 -0.414 1.00 62.09 379 THR A C 1
ATOM 3133 O O . THR A 1 379 ? -0.948 13.481 -1.188 1.00 62.09 379 THR A O 1
ATOM 3136 N N . ASN A 1 380 ? 1.012 13.729 -0.132 1.00 68.62 380 ASN A N 1
ATOM 3137 C CA . ASN A 1 380 ? 1.347 14.977 -0.816 1.00 68.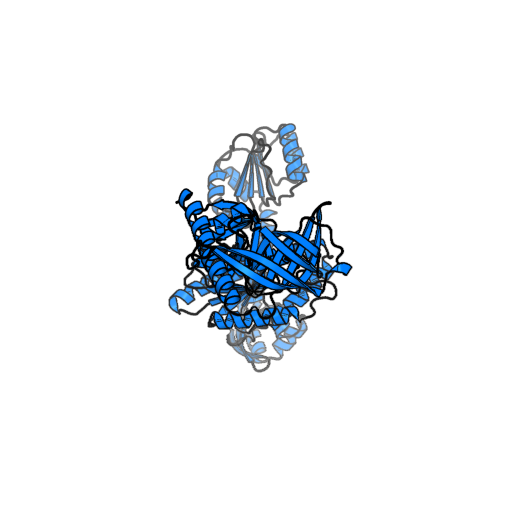62 380 ASN A CA 1
ATOM 3138 C C . ASN A 1 380 ? 1.615 14.735 -2.306 1.00 68.62 380 ASN A C 1
ATOM 3140 O O . ASN A 1 380 ? 1.288 15.589 -3.126 1.00 68.62 380 ASN A O 1
ATOM 3144 N N . ASP A 1 381 ? 2.163 13.566 -2.655 1.00 73.94 381 ASP A N 1
ATOM 3145 C CA . ASP A 1 381 ? 2.371 13.181 -4.050 1.00 73.94 381 ASP A CA 1
ATOM 3146 C C . ASP A 1 381 ? 1.024 12.871 -4.723 1.00 73.94 381 ASP A C 1
ATOM 3148 O O . ASP A 1 381 ? 0.754 13.386 -5.804 1.00 73.94 381 ASP A O 1
ATOM 3152 N N . THR A 1 382 ? 0.136 12.116 -4.056 1.00 68.50 382 THR A N 1
ATOM 3153 C CA . THR A 1 382 ? -1.188 11.724 -4.587 1.00 68.50 382 THR A CA 1
ATOM 3154 C C . THR A 1 382 ? -2.257 12.816 -4.525 1.00 68.50 382 THR A C 1
ATOM 3156 O O . THR A 1 382 ? -3.342 12.665 -5.086 1.00 68.50 382 THR A O 1
ATOM 3159 N N . GLN A 1 383 ? -2.011 13.938 -3.847 1.00 67.31 383 GLN A N 1
ATOM 3160 C CA . GLN A 1 383 ? -2.938 15.076 -3.831 1.00 67.31 383 GLN A CA 1
ATOM 3161 C C . GLN A 1 383 ? -3.077 15.731 -5.206 1.00 67.31 383 GLN A C 1
ATOM 3163 O O . GLN A 1 383 ? -4.167 16.191 -5.535 1.00 67.31 383 GLN A O 1
ATOM 3168 N N . ASN A 1 384 ? -2.002 15.723 -5.996 1.00 69.06 384 ASN A N 1
ATOM 3169 C CA . ASN A 1 384 ? -1.912 16.446 -7.265 1.00 69.06 384 ASN A CA 1
ATOM 3170 C C . ASN A 1 384 ? -1.909 15.525 -8.496 1.00 69.06 384 ASN A C 1
ATOM 3172 O O . ASN A 1 384 ? -1.709 16.010 -9.607 1.00 69.06 384 ASN A O 1
ATOM 3176 N N . ILE A 1 385 ? -2.116 14.219 -8.307 1.00 78.25 385 ILE A N 1
ATOM 3177 C CA . ILE A 1 385 ? -2.260 13.237 -9.387 1.00 78.25 385 ILE A CA 1
ATOM 3178 C C . ILE A 1 385 ? -3.533 12.428 -9.195 1.00 78.25 385 ILE A C 1
ATOM 3180 O O . ILE A 1 385 ? -3.912 12.101 -8.068 1.00 78.25 385 ILE A O 1
ATOM 3184 N N . ASP A 1 386 ? -4.151 12.050 -10.307 1.00 82.12 386 ASP A N 1
ATOM 3185 C CA . ASP A 1 386 ? -5.170 11.011 -10.289 1.00 82.12 386 ASP A CA 1
ATOM 3186 C C . ASP A 1 386 ? -4.459 9.664 -10.337 1.00 82.12 386 ASP A C 1
ATOM 3188 O O . ASP A 1 386 ? -3.855 9.305 -11.347 1.00 82.12 386 ASP A O 1
ATOM 3192 N N . TYR A 1 387 ? -4.487 8.954 -9.211 1.00 86.56 387 TYR A N 1
ATOM 3193 C CA . TYR A 1 387 ? -3.858 7.652 -9.026 1.00 86.56 387 TYR A CA 1
ATOM 3194 C C . TYR A 1 387 ? -4.888 6.651 -8.506 1.00 86.56 387 TYR A C 1
ATOM 3196 O O . TYR A 1 387 ? -5.698 6.980 -7.640 1.00 86.56 387 TYR A O 1
ATOM 3204 N N . TYR A 1 388 ? -4.857 5.434 -9.038 1.00 84.00 388 TYR A N 1
ATOM 3205 C CA . TYR A 1 388 ? -5.765 4.353 -8.676 1.00 84.00 388 TYR A CA 1
ATOM 3206 C C . TYR A 1 388 ? -5.021 3.021 -8.621 1.00 84.00 388 TYR A C 1
ATOM 3208 O O . TYR A 1 388 ? -4.439 2.596 -9.608 1.00 84.00 388 TYR A O 1
ATOM 3216 N N . GLU A 1 389 ? -5.061 2.330 -7.492 1.00 83.12 389 GLU A N 1
ATOM 3217 C CA . GLU A 1 389 ? -4.493 0.993 -7.313 1.00 83.12 389 GLU A CA 1
ATOM 3218 C C . GLU A 1 389 ? -5.600 -0.066 -7.302 1.00 83.12 389 GLU A C 1
ATOM 3220 O O . GLU A 1 389 ? -6.609 0.097 -6.617 1.00 83.12 389 GLU A O 1
ATOM 3225 N N . VAL A 1 390 ? -5.418 -1.144 -8.068 1.00 82.62 390 VAL A N 1
ATOM 3226 C CA . VAL A 1 390 ? -6.361 -2.265 -8.173 1.00 82.62 390 VAL A CA 1
ATOM 3227 C C . VAL A 1 390 ? -6.239 -3.159 -6.941 1.00 82.62 390 VAL A C 1
ATOM 3229 O O . VAL A 1 390 ? -5.125 -3.525 -6.572 1.00 82.62 390 VAL A O 1
ATOM 3232 N N . GLU A 1 391 ? -7.372 -3.549 -6.353 1.00 68.56 391 GLU A N 1
ATOM 3233 C CA . GLU A 1 391 ? -7.456 -4.396 -5.155 1.00 68.56 391 GLU A CA 1
ATOM 3234 C C . GLU A 1 391 ? -7.054 -5.861 -5.428 1.00 68.56 391 GLU A C 1
ATOM 3236 O O . GLU A 1 391 ? -7.541 -6.492 -6.369 1.00 68.56 391 GLU A O 1
ATOM 3241 N N . TYR A 1 392 ? -6.177 -6.427 -4.590 1.00 66.56 392 TYR A N 1
ATOM 3242 C CA . TYR A 1 392 ? -5.676 -7.791 -4.747 1.00 66.56 392 TYR A CA 1
ATOM 3243 C C . TYR A 1 392 ? -5.190 -8.434 -3.436 1.00 66.56 392 TYR A C 1
ATOM 3245 O O . TYR A 1 392 ? -4.113 -8.123 -2.931 1.00 66.56 392 TYR A O 1
ATOM 3253 N N . LEU A 1 393 ? -5.962 -9.386 -2.898 1.00 61.31 393 LEU A N 1
ATOM 3254 C CA . LEU A 1 393 ? -5.665 -10.029 -1.605 1.00 61.31 393 LEU A CA 1
ATOM 3255 C C . LEU A 1 393 ? -5.279 -11.512 -1.691 1.00 61.31 393 LEU A C 1
ATOM 3257 O O . LEU A 1 393 ? -4.612 -12.021 -0.792 1.00 61.31 393 LEU A O 1
ATOM 3261 N N . GLU A 1 394 ? -5.671 -12.218 -2.752 1.00 54.69 394 GLU A N 1
ATOM 3262 C CA . GLU A 1 394 ? -5.751 -13.688 -2.739 1.00 54.69 394 GLU A CA 1
ATOM 3263 C C . GLU A 1 394 ? -4.392 -14.420 -2.722 1.00 54.69 394 GLU A C 1
ATOM 3265 O O . GLU A 1 394 ? -4.319 -15.538 -2.213 1.00 54.69 394 GLU A O 1
ATOM 3270 N N . ASN A 1 395 ? -3.297 -13.794 -3.179 1.00 52.28 395 ASN A N 1
ATOM 3271 C CA . ASN A 1 395 ? -1.971 -14.440 -3.252 1.00 52.28 395 ASN A CA 1
ATOM 3272 C C . ASN A 1 395 ? -0.981 -14.048 -2.147 1.00 52.28 395 ASN A C 1
ATOM 3274 O O . ASN A 1 395 ? 0.140 -14.567 -2.111 1.00 52.28 395 ASN A O 1
ATOM 3278 N N . ILE A 1 396 ? -1.339 -13.139 -1.243 1.00 63.28 396 ILE A N 1
ATOM 3279 C CA . ILE A 1 396 ? -0.417 -12.727 -0.186 1.00 63.28 396 ILE A CA 1
ATOM 3280 C C . ILE A 1 396 ? -0.569 -13.708 0.980 1.00 63.28 396 ILE A C 1
ATOM 3282 O O . ILE A 1 396 ? -1.538 -13.649 1.718 1.00 63.28 396 ILE A O 1
ATOM 3286 N N . SER A 1 397 ? 0.367 -14.639 1.176 1.00 62.50 397 SER A N 1
ATOM 3287 C CA . SER A 1 397 ? 0.233 -15.658 2.240 1.00 62.50 397 SER A CA 1
ATOM 3288 C C . SER A 1 397 ? 0.538 -15.130 3.648 1.00 62.50 397 SER A C 1
ATOM 3290 O O . SER A 1 397 ? 0.178 -15.762 4.638 1.00 62.50 397 SER A O 1
ATOM 3292 N N . ASN A 1 398 ? 1.244 -14.002 3.747 1.00 78.69 398 ASN A N 1
ATOM 3293 C CA . ASN A 1 398 ? 1.669 -13.409 5.011 1.00 78.69 398 ASN A CA 1
ATOM 3294 C C . ASN A 1 398 ? 0.681 -12.319 5.442 1.00 78.69 398 ASN A C 1
ATOM 3296 O O . ASN A 1 398 ? 0.466 -11.351 4.718 1.00 78.69 398 ASN A O 1
ATOM 3300 N N . GLU A 1 399 ? 0.127 -12.456 6.642 1.00 80.56 399 GLU A N 1
ATOM 3301 C CA . GLU A 1 399 ? -0.821 -11.505 7.228 1.00 80.56 399 GLU A CA 1
ATOM 3302 C C . GLU A 1 399 ? -0.284 -10.066 7.271 1.00 80.56 399 GLU A C 1
ATOM 3304 O O . GLU A 1 399 ? -0.991 -9.136 6.890 1.00 80.56 399 GLU A O 1
ATOM 3309 N N . ASN A 1 400 ? 0.980 -9.868 7.650 1.00 82.12 400 ASN A N 1
ATOM 3310 C CA . ASN A 1 400 ? 1.563 -8.526 7.722 1.00 82.12 400 ASN A CA 1
ATOM 3311 C C . ASN A 1 400 ? 1.709 -7.893 6.332 1.00 82.12 400 ASN A C 1
ATOM 3313 O O . ASN A 1 400 ? 1.498 -6.693 6.172 1.00 82.12 400 ASN A O 1
ATOM 3317 N N . GLU A 1 401 ? 2.044 -8.704 5.323 1.00 77.00 401 GLU A N 1
ATOM 3318 C CA . GLU A 1 401 ? 2.113 -8.253 3.930 1.00 77.00 401 GLU A CA 1
ATOM 3319 C C . GLU A 1 401 ? 0.704 -7.907 3.406 1.00 77.00 401 GLU A C 1
ATOM 3321 O O . GLU A 1 401 ? 0.549 -6.889 2.736 1.00 77.00 401 GLU A O 1
ATOM 3326 N N . GLN A 1 402 ? -0.331 -8.689 3.763 1.00 78.94 402 GLN A N 1
ATOM 3327 C CA . GLN A 1 402 ? -1.731 -8.404 3.399 1.00 78.94 402 GLN A CA 1
ATOM 3328 C C . GLN A 1 402 ? -2.199 -7.082 4.001 1.00 78.94 402 GLN A C 1
ATOM 3330 O O . GLN A 1 402 ? -2.763 -6.240 3.308 1.00 78.94 402 GLN A O 1
ATOM 3335 N N . ILE A 1 403 ? -1.961 -6.893 5.299 1.00 85.62 403 ILE A N 1
ATOM 3336 C CA . ILE A 1 403 ? -2.361 -5.682 6.012 1.00 85.62 403 ILE A CA 1
ATOM 3337 C C . ILE A 1 403 ? -1.619 -4.469 5.463 1.00 85.62 403 ILE A C 1
ATOM 3339 O O . ILE A 1 403 ? -2.242 -3.442 5.216 1.00 85.62 403 ILE A O 1
ATOM 3343 N N . SER A 1 404 ? -0.307 -4.578 5.246 1.00 83.38 404 SER A N 1
ATOM 3344 C CA . SER A 1 404 ? 0.474 -3.492 4.654 1.00 83.38 404 SER A CA 1
ATOM 3345 C C . SER A 1 404 ? -0.097 -3.093 3.295 1.00 83.38 404 SER A C 1
ATOM 3347 O O . SER A 1 404 ? -0.373 -1.914 3.078 1.00 83.38 404 SER A O 1
ATOM 3349 N N . TYR A 1 405 ? -0.382 -4.069 2.430 1.00 79.38 405 TYR A N 1
ATOM 3350 C CA . TYR A 1 405 ? -1.021 -3.826 1.142 1.00 79.38 405 TYR A CA 1
ATOM 3351 C C . TYR A 1 405 ? -2.382 -3.123 1.284 1.00 79.38 405 TYR A C 1
ATOM 3353 O O . TYR A 1 405 ? -2.605 -2.098 0.650 1.00 79.38 405 TYR A O 1
ATOM 3361 N N . LEU A 1 406 ? -3.261 -3.601 2.171 1.00 82.69 406 LEU A N 1
ATOM 3362 C CA . LEU A 1 406 ? -4.563 -2.979 2.435 1.00 82.69 406 LEU A CA 1
ATOM 3363 C C . LEU A 1 406 ? -4.446 -1.525 2.897 1.00 82.69 406 LEU A C 1
ATOM 3365 O O . LEU A 1 406 ? -5.218 -0.668 2.466 1.00 82.69 406 LEU A O 1
ATOM 3369 N N . MET A 1 407 ? -3.481 -1.240 3.771 1.00 85.88 407 MET A N 1
ATOM 3370 C CA . MET A 1 407 ? -3.229 0.114 4.256 1.00 85.88 407 MET A CA 1
ATOM 3371 C C . MET A 1 407 ? -2.689 1.012 3.137 1.00 85.88 407 MET A C 1
ATOM 3373 O O . MET A 1 407 ? -3.145 2.145 3.005 1.00 85.88 407 MET A O 1
ATOM 3377 N N . HIS A 1 408 ? -1.775 0.510 2.301 1.00 81.50 408 HIS A N 1
ATOM 3378 C CA . HIS A 1 408 ? -1.292 1.224 1.116 1.00 81.50 408 HIS A CA 1
ATOM 3379 C C . HIS A 1 408 ? -2.412 1.487 0.108 1.00 81.50 408 HIS A C 1
ATOM 3381 O O . HIS A 1 408 ? -2.546 2.615 -0.355 1.00 81.50 408 HIS A O 1
ATOM 3387 N N . HIS A 1 409 ? -3.264 0.500 -0.159 1.00 77.50 409 HIS A N 1
ATOM 3388 C CA . HIS A 1 409 ? -4.426 0.642 -1.027 1.00 77.50 409 HIS A CA 1
ATOM 3389 C C . HIS A 1 409 ? -5.378 1.726 -0.504 1.00 77.50 409 HIS A C 1
ATOM 3391 O O . HIS A 1 409 ? -5.764 2.621 -1.255 1.00 77.50 409 HIS A O 1
ATOM 3397 N N . CYS A 1 410 ? -5.703 1.719 0.795 1.00 80.94 410 CYS A N 1
ATOM 3398 C CA . CYS A 1 410 ? -6.538 2.767 1.385 1.00 80.94 410 CYS A CA 1
ATOM 3399 C C . CYS A 1 410 ? -5.891 4.154 1.302 1.00 80.94 410 CYS A C 1
ATOM 3401 O O . CYS A 1 410 ? -6.564 5.133 0.993 1.00 80.94 410 CYS A O 1
ATOM 3403 N N . PHE A 1 411 ? -4.587 4.238 1.549 1.00 82.88 411 PHE A N 1
ATOM 3404 C CA . PHE A 1 411 ? -3.828 5.481 1.479 1.00 82.88 411 PHE A CA 1
ATOM 3405 C C . PHE A 1 411 ? -3.765 6.055 0.058 1.00 82.88 411 PHE A C 1
ATOM 3407 O O . PHE A 1 411 ? -4.085 7.223 -0.156 1.00 82.88 411 PHE A O 1
ATOM 3414 N N . ASN A 1 412 ? -3.400 5.225 -0.916 1.00 76.69 412 ASN A N 1
ATOM 3415 C CA . ASN A 1 412 ? -3.214 5.624 -2.304 1.00 76.69 412 ASN A CA 1
ATOM 3416 C C . ASN A 1 412 ? -4.538 5.996 -2.980 1.00 76.69 412 ASN A C 1
ATOM 3418 O O . ASN A 1 412 ? -4.602 7.002 -3.684 1.00 76.69 412 ASN A O 1
ATOM 3422 N N . ASN A 1 413 ? -5.600 5.234 -2.706 1.00 75.31 413 ASN A N 1
ATOM 3423 C CA . ASN A 1 413 ? -6.933 5.462 -3.269 1.00 75.31 413 ASN A CA 1
ATOM 3424 C C . ASN A 1 413 ? -7.782 6.444 -2.447 1.00 75.31 413 ASN A C 1
ATOM 3426 O O . ASN A 1 413 ? -8.955 6.641 -2.761 1.00 75.31 413 ASN A O 1
ATOM 3430 N N . LYS A 1 414 ? -7.221 7.046 -1.385 1.00 76.81 414 LYS A N 1
ATOM 3431 C CA . LYS A 1 414 ? -7.924 7.961 -0.465 1.00 76.81 414 LYS A CA 1
ATOM 3432 C C . LYS A 1 414 ? -9.226 7.352 0.082 1.00 76.81 414 LYS A C 1
ATOM 3434 O O . LYS A 1 414 ? -10.244 8.032 0.208 1.00 76.81 414 LYS A O 1
ATOM 3439 N N . ILE A 1 415 ? -9.200 6.052 0.381 1.00 79.12 415 ILE A N 1
ATOM 3440 C CA . ILE A 1 415 ? -10.337 5.336 0.963 1.00 79.12 415 ILE A CA 1
ATOM 3441 C C . ILE A 1 415 ? -10.342 5.620 2.469 1.00 79.12 415 ILE A C 1
ATOM 3443 O O . ILE A 1 415 ? -9.378 5.261 3.155 1.00 79.12 415 ILE A O 1
ATOM 3447 N N . PRO A 1 416 ? -11.415 6.223 3.008 1.00 85.88 416 PRO A N 1
ATOM 3448 C CA . PRO A 1 416 ? -11.495 6.515 4.428 1.00 85.88 416 PRO A CA 1
ATOM 3449 C C . PRO A 1 416 ? -11.586 5.218 5.237 1.00 85.88 416 PRO A C 1
ATOM 3451 O O . PRO A 1 416 ? -12.336 4.293 4.911 1.00 85.88 416 PRO A O 1
ATOM 3454 N N . ILE A 1 417 ? -10.851 5.182 6.342 1.00 92.69 417 ILE A N 1
ATOM 3455 C CA . ILE A 1 417 ? -10.869 4.109 7.331 1.00 92.69 417 ILE A CA 1
ATOM 3456 C C . ILE A 1 417 ? -11.711 4.562 8.514 1.00 92.69 417 ILE A C 1
ATOM 3458 O O . ILE A 1 417 ? -11.617 5.684 8.994 1.00 92.69 417 ILE A O 1
ATOM 3462 N N . LYS A 1 418 ? -12.537 3.674 9.042 1.00 93.44 418 LYS A N 1
ATOM 3463 C CA . LYS A 1 418 ? -13.289 3.906 10.265 1.00 93.44 418 LYS A CA 1
ATOM 3464 C C . LYS A 1 418 ? -12.489 3.414 11.466 1.00 93.44 418 LYS A C 1
ATOM 3466 O O . LYS A 1 418 ? -12.136 2.238 11.535 1.00 93.44 418 LYS A O 1
ATOM 3471 N N . LEU A 1 419 ? -12.231 4.309 12.414 1.00 93.75 419 LEU A N 1
ATOM 3472 C CA . LEU A 1 419 ? -11.641 3.981 13.710 1.00 93.75 419 LEU A CA 1
ATOM 3473 C C . LEU A 1 419 ? -12.742 3.559 14.671 1.00 93.75 419 LEU A C 1
ATOM 3475 O O . LEU A 1 419 ? -13.834 4.129 14.652 1.00 93.75 419 LEU A O 1
ATOM 3479 N N . LEU A 1 420 ? -12.461 2.579 15.521 1.00 91.00 420 LEU A N 1
ATOM 3480 C CA . LEU A 1 420 ? -13.420 2.061 16.483 1.00 91.00 420 LEU A CA 1
ATOM 3481 C C . LEU A 1 420 ? -12.750 1.777 17.824 1.00 91.00 420 LEU A C 1
ATOM 3483 O O . LEU A 1 420 ? -11.751 1.063 17.916 1.00 91.00 420 LEU A O 1
ATOM 3487 N N . ASN A 1 421 ? -13.364 2.318 18.873 1.00 90.69 421 ASN A N 1
ATOM 3488 C CA . ASN A 1 421 ? -12.959 2.155 20.262 1.00 90.69 421 ASN A CA 1
ATOM 3489 C C . ASN A 1 421 ? -14.185 2.101 21.181 1.00 90.69 421 ASN A C 1
ATOM 3491 O O . ASN A 1 421 ? -15.279 2.539 20.805 1.00 90.69 421 ASN A O 1
ATOM 3495 N N . ILE A 1 422 ? -14.025 1.570 22.396 1.00 87.81 422 ILE A N 1
ATOM 3496 C CA . ILE A 1 422 ? -15.136 1.403 23.341 1.00 87.81 422 ILE A CA 1
ATOM 3497 C C . ILE A 1 422 ? -14.862 2.178 24.633 1.00 87.81 422 ILE A C 1
ATOM 3499 O O . ILE A 1 422 ? -14.069 1.781 25.478 1.00 87.81 422 ILE A O 1
ATOM 3503 N N . TYR A 1 423 ? -15.615 3.252 24.866 1.00 87.69 423 TYR A N 1
ATOM 3504 C CA . TYR A 1 423 ? -15.545 4.000 26.118 1.00 87.69 423 TYR A CA 1
ATOM 3505 C C . TYR A 1 423 ? -16.695 3.627 27.053 1.00 87.69 423 TYR A C 1
ATOM 3507 O O . TYR A 1 423 ? -17.846 3.987 26.807 1.00 87.69 423 TYR A O 1
ATOM 3515 N N . LYS A 1 424 ? -16.404 2.905 28.145 1.00 86.06 424 LYS A N 1
ATOM 3516 C CA . LYS A 1 424 ? -17.416 2.488 29.144 1.00 86.06 424 LYS A CA 1
ATOM 3517 C C . LYS A 1 424 ? -18.655 1.835 28.497 1.00 86.06 424 LYS A C 1
ATOM 3519 O O . LYS A 1 424 ? -19.793 2.071 28.902 1.00 86.06 424 LYS A O 1
ATOM 3524 N N . GLY A 1 425 ? -18.427 1.033 27.456 1.00 78.38 425 GLY A N 1
ATOM 3525 C CA . GLY A 1 425 ? -19.454 0.358 26.654 1.00 78.38 425 GLY A CA 1
ATOM 3526 C C . GLY A 1 425 ? -19.941 1.138 25.423 1.00 78.38 425 GLY A C 1
ATOM 3527 O O . GLY A 1 425 ? -20.345 0.517 24.436 1.00 78.38 425 GLY A O 1
ATOM 3528 N N . LEU A 1 426 ? -19.843 2.470 25.419 1.00 83.25 426 LEU A N 1
ATOM 3529 C CA . LEU A 1 426 ? -20.213 3.287 24.266 1.00 83.25 426 LEU A CA 1
ATOM 3530 C C . LEU A 1 426 ? -19.197 3.095 23.133 1.00 83.25 426 LEU A C 1
ATOM 3532 O O . LEU A 1 426 ? -18.009 3.356 23.308 1.00 83.25 426 LEU A O 1
ATOM 3536 N N . CYS A 1 427 ? -19.673 2.651 21.970 1.00 84.25 427 CYS A N 1
ATOM 3537 C CA . CYS A 1 427 ? -18.845 2.535 20.774 1.00 84.25 427 CYS A CA 1
ATOM 3538 C C . CYS A 1 427 ? -18.626 3.930 20.185 1.00 84.25 427 CYS A C 1
ATOM 3540 O O . CYS A 1 427 ? -19.579 4.558 19.722 1.00 84.25 427 CYS A O 1
ATOM 3542 N N . ILE A 1 428 ? -17.382 4.398 20.204 1.00 87.69 428 ILE A N 1
ATOM 3543 C CA . ILE A 1 428 ? -16.967 5.621 19.524 1.00 87.69 428 ILE A CA 1
ATOM 3544 C C . ILE A 1 428 ? -16.345 5.193 18.206 1.00 87.69 428 ILE A C 1
ATOM 3546 O O . ILE A 1 428 ? -15.431 4.364 18.182 1.00 87.69 428 ILE A O 1
ATOM 3550 N N . ASN A 1 429 ? -16.925 5.696 17.122 1.00 89.06 429 ASN A N 1
ATOM 3551 C CA . ASN A 1 429 ? -16.424 5.440 15.794 1.00 89.06 429 ASN A CA 1
ATOM 3552 C C . ASN A 1 429 ? -16.465 6.701 14.938 1.00 89.06 429 ASN A C 1
ATOM 3554 O O . ASN A 1 429 ? -17.475 7.403 14.911 1.00 89.06 429 ASN A O 1
ATOM 3558 N N . THR A 1 430 ? -15.364 6.971 14.249 1.00 91.19 430 THR A N 1
ATOM 3559 C CA . THR A 1 430 ? -15.192 8.140 13.382 1.00 91.19 430 THR A CA 1
ATOM 3560 C C . THR A 1 430 ? -14.456 7.723 12.118 1.00 91.19 430 THR A C 1
ATOM 3562 O O . THR A 1 430 ? -13.697 6.751 12.130 1.00 91.19 430 THR A O 1
ATOM 3565 N N . ALA A 1 431 ? -14.680 8.447 11.024 1.00 91.81 431 ALA A N 1
ATOM 3566 C CA . ALA A 1 431 ? -13.836 8.312 9.846 1.00 91.81 431 ALA A CA 1
ATOM 3567 C C . ALA A 1 431 ? -12.435 8.877 10.135 1.00 91.81 431 ALA A C 1
ATOM 3569 O O . ALA A 1 431 ? -12.261 9.733 11.006 1.00 91.81 431 ALA A O 1
ATOM 3570 N N . ALA A 1 432 ? -11.452 8.354 9.422 1.00 93.94 432 ALA A N 1
ATOM 3571 C CA . ALA A 1 432 ? -10.049 8.698 9.492 1.00 93.94 432 ALA A CA 1
ATOM 3572 C C . ALA A 1 432 ? -9.401 8.422 8.139 1.00 93.94 432 ALA A C 1
ATOM 3574 O O . ALA A 1 432 ? -9.746 7.465 7.451 1.00 93.94 432 ALA A O 1
ATOM 3575 N N . ASP A 1 433 ? -8.400 9.217 7.813 1.00 90.94 433 ASP A N 1
ATOM 3576 C CA . ASP A 1 433 ? -7.591 9.061 6.617 1.00 90.94 433 ASP A CA 1
ATOM 3577 C C . ASP A 1 433 ? -6.176 8.694 7.040 1.00 90.94 433 ASP A C 1
ATOM 3579 O O . ASP A 1 433 ? -5.662 9.177 8.057 1.00 90.94 433 ASP A O 1
ATOM 3583 N N . ILE A 1 434 ? -5.516 7.849 6.253 1.00 90.38 434 ILE A N 1
ATOM 3584 C CA . ILE A 1 434 ? -4.086 7.625 6.432 1.00 90.38 434 ILE A CA 1
ATOM 3585 C C . ILE A 1 434 ? -3.375 8.876 5.905 1.00 90.38 434 ILE A C 1
ATOM 3587 O O . ILE A 1 434 ? -3.430 9.196 4.724 1.00 90.38 434 ILE A O 1
ATOM 3591 N N . LEU A 1 435 ? -2.705 9.597 6.797 1.00 88.44 435 LEU A N 1
ATOM 3592 C CA . LEU A 1 435 ? -1.974 10.823 6.490 1.00 88.44 435 LEU A CA 1
ATOM 3593 C C . LEU A 1 435 ? -0.575 10.531 5.965 1.00 88.44 435 LEU A C 1
ATOM 3595 O O . LEU A 1 435 ? -0.082 11.252 5.105 1.00 88.44 435 LEU A O 1
ATOM 3599 N N . LYS A 1 436 ? 0.087 9.501 6.499 1.00 84.25 436 LYS A N 1
ATOM 3600 C CA . LYS A 1 436 ? 1.445 9.109 6.106 1.00 84.25 436 LYS A CA 1
ATOM 3601 C C . LYS A 1 436 ? 1.708 7.650 6.461 1.00 84.25 436 LYS A C 1
ATOM 3603 O O . LYS A 1 436 ? 1.299 7.195 7.528 1.00 84.25 436 LYS A O 1
ATOM 3608 N N . ILE A 1 437 ? 2.461 6.960 5.610 1.00 83.44 437 ILE A N 1
ATOM 3609 C CA . ILE A 1 437 ? 2.991 5.620 5.876 1.00 83.44 437 ILE A CA 1
ATOM 3610 C C . ILE A 1 437 ? 4.498 5.728 6.136 1.00 83.44 437 ILE A C 1
ATOM 3612 O O . ILE A 1 437 ? 5.223 6.388 5.393 1.00 83.44 437 ILE A O 1
ATOM 3616 N N . SER A 1 438 ? 4.954 5.113 7.222 1.00 80.88 438 SER A N 1
ATOM 3617 C CA . SER A 1 438 ? 6.363 4.891 7.561 1.00 80.88 438 SER A CA 1
ATOM 3618 C C . SER A 1 438 ? 6.582 3.381 7.705 1.00 80.88 438 SER A C 1
ATOM 3620 O O . SER A 1 438 ? 5.617 2.671 7.965 1.00 80.88 438 SER A O 1
ATOM 3622 N N . HIS A 1 439 ? 7.820 2.887 7.562 1.00 70.12 439 HIS A N 1
ATOM 3623 C CA . HIS A 1 439 ? 8.127 1.446 7.448 1.00 70.12 439 HIS A CA 1
ATOM 3624 C C . HIS A 1 439 ? 7.256 0.505 8.307 1.00 70.12 439 HIS A C 1
ATOM 3626 O O . HIS A 1 439 ? 6.653 -0.403 7.749 1.00 70.12 439 HIS A O 1
ATOM 3632 N N . ASP A 1 440 ? 7.136 0.764 9.616 1.00 80.06 440 ASP A N 1
ATOM 3633 C CA . ASP A 1 440 ? 6.334 -0.054 10.547 1.00 80.06 440 ASP A CA 1
ATOM 3634 C C . ASP A 1 440 ? 5.214 0.732 11.258 1.00 80.06 440 ASP A C 1
ATOM 3636 O O . ASP A 1 440 ? 4.672 0.291 12.279 1.00 80.06 440 ASP A O 1
ATOM 3640 N N . SER A 1 441 ? 4.865 1.928 10.773 1.00 90.62 441 SER A N 1
ATOM 3641 C CA . SER A 1 441 ? 3.849 2.758 11.424 1.00 90.62 441 SER A CA 1
ATOM 3642 C C . SER A 1 441 ? 3.032 3.610 10.461 1.00 90.62 441 SER A C 1
ATOM 3644 O O . SER A 1 441 ? 3.508 4.093 9.436 1.00 90.62 441 SER A O 1
ATOM 3646 N N . TYR A 1 442 ? 1.776 3.840 10.833 1.00 92.88 442 TYR A N 1
ATOM 3647 C CA . TYR A 1 442 ? 0.815 4.589 10.032 1.00 92.88 442 TYR A CA 1
ATOM 3648 C C . TYR A 1 442 ? 0.355 5.805 10.821 1.00 92.88 442 TYR A C 1
ATOM 3650 O O . TYR A 1 442 ? -0.078 5.693 11.968 1.00 92.88 442 TYR A O 1
ATOM 3658 N N . HIS A 1 443 ? 0.462 6.977 10.211 1.00 93.44 443 HIS A N 1
ATOM 3659 C CA . HIS A 1 443 ? -0.075 8.212 10.756 1.00 93.44 443 HIS A CA 1
ATOM 3660 C C . HIS A 1 443 ? -1.495 8.347 10.232 1.00 93.44 443 HIS A C 1
ATOM 3662 O O . HIS A 1 443 ? -1.696 8.377 9.021 1.00 93.44 443 HIS A O 1
ATOM 3668 N N . ILE A 1 444 ? -2.463 8.433 11.129 1.00 94.94 444 ILE A N 1
ATOM 3669 C CA . ILE A 1 444 ? -3.884 8.507 10.798 1.00 94.94 444 ILE A CA 1
ATOM 3670 C C . ILE A 1 444 ? -4.481 9.785 11.374 1.00 94.94 444 ILE A C 1
ATOM 3672 O O . ILE A 1 444 ? -4.105 10.200 12.475 1.00 94.94 444 ILE A O 1
ATOM 3676 N N . SER A 1 445 ? -5.399 10.416 10.644 1.00 94.50 445 SER A N 1
ATOM 3677 C CA . SER A 1 445 ? -6.212 11.491 11.206 1.00 94.50 445 SER A CA 1
ATOM 3678 C C . SER A 1 445 ? -7.185 10.907 12.227 1.00 94.50 445 SER A C 1
ATOM 3680 O O . SER A 1 445 ? -7.631 9.767 12.111 1.00 94.50 445 SER A O 1
ATOM 3682 N N . CYS A 1 446 ? -7.488 11.655 13.280 1.00 92.50 446 CYS A N 1
ATOM 3683 C CA . CYS A 1 446 ? -8.484 11.231 14.253 1.00 92.50 446 CYS A CA 1
ATOM 3684 C C . CYS A 1 446 ? -9.163 12.435 14.899 1.00 92.50 446 CYS A C 1
ATOM 3686 O O . CYS A 1 446 ? -8.521 13.403 15.302 1.00 92.50 446 CYS A O 1
ATOM 3688 N N . GLU A 1 447 ? -10.486 12.367 15.032 1.00 91.56 447 GLU A N 1
ATOM 3689 C CA . GLU A 1 447 ? -11.227 13.373 15.786 1.00 91.56 447 GLU A CA 1
ATOM 3690 C C . GLU A 1 447 ? -10.874 13.313 17.278 1.00 91.56 447 GLU A C 1
ATOM 3692 O O . GLU A 1 447 ? -10.612 12.245 17.830 1.00 91.56 447 GLU A O 1
ATOM 3697 N N . ASN A 1 448 ? -10.961 14.447 17.975 1.00 89.06 448 ASN A N 1
ATOM 3698 C CA . ASN A 1 448 ? -10.531 14.564 19.375 1.00 89.06 448 ASN A CA 1
ATOM 3699 C C . ASN A 1 448 ? -11.227 13.572 20.320 1.00 89.06 448 ASN A C 1
ATOM 3701 O O . ASN A 1 448 ? -10.603 13.063 21.252 1.00 89.06 448 ASN A O 1
ATOM 3705 N N . LEU A 1 449 ? -12.512 13.286 20.079 1.00 88.94 449 LEU A N 1
ATOM 3706 C CA . LEU A 1 449 ? -13.265 12.296 20.853 1.00 88.94 449 LEU A CA 1
ATOM 3707 C C . LEU A 1 449 ? -12.691 10.891 20.663 1.00 88.94 449 LEU A C 1
ATOM 3709 O O . LEU A 1 449 ? -12.448 10.199 21.648 1.00 88.94 449 LEU A O 1
ATOM 3713 N N . GLN A 1 450 ? -12.449 10.493 19.413 1.00 92.75 450 GLN A N 1
ATOM 3714 C CA . GLN A 1 450 ? -11.839 9.209 19.081 1.00 92.75 450 GLN A CA 1
ATOM 3715 C C . GLN A 1 450 ? -10.433 9.119 19.681 1.00 92.75 450 GLN A C 1
ATOM 3717 O O . GLN A 1 450 ? -10.101 8.132 20.333 1.00 92.75 450 GLN A O 1
ATOM 3722 N N . ALA A 1 451 ? -9.645 10.185 19.537 1.00 91.62 451 ALA A N 1
ATOM 3723 C CA . ALA A 1 451 ? -8.265 10.256 19.984 1.00 91.62 451 ALA A CA 1
ATOM 3724 C C . ALA A 1 451 ? -8.132 10.056 21.508 1.00 91.62 451 ALA A C 1
ATOM 3726 O O . ALA A 1 451 ? -7.289 9.293 21.978 1.00 91.62 451 ALA A O 1
ATOM 3727 N N . TYR A 1 452 ? -9.018 10.668 22.297 1.00 90.75 452 TYR A N 1
ATOM 3728 C CA . TYR A 1 452 ? -9.039 10.468 23.747 1.00 90.75 452 TYR A CA 1
ATOM 3729 C C . TYR A 1 452 ? -9.342 9.017 24.142 1.00 90.75 452 TYR A C 1
ATOM 3731 O O . TYR A 1 452 ? -8.709 8.466 25.042 1.00 90.75 452 TYR A O 1
ATOM 3739 N N . VAL A 1 453 ? -10.291 8.364 23.466 1.00 91.06 453 VAL A N 1
ATOM 3740 C CA . VAL A 1 453 ? -10.625 6.965 23.780 1.00 91.06 453 VAL A CA 1
ATOM 3741 C C . VAL A 1 453 ? -9.511 6.019 23.330 1.00 91.06 453 VAL A C 1
ATOM 3743 O O . VAL A 1 453 ? -9.152 5.111 24.077 1.00 91.06 453 VAL A O 1
ATOM 3746 N N . MET A 1 454 ? -8.900 6.277 22.172 1.00 93.12 454 MET A N 1
ATOM 3747 C CA . MET A 1 454 ? -7.697 5.578 21.708 1.00 93.12 454 MET A CA 1
ATOM 3748 C C . MET A 1 454 ? -6.559 5.656 22.732 1.00 93.12 454 MET A C 1
ATOM 3750 O O . MET A 1 454 ? -5.897 4.653 22.984 1.00 93.12 454 MET A O 1
ATOM 3754 N N . GLN A 1 455 ? -6.358 6.822 23.357 1.00 91.12 455 GLN A N 1
ATOM 3755 C CA . GLN A 1 455 ? -5.347 7.009 24.398 1.00 91.12 455 GLN A CA 1
ATOM 3756 C C . GLN A 1 455 ? -5.624 6.154 25.642 1.00 91.12 455 GLN A C 1
ATOM 3758 O O . GLN A 1 455 ? -4.694 5.600 26.222 1.00 91.12 455 GLN A O 1
ATOM 3763 N N . LEU A 1 456 ? -6.888 6.041 26.058 1.00 89.88 456 LEU A N 1
ATOM 3764 C CA . LEU A 1 456 ? -7.271 5.242 27.225 1.00 89.88 456 LEU A CA 1
ATOM 3765 C C . LEU A 1 456 ? -7.166 3.735 26.977 1.00 89.88 456 LEU A C 1
ATOM 3767 O O . LEU A 1 456 ? -6.777 2.998 27.880 1.00 89.88 456 LEU A O 1
ATOM 3771 N N . GLU A 1 457 ? -7.538 3.271 25.782 1.00 90.44 457 GLU A N 1
ATOM 3772 C CA . GLU A 1 457 ? -7.481 1.846 25.439 1.00 90.44 457 GLU A CA 1
ATOM 3773 C C . GLU A 1 457 ? -6.082 1.392 24.985 1.00 90.44 457 GLU A C 1
ATOM 3775 O O . GLU A 1 457 ? -5.790 0.198 25.043 1.00 90.44 457 GLU A O 1
ATOM 3780 N N . GLY A 1 458 ? -5.223 2.311 24.525 1.00 92.50 458 GLY A N 1
ATOM 3781 C CA . GLY A 1 458 ? -3.875 2.021 24.007 1.00 92.50 458 GLY A CA 1
ATOM 3782 C C . GLY A 1 458 ? -3.856 1.286 22.658 1.00 92.50 458 GLY A C 1
ATOM 3783 O O . GLY A 1 458 ? -2.800 0.916 22.149 1.00 92.50 458 GLY A O 1
ATOM 3784 N N . GLN A 1 459 ? -5.021 1.056 22.061 1.00 94.00 459 GLN A N 1
ATOM 3785 C CA . GLN A 1 459 ? -5.219 0.309 20.820 1.00 94.00 459 GLN A CA 1
ATOM 3786 C C . GLN A 1 459 ? -6.462 0.841 20.102 1.00 94.00 459 GLN A C 1
ATOM 3788 O O . GLN A 1 459 ? -7.266 1.544 20.707 1.00 94.00 459 GLN A O 1
ATOM 3793 N N . THR A 1 460 ? -6.649 0.506 18.830 1.00 94.31 460 THR A N 1
ATOM 3794 C CA . THR A 1 460 ? -7.852 0.838 18.053 1.00 94.31 460 THR A CA 1
ATOM 3795 C C . THR A 1 460 ? -8.176 -0.273 17.057 1.00 94.31 460 THR A C 1
ATOM 3797 O O . THR A 1 460 ? -7.328 -1.119 16.762 1.00 94.31 460 THR A O 1
ATOM 3800 N N . VAL A 1 461 ? -9.410 -0.289 16.560 1.00 93.50 461 VAL A N 1
ATOM 3801 C CA . VAL A 1 461 ? -9.847 -1.182 15.485 1.00 93.50 461 VAL A CA 1
ATOM 3802 C C . VAL A 1 461 ? -10.127 -0.359 14.234 1.00 93.50 461 VAL A C 1
ATOM 3804 O O . VAL A 1 461 ? -10.825 0.648 14.292 1.00 93.50 461 VAL A O 1
ATOM 3807 N N . LEU A 1 462 ? -9.579 -0.806 13.112 1.00 93.62 462 LEU A N 1
ATOM 3808 C CA . LEU A 1 462 ? -9.698 -0.208 11.794 1.00 93.62 462 LEU A CA 1
ATOM 3809 C C . LEU A 1 462 ? -10.698 -1.011 10.961 1.00 93.62 462 LEU A C 1
ATOM 3811 O O . LEU A 1 462 ? -10.605 -2.240 10.890 1.00 93.62 462 LEU A O 1
ATOM 3815 N N . GLN A 1 463 ? -11.622 -0.315 10.303 1.00 89.94 463 GLN A N 1
ATOM 3816 C CA . GLN A 1 463 ? -12.590 -0.910 9.384 1.00 89.94 463 GLN A CA 1
ATOM 3817 C C . GLN A 1 463 ? -12.610 -0.125 8.073 1.00 89.94 463 GLN A C 1
ATOM 3819 O O . GLN A 1 463 ? -12.691 1.099 8.091 1.00 89.94 463 GLN A O 1
ATOM 3824 N N . ALA A 1 464 ? -12.591 -0.812 6.939 1.00 84.94 464 ALA A N 1
ATOM 3825 C CA . ALA A 1 464 ? -12.784 -0.210 5.625 1.00 84.94 464 ALA A CA 1
ATOM 3826 C C . ALA A 1 464 ? -13.555 -1.190 4.738 1.00 84.94 464 ALA A C 1
ATOM 3828 O O . ALA A 1 464 ? -13.557 -2.391 5.005 1.00 84.94 464 ALA A O 1
ATOM 3829 N N . SER A 1 465 ? -14.213 -0.693 3.691 1.00 75.31 465 SER A N 1
ATOM 3830 C CA . SER A 1 465 ? -14.957 -1.547 2.753 1.00 75.31 465 SER A CA 1
ATOM 3831 C C . SER A 1 465 ? -14.060 -2.541 2.012 1.00 75.31 465 SER A C 1
ATOM 3833 O O . SER A 1 465 ? -14.526 -3.621 1.673 1.00 75.31 465 SER A O 1
ATOM 3835 N N . SER A 1 466 ? -12.790 -2.191 1.806 1.00 70.19 466 SER A N 1
ATOM 3836 C CA . SER A 1 466 ? -11.758 -3.043 1.203 1.00 70.19 466 SER A CA 1
ATOM 3837 C C . SER A 1 466 ? -11.134 -4.045 2.180 1.00 70.19 466 SER A C 1
ATOM 3839 O O . SER A 1 466 ? -10.291 -4.853 1.803 1.00 70.19 466 SER A O 1
ATOM 3841 N N . PHE A 1 467 ? -11.468 -3.994 3.475 1.00 81.56 467 PHE A N 1
ATOM 3842 C CA . PHE A 1 467 ? -10.860 -4.907 4.439 1.00 81.56 467 PHE A CA 1
ATOM 3843 C C . PHE A 1 467 ? -11.644 -6.223 4.488 1.00 81.56 467 PHE A C 1
ATOM 3845 O O . PHE A 1 467 ? -12.840 -6.209 4.785 1.00 81.56 467 PHE A O 1
ATOM 3852 N N . PRO A 1 468 ? -10.988 -7.384 4.300 1.00 76.88 468 PRO A N 1
ATOM 3853 C CA . PRO A 1 468 ? -11.658 -8.678 4.421 1.00 76.88 468 PRO A CA 1
ATOM 3854 C C . PRO A 1 468 ? -12.068 -8.967 5.872 1.00 76.88 468 PRO A C 1
ATOM 3856 O O . PRO A 1 468 ? -13.006 -9.723 6.128 1.00 76.88 468 PRO A O 1
ATOM 3859 N N . LYS A 1 469 ? -11.338 -8.387 6.833 1.00 83.50 469 LYS A N 1
ATOM 3860 C CA . LYS A 1 469 ? -11.578 -8.457 8.275 1.00 83.50 469 LYS A CA 1
ATOM 3861 C C . LYS A 1 469 ? -11.144 -7.151 8.921 1.00 83.50 469 LYS A C 1
ATOM 3863 O O . LYS A 1 469 ? -10.205 -6.514 8.452 1.00 83.50 469 LYS A O 1
ATOM 3868 N N . ASP A 1 470 ? -11.775 -6.812 10.039 1.00 89.38 470 ASP A N 1
ATOM 3869 C CA . ASP A 1 470 ? -11.330 -5.703 10.880 1.00 89.38 470 ASP A CA 1
ATOM 3870 C C . ASP A 1 470 ? -9.861 -5.885 11.289 1.00 89.38 470 ASP A C 1
ATOM 3872 O O . ASP A 1 470 ? -9.426 -6.996 11.610 1.00 89.38 470 ASP A O 1
ATOM 3876 N N . ILE A 1 471 ? -9.109 -4.788 11.329 1.00 91.94 471 ILE A N 1
ATOM 3877 C CA . ILE A 1 471 ? -7.688 -4.794 11.688 1.00 91.94 471 ILE A CA 1
ATOM 3878 C C . ILE A 1 471 ? -7.524 -4.132 13.052 1.00 91.94 471 ILE A C 1
ATOM 3880 O O . ILE A 1 471 ? -7.953 -3.005 13.272 1.00 91.94 471 ILE A O 1
ATOM 3884 N N . LYS A 1 472 ? -6.887 -4.818 13.992 1.00 93.25 472 LYS A N 1
ATOM 3885 C CA . LYS A 1 472 ? -6.471 -4.250 15.272 1.00 93.25 472 LYS A CA 1
ATOM 3886 C C . LYS A 1 472 ? -5.132 -3.540 15.105 1.00 93.25 472 LYS A C 1
ATOM 3888 O O . LYS A 1 472 ? -4.241 -4.096 14.474 1.00 93.25 472 LYS A O 1
ATOM 3893 N N . ALA A 1 473 ? -4.965 -2.383 15.739 1.00 94.94 473 ALA A N 1
ATOM 3894 C CA . ALA A 1 473 ? -3.699 -1.657 15.783 1.00 94.94 473 ALA A CA 1
ATOM 3895 C C . ALA A 1 473 ? -3.375 -1.143 17.197 1.00 94.94 473 ALA A C 1
ATOM 3897 O O . ALA A 1 473 ? -4.272 -0.779 17.959 1.00 94.94 473 ALA A O 1
ATOM 3898 N N . GLU A 1 474 ? -2.091 -1.093 17.549 1.00 95.69 474 GLU A N 1
ATOM 3899 C CA . GLU A 1 474 ? -1.592 -0.460 18.775 1.00 95.69 474 GLU A CA 1
ATOM 3900 C C . GLU A 1 474 ? -1.414 1.046 18.554 1.00 95.69 474 GLU A C 1
ATOM 3902 O O . GLU A 1 474 ? -0.873 1.467 17.530 1.00 95.69 474 GLU A O 1
ATOM 3907 N N . VAL A 1 475 ? -1.829 1.865 19.523 1.00 95.25 475 VAL A N 1
ATOM 3908 C CA . VAL A 1 475 ? -1.658 3.323 19.481 1.00 95.25 475 VAL A CA 1
ATOM 3909 C C . VAL A 1 475 ? -0.327 3.671 20.142 1.00 95.25 475 VAL A C 1
ATOM 3911 O O . VAL A 1 475 ? -0.196 3.646 21.361 1.00 95.25 475 VAL A O 1
ATOM 3914 N N . SER A 1 476 ? 0.675 3.990 19.324 1.00 92.75 476 SER A N 1
ATOM 3915 C CA . SER A 1 476 ? 2.038 4.276 19.792 1.00 92.75 476 SER A CA 1
ATOM 3916 C C . SER A 1 476 ? 2.235 5.720 20.250 1.00 92.75 476 SER A C 1
ATOM 3918 O O . SER A 1 476 ? 2.956 5.983 21.209 1.00 92.75 476 SER A O 1
ATOM 3920 N N . PHE A 1 477 ? 1.590 6.658 19.561 1.00 92.25 477 PHE A N 1
ATOM 3921 C CA . PHE A 1 477 ? 1.643 8.080 19.854 1.00 92.25 477 PHE A CA 1
ATOM 3922 C C . PHE A 1 477 ? 0.333 8.725 19.425 1.00 92.25 477 PHE A C 1
ATOM 3924 O O . PHE A 1 477 ? -0.319 8.270 18.483 1.00 92.25 477 PHE A O 1
ATOM 3931 N N . LEU A 1 478 ? -0.048 9.790 20.117 1.00 91.62 478 LEU A N 1
ATOM 3932 C CA . LEU A 1 478 ? -1.301 10.471 19.873 1.00 91.62 478 LEU A CA 1
ATOM 3933 C C . LEU A 1 478 ? -1.164 11.957 20.199 1.00 91.62 478 LEU A C 1
ATOM 3935 O O . LEU A 1 478 ? -0.715 12.318 21.287 1.00 91.62 478 LEU A O 1
ATOM 3939 N N . ASP A 1 479 ? -1.580 12.806 19.263 1.00 88.19 479 ASP A N 1
ATOM 3940 C CA . ASP A 1 479 ? -1.625 14.254 19.430 1.00 88.19 479 ASP A CA 1
ATOM 3941 C C . ASP A 1 479 ? -3.067 14.738 19.236 1.00 88.19 479 ASP A C 1
ATOM 3943 O O . ASP A 1 479 ? -3.539 14.932 18.115 1.00 88.19 479 ASP A O 1
ATOM 3947 N N . ILE A 1 480 ? -3.774 14.941 20.354 1.00 85.00 480 ILE A N 1
ATOM 3948 C CA . ILE A 1 480 ? -5.166 15.425 20.357 1.00 85.00 480 ILE A CA 1
ATOM 3949 C C . ILE A 1 480 ? -5.256 16.838 19.765 1.00 85.00 480 ILE A C 1
ATOM 3951 O O . ILE A 1 480 ? -6.248 17.167 19.124 1.00 85.00 480 ILE A O 1
ATOM 3955 N N . LYS A 1 481 ? -4.228 17.680 19.952 1.00 82.19 481 LYS A N 1
ATOM 3956 C CA . LYS A 1 481 ? -4.233 19.072 19.471 1.00 82.19 481 LYS A CA 1
ATOM 3957 C C . LYS A 1 481 ? -4.161 19.143 17.958 1.00 82.19 481 LYS A C 1
ATOM 3959 O O . LYS A 1 481 ? -4.828 19.975 17.352 1.00 82.19 481 LYS A O 1
ATOM 3964 N N . LYS A 1 482 ? -3.332 18.284 17.367 1.00 84.44 482 LYS A N 1
ATOM 3965 C CA . LYS A 1 482 ? -3.144 18.196 15.916 1.00 84.44 482 LYS A CA 1
ATOM 3966 C C . LYS A 1 482 ? -4.048 17.156 15.247 1.00 84.44 482 LYS A C 1
ATOM 3968 O O . LYS A 1 482 ? -3.925 16.966 14.042 1.00 84.44 482 LYS A O 1
ATOM 3973 N N . SER A 1 483 ? -4.931 16.501 16.005 1.00 88.56 483 SER A N 1
ATOM 3974 C CA . SER A 1 483 ? -5.923 15.537 15.508 1.00 88.56 483 SER A CA 1
ATOM 3975 C C . SER A 1 483 ? -5.314 14.400 14.674 1.00 88.56 483 SER A C 1
ATOM 3977 O O . SER A 1 483 ? -5.830 14.041 13.613 1.00 88.56 483 SER A O 1
ATOM 3979 N N . PHE A 1 484 ? -4.198 13.828 15.144 1.00 91.94 484 PHE A N 1
ATOM 3980 C CA . PHE A 1 484 ? -3.604 12.643 14.523 1.00 91.94 484 PHE A CA 1
ATOM 3981 C C . PHE A 1 484 ? -3.053 11.648 15.549 1.00 91.94 484 PHE A C 1
ATOM 3983 O O . PHE A 1 484 ? -2.691 11.996 16.678 1.00 91.94 484 PHE A O 1
ATOM 3990 N N . ALA A 1 485 ? -2.948 10.391 15.129 1.00 94.31 485 ALA A N 1
ATOM 3991 C CA . ALA A 1 485 ? -2.344 9.312 15.896 1.00 94.31 485 ALA A CA 1
ATOM 3992 C C . ALA A 1 485 ? -1.357 8.514 15.038 1.00 94.31 485 ALA A C 1
ATOM 3994 O O . ALA A 1 485 ? -1.483 8.456 13.816 1.00 94.31 485 ALA A O 1
ATOM 3995 N N . ILE A 1 486 ? -0.375 7.893 15.689 1.00 94.62 486 ILE A N 1
ATOM 3996 C CA . ILE A 1 486 ? 0.563 6.958 15.066 1.00 94.62 486 ILE A CA 1
ATOM 3997 C C . ILE A 1 486 ? 0.233 5.559 15.572 1.00 94.62 486 ILE A C 1
ATOM 3999 O O . ILE A 1 486 ? 0.356 5.274 16.770 1.00 94.62 486 ILE A O 1
ATOM 4003 N N . ILE A 1 487 ? -0.150 4.681 14.653 1.00 95.81 487 ILE A N 1
ATOM 4004 C CA . ILE A 1 487 ? -0.473 3.285 14.940 1.00 95.81 487 ILE A CA 1
ATOM 4005 C C . ILE A 1 487 ? 0.607 2.339 14.412 1.00 95.81 487 ILE A C 1
ATOM 4007 O O . ILE A 1 487 ? 1.269 2.633 13.417 1.00 95.81 487 ILE A O 1
ATOM 4011 N N . LYS A 1 488 ? 0.782 1.202 15.085 1.00 94.56 488 LYS A N 1
ATOM 4012 C CA . LYS A 1 488 ? 1.749 0.148 14.737 1.00 94.56 488 LYS A CA 1
ATOM 4013 C C . LYS A 1 488 ? 1.215 -1.231 15.137 1.00 94.56 488 LYS A C 1
ATOM 4015 O O . LYS A 1 488 ? 0.147 -1.317 15.745 1.00 94.56 488 LYS A O 1
ATOM 4020 N N . ASN A 1 489 ? 1.963 -2.293 14.830 1.00 91.88 489 ASN A N 1
ATOM 4021 C CA . ASN A 1 489 ? 1.649 -3.672 15.237 1.00 91.88 489 ASN A CA 1
ATOM 4022 C C . ASN A 1 489 ? 0.232 -4.109 14.821 1.00 91.88 489 ASN A C 1
ATOM 4024 O O . ASN A 1 489 ? -0.590 -4.494 15.656 1.00 91.88 489 ASN A O 1
ATOM 4028 N N . LEU A 1 490 ? -0.067 -3.981 13.527 1.00 93.88 490 LEU A N 1
ATOM 4029 C CA . LEU A 1 490 ? -1.386 -4.295 12.994 1.00 93.88 490 LEU A CA 1
ATOM 4030 C C . LEU A 1 490 ? -1.582 -5.818 12.876 1.00 93.88 490 LEU A C 1
ATOM 4032 O O . LEU A 1 490 ? -0.647 -6.537 12.542 1.00 93.88 490 LEU A O 1
ATOM 4036 N N . SER A 1 491 ? -2.797 -6.301 13.141 1.00 91.69 491 SER A N 1
ATOM 4037 C CA . SER A 1 491 ? -3.183 -7.718 12.994 1.00 91.69 491 SER A CA 1
ATOM 4038 C C . SER A 1 491 ? -4.674 -7.851 12.686 1.00 91.69 491 SER A C 1
ATOM 4040 O O . SER A 1 491 ? -5.477 -7.029 13.134 1.00 91.69 491 SER A O 1
ATOM 4042 N N . PHE A 1 492 ? -5.079 -8.876 11.941 1.00 89.88 492 PHE A N 1
ATOM 4043 C CA . PHE A 1 492 ? -6.489 -9.140 11.684 1.00 89.88 492 PHE A CA 1
ATOM 4044 C C . PHE A 1 492 ? -7.192 -9.620 12.951 1.00 89.88 492 PHE A C 1
ATOM 4046 O O . PHE A 1 492 ? -6.712 -10.470 13.703 1.00 89.88 492 PHE A O 1
ATOM 4053 N N . LEU A 1 493 ? -8.402 -9.119 13.167 1.00 85.38 493 LEU A N 1
ATOM 4054 C CA . LEU A 1 493 ? -9.277 -9.629 14.207 1.00 85.38 493 LEU A CA 1
ATOM 4055 C C . LEU A 1 493 ? -9.999 -10.881 13.717 1.00 85.38 493 LEU A C 1
ATOM 4057 O O . LEU A 1 493 ? -10.705 -10.870 12.710 1.00 85.38 493 LEU A O 1
ATOM 4061 N N . HIS A 1 494 ? -9.894 -11.960 14.493 1.00 68.00 494 HIS A N 1
ATOM 4062 C CA . HIS A 1 494 ? -10.708 -13.157 14.273 1.00 68.00 494 HIS A CA 1
ATOM 4063 C C . HIS A 1 494 ? -12.199 -12.901 14.524 1.00 68.00 494 HIS A C 1
ATOM 4065 O O . HIS A 1 494 ? -13.035 -13.487 13.847 1.00 68.00 494 HIS A O 1
ATOM 4071 N N . ASN A 1 495 ? -12.521 -12.020 15.479 1.00 64.31 495 ASN A N 1
ATOM 4072 C CA . ASN A 1 495 ? -13.885 -11.667 15.859 1.00 64.31 495 ASN A CA 1
ATOM 4073 C C . ASN A 1 495 ? -14.011 -10.147 16.014 1.00 64.31 495 ASN A C 1
ATOM 4075 O O . ASN A 1 495 ? -13.311 -9.550 16.834 1.00 64.31 495 ASN A O 1
ATOM 4079 N N . SER A 1 496 ? -14.945 -9.534 15.284 1.00 57.44 496 SER A N 1
ATOM 4080 C CA . SER A 1 496 ? -15.285 -8.123 15.464 1.00 57.44 496 SER A CA 1
ATOM 4081 C C . SER A 1 496 ? -16.186 -7.935 16.685 1.00 57.44 496 SER A C 1
ATOM 4083 O O . SER A 1 496 ? -17.213 -8.605 16.838 1.00 57.44 496 SER A O 1
ATOM 4085 N N . ALA A 1 497 ? -15.853 -6.971 17.548 1.00 53.44 497 ALA A N 1
ATOM 4086 C CA . ALA A 1 497 ? -16.739 -6.543 18.634 1.00 53.44 497 ALA A CA 1
ATOM 4087 C C . ALA A 1 497 ? -18.076 -5.968 18.112 1.00 53.44 497 ALA A C 1
ATOM 4089 O O . ALA A 1 497 ? -19.036 -5.865 18.882 1.00 53.44 497 ALA A O 1
ATOM 4090 N N . ASN A 1 498 ? -18.144 -5.647 16.812 1.00 51.41 498 ASN A N 1
ATOM 4091 C CA . ASN A 1 498 ? -19.287 -5.052 16.129 1.00 51.41 498 ASN A CA 1
ATOM 4092 C C . ASN A 1 498 ? -20.353 -6.066 15.660 1.00 51.41 498 ASN A C 1
ATOM 4094 O O . ASN A 1 498 ? -21.382 -5.658 15.138 1.00 51.41 498 ASN A O 1
ATOM 4098 N N . ASN A 1 499 ? -20.206 -7.369 15.948 1.00 50.72 499 ASN A N 1
ATOM 4099 C CA . ASN A 1 499 ? -21.314 -8.339 15.825 1.00 50.72 499 ASN A CA 1
ATOM 4100 C C . ASN A 1 499 ? -22.461 -8.089 16.833 1.00 50.72 499 ASN A C 1
ATOM 4102 O O . ASN A 1 499 ? -23.440 -8.834 16.883 1.00 50.72 499 ASN A O 1
ATOM 4106 N N . ARG A 1 500 ? -22.347 -7.071 17.693 1.00 59.38 500 ARG A N 1
ATOM 4107 C CA . ARG A 1 500 ? -23.370 -6.731 18.684 1.00 59.38 500 ARG A CA 1
ATOM 4108 C C . ARG A 1 500 ? -24.396 -5.785 18.059 1.00 59.38 500 ARG A C 1
ATOM 4110 O O . ARG A 1 500 ? -24.095 -4.625 17.822 1.00 59.38 500 ARG A O 1
ATOM 4117 N N . GLN A 1 501 ? -25.631 -6.259 17.895 1.00 56.06 501 GLN A N 1
ATOM 4118 C CA . GLN A 1 501 ? -26.755 -5.466 17.367 1.00 56.06 501 GLN A CA 1
ATOM 4119 C C . GLN A 1 501 ? -27.140 -4.253 18.237 1.00 56.06 501 GLN A C 1
ATOM 4121 O O . GLN A 1 501 ? -27.778 -3.325 17.748 1.00 56.06 501 GLN A O 1
ATOM 4126 N N . HIS A 1 502 ? -26.764 -4.240 19.523 1.00 64.75 502 HIS A N 1
ATOM 4127 C CA . HIS A 1 502 ? -27.168 -3.196 20.466 1.00 64.75 502 HIS A CA 1
ATOM 4128 C C . HIS A 1 502 ? -25.997 -2.680 21.304 1.00 64.75 502 HIS A C 1
ATOM 4130 O O . HIS A 1 502 ? -25.249 -3.461 21.904 1.00 64.75 502 HIS A O 1
ATOM 4136 N N . THR A 1 503 ? -25.886 -1.351 21.394 1.00 73.25 503 THR A N 1
ATOM 4137 C CA . THR A 1 503 ? -24.933 -0.661 22.270 1.00 73.25 503 THR A CA 1
ATOM 4138 C C . THR A 1 503 ? -25.180 -1.046 23.723 1.00 73.25 503 THR A C 1
ATOM 4140 O O . THR A 1 503 ? -26.321 -1.060 24.191 1.00 73.25 503 THR A O 1
ATOM 4143 N N . ARG A 1 504 ? -24.100 -1.328 24.452 1.00 82.38 504 ARG A N 1
ATOM 4144 C CA . ARG A 1 504 ? -24.139 -1.556 25.898 1.00 82.38 504 ARG A CA 1
ATOM 4145 C C . ARG A 1 504 ? -23.493 -0.372 26.588 1.00 82.38 504 ARG A C 1
ATOM 4147 O O . ARG A 1 504 ? -22.531 0.160 26.064 1.00 82.38 504 ARG A O 1
ATOM 4154 N N . VAL A 1 505 ? -23.971 0.043 27.745 1.00 84.56 505 VAL A N 1
ATOM 4155 C CA . VAL A 1 505 ? -23.313 1.083 28.540 1.00 84.56 505 VAL A CA 1
ATOM 4156 C C . VAL A 1 505 ? -23.018 0.546 29.925 1.00 84.56 505 VAL A C 1
ATOM 4158 O O . VAL A 1 505 ? -23.800 -0.211 30.503 1.00 84.56 505 VAL A O 1
ATOM 4161 N N . GLN A 1 506 ? -21.870 0.937 30.460 1.00 87.25 506 GLN A N 1
ATOM 4162 C CA . GLN A 1 506 ? -21.570 0.757 31.866 1.00 87.25 506 GLN A CA 1
ATOM 4163 C C . GLN A 1 506 ? -22.412 1.743 32.679 1.00 87.25 506 GLN A C 1
ATOM 4165 O O . GLN A 1 506 ? -22.536 2.928 32.332 1.00 87.25 506 GLN A O 1
ATOM 4170 N N . THR A 1 507 ? -22.970 1.256 33.781 1.00 84.69 507 THR A N 1
ATOM 4171 C CA . THR A 1 507 ? -23.776 2.079 34.679 1.00 84.69 507 THR A CA 1
ATOM 4172 C C . THR A 1 507 ? -22.946 3.223 35.269 1.00 84.69 507 THR A C 1
ATOM 4174 O O . THR A 1 507 ? -21.738 3.103 35.479 1.00 84.69 507 THR A O 1
ATOM 4177 N N . SER A 1 508 ? -23.586 4.368 35.513 1.00 77.12 508 SER A N 1
ATOM 4178 C CA . SER A 1 508 ? -22.941 5.569 36.072 1.00 77.12 508 SER A CA 1
ATOM 4179 C C . SER A 1 508 ? -22.380 5.358 37.477 1.00 77.12 508 SER A C 1
ATOM 4181 O O . SER A 1 508 ? -21.360 5.942 37.834 1.00 77.12 508 SER A O 1
ATOM 4183 N N . PHE A 1 509 ? -23.009 4.474 38.243 1.00 82.12 509 PHE A N 1
ATOM 4184 C CA . PHE A 1 509 ? -22.579 4.024 39.559 1.00 82.12 509 PHE A CA 1
ATOM 4185 C C . PHE A 1 509 ? -22.746 2.507 39.667 1.00 82.12 509 PHE A C 1
ATOM 4187 O O . PHE A 1 509 ? -23.403 1.872 38.834 1.00 82.12 509 PHE A O 1
ATOM 4194 N N . ARG A 1 510 ? -22.157 1.908 40.708 1.00 85.00 510 ARG A N 1
ATOM 4195 C CA . ARG A 1 510 ? -22.402 0.498 41.037 1.00 85.00 510 ARG A CA 1
ATOM 4196 C C . ARG A 1 510 ? -23.889 0.309 41.299 1.00 85.00 510 ARG A C 1
ATOM 4198 O O . ARG A 1 510 ? -24.393 0.799 42.301 1.00 85.00 510 ARG A O 1
ATOM 4205 N N . THR A 1 511 ? -24.574 -0.366 40.382 1.00 91.69 511 THR A N 1
ATOM 4206 C CA . THR A 1 511 ? -26.023 -0.575 40.455 1.00 91.69 511 THR A CA 1
ATOM 4207 C C . THR A 1 511 ? -26.278 -1.953 41.054 1.00 91.69 511 THR A C 1
ATOM 4209 O O . THR A 1 511 ? -25.970 -2.950 40.393 1.00 91.69 511 THR A O 1
ATOM 4212 N N . PRO A 1 512 ? -26.777 -2.045 42.300 1.00 93.81 512 PRO A N 1
ATOM 4213 C CA . PRO A 1 512 ? -27.099 -3.325 42.909 1.00 93.81 512 PRO A CA 1
ATOM 4214 C C . PRO A 1 512 ? -28.232 -4.005 42.145 1.00 93.81 512 PRO A C 1
ATOM 4216 O O . PRO A 1 512 ? -29.172 -3.350 41.696 1.00 93.81 512 PRO A O 1
ATOM 4219 N N . ILE A 1 513 ? -28.147 -5.324 42.025 1.00 95.50 513 ILE A N 1
ATOM 4220 C CA . ILE A 1 513 ? -29.185 -6.149 41.415 1.00 95.50 513 ILE A CA 1
ATOM 4221 C C . ILE A 1 513 ? -29.440 -7.381 42.274 1.00 95.50 513 ILE A C 1
ATOM 4223 O O . ILE A 1 513 ? -28.510 -8.008 42.790 1.00 95.50 513 ILE A O 1
ATOM 4227 N N . VAL A 1 514 ? -30.714 -7.728 42.422 1.00 96.19 514 VAL A N 1
ATOM 4228 C CA . VAL A 1 514 ? -31.157 -8.964 43.063 1.00 96.19 514 VAL A CA 1
ATOM 4229 C C . VAL A 1 514 ? -31.718 -9.884 41.988 1.00 96.19 514 VAL A C 1
ATOM 4231 O O . VAL A 1 514 ? -32.683 -9.537 41.314 1.00 96.19 514 VAL A O 1
ATOM 4234 N N . MET A 1 515 ? -31.127 -11.068 41.852 1.00 94.81 515 MET A N 1
ATOM 4235 C CA . MET A 1 515 ? -31.593 -12.124 40.956 1.00 94.81 515 MET A CA 1
ATOM 4236 C C . MET A 1 515 ? -32.321 -13.195 41.767 1.00 94.81 515 MET A C 1
ATOM 4238 O O . MET A 1 515 ? -31.705 -13.877 42.586 1.00 94.81 515 MET A O 1
ATOM 4242 N N . LYS A 1 516 ? -33.622 -13.366 41.536 1.00 93.50 516 LYS A N 1
ATOM 4243 C CA . LYS A 1 516 ? -34.439 -14.465 42.063 1.00 93.50 516 LYS A CA 1
ATOM 4244 C C . LYS A 1 516 ? -34.476 -15.583 41.024 1.00 93.50 516 LYS A C 1
ATOM 4246 O O . LYS A 1 516 ? -34.987 -15.386 39.926 1.00 93.50 516 LYS A O 1
ATOM 4251 N N . TYR A 1 517 ? -33.929 -16.742 41.377 1.00 89.31 517 TYR A N 1
ATOM 4252 C CA . TYR A 1 517 ? -33.772 -17.879 40.459 1.00 89.31 517 TYR A CA 1
ATOM 4253 C C . TYR A 1 517 ? -34.519 -19.142 40.919 1.00 89.31 517 TYR A C 1
ATOM 4255 O O . TYR A 1 517 ? -34.595 -20.122 40.188 1.00 89.31 517 TYR A O 1
ATOM 4263 N N . ALA A 1 518 ? -35.085 -19.127 42.127 1.00 82.88 518 ALA A N 1
ATOM 4264 C CA . ALA A 1 518 ? -36.038 -20.126 42.603 1.00 82.88 518 ALA A CA 1
ATOM 4265 C C . ALA A 1 518 ? -36.987 -19.493 43.634 1.00 82.88 518 ALA A C 1
ATOM 4267 O O . ALA A 1 518 ? -36.743 -18.387 44.119 1.00 82.88 518 ALA A O 1
ATOM 4268 N N . ARG A 1 519 ? -38.043 -20.219 44.023 1.00 76.94 519 ARG A N 1
ATOM 4269 C CA . ARG A 1 519 ? -39.137 -19.724 44.887 1.00 76.94 519 ARG A CA 1
ATOM 4270 C C . ARG A 1 519 ? -38.676 -19.076 46.204 1.00 76.94 519 ARG A C 1
ATOM 4272 O O . ARG A 1 519 ? -39.315 -18.141 46.672 1.00 76.94 519 ARG A O 1
ATOM 4279 N N . HIS A 1 520 ? -37.559 -19.537 46.771 1.00 78.38 520 HIS A N 1
ATOM 4280 C CA . HIS A 1 520 ? -36.965 -18.993 48.002 1.00 78.38 520 HIS A CA 1
ATOM 4281 C C . HIS A 1 520 ? -35.467 -18.697 47.872 1.00 78.38 520 HIS A C 1
ATOM 4283 O O . HIS A 1 520 ? -34.777 -18.561 48.879 1.00 78.38 520 HIS A O 1
ATOM 4289 N N . ALA A 1 521 ? -34.947 -18.622 46.645 1.00 87.44 521 ALA A N 1
ATOM 4290 C CA . ALA A 1 521 ? -33.524 -18.426 46.417 1.00 87.44 521 ALA A CA 1
ATOM 4291 C C . ALA A 1 521 ? -33.274 -17.156 45.607 1.00 87.44 521 ALA A C 1
ATOM 4293 O O . ALA A 1 521 ? -33.777 -16.990 44.491 1.00 87.44 521 ALA A O 1
ATOM 4294 N N . SER A 1 522 ? -32.471 -16.269 46.184 1.00 91.88 522 SER A N 1
ATOM 4295 C CA . SER A 1 522 ? -31.998 -15.057 45.538 1.00 91.88 522 SER A CA 1
ATOM 4296 C C . SER A 1 522 ? -30.486 -14.938 45.669 1.00 91.88 522 SER A C 1
ATOM 4298 O O . SER A 1 522 ? -29.857 -15.533 46.547 1.00 91.88 522 SER A O 1
ATOM 4300 N N . ALA A 1 523 ? -29.893 -14.184 44.758 1.00 92.44 523 ALA A N 1
ATOM 4301 C CA . ALA A 1 523 ? -28.495 -13.822 44.812 1.00 92.44 523 ALA A CA 1
ATOM 4302 C C . ALA A 1 523 ? -28.350 -12.327 44.544 1.00 92.44 523 ALA A C 1
ATOM 4304 O O . ALA A 1 523 ? -29.063 -11.757 43.716 1.00 92.44 523 ALA A O 1
ATOM 4305 N N . GLN A 1 524 ? -27.432 -11.698 45.268 1.00 94.00 524 GLN A N 1
ATOM 4306 C CA . GLN A 1 524 ? -27.131 -10.283 45.117 1.00 94.00 524 GLN A CA 1
ATOM 4307 C C . GLN A 1 524 ? -25.894 -10.098 44.249 1.00 94.00 524 GLN A C 1
ATOM 4309 O O . GLN A 1 524 ? -24.932 -10.874 44.306 1.00 94.00 524 GLN A O 1
ATOM 4314 N N . GLY A 1 525 ? -25.907 -9.034 43.466 1.00 93.38 525 GLY A N 1
ATOM 4315 C CA . GLY A 1 525 ? -24.796 -8.672 42.617 1.00 93.38 525 GLY A CA 1
ATOM 4316 C C . GLY A 1 525 ? -24.813 -7.209 42.237 1.00 93.38 525 GLY A C 1
ATOM 4317 O O . GLY A 1 525 ? -25.552 -6.396 42.790 1.00 93.38 525 GLY A O 1
ATOM 4318 N N . GLU A 1 526 ? -23.970 -6.894 41.271 1.00 94.50 526 GLU A N 1
ATOM 4319 C CA . GLU A 1 526 ? -23.855 -5.567 40.689 1.00 94.50 526 GLU A CA 1
ATOM 4320 C C . GLU A 1 526 ? -23.960 -5.685 39.170 1.00 94.50 526 GLU A C 1
ATOM 4322 O O . GLU A 1 526 ? -23.428 -6.624 38.564 1.00 94.50 526 GLU A O 1
ATOM 4327 N N . ILE A 1 527 ? -24.640 -4.730 38.548 1.00 94.06 527 ILE A N 1
ATOM 4328 C CA . ILE A 1 527 ? -24.685 -4.634 37.095 1.00 94.06 527 ILE A CA 1
ATOM 4329 C C . ILE A 1 527 ? -23.330 -4.139 36.581 1.00 94.06 527 ILE A C 1
ATOM 4331 O O . ILE A 1 527 ? -22.769 -3.170 37.090 1.00 94.06 527 ILE A O 1
ATOM 4335 N N . VAL A 1 528 ? -22.804 -4.830 35.572 1.00 90.69 528 VAL A N 1
ATOM 4336 C CA . VAL A 1 528 ? -21.540 -4.504 34.903 1.00 90.69 528 VAL A CA 1
ATOM 4337 C C . VAL A 1 528 ? -21.805 -3.665 33.657 1.00 90.69 528 VAL A C 1
ATOM 4339 O O . VAL A 1 528 ? -21.199 -2.611 33.486 1.00 90.69 528 VAL A O 1
ATOM 4342 N N . ASP A 1 529 ? -22.713 -4.125 32.797 1.00 89.38 529 ASP A N 1
ATOM 4343 C CA . ASP A 1 529 ? -23.154 -3.403 31.607 1.00 89.38 529 ASP A CA 1
ATOM 4344 C C . ASP A 1 529 ? -24.623 -3.713 31.289 1.00 89.38 529 ASP A C 1
ATOM 4346 O O . ASP A 1 529 ? -25.143 -4.782 31.628 1.00 89.38 529 ASP A O 1
ATOM 4350 N N . ILE A 1 530 ? -25.299 -2.743 30.672 1.00 91.12 530 ILE A N 1
ATOM 4351 C CA . ILE A 1 530 ? -26.714 -2.807 30.293 1.00 91.12 530 ILE A CA 1
ATOM 4352 C C . ILE A 1 530 ? -26.845 -2.473 28.811 1.00 91.12 530 ILE A C 1
ATOM 4354 O O . ILE A 1 530 ? -26.200 -1.550 28.321 1.00 91.12 530 ILE A O 1
ATOM 4358 N N . SER A 1 531 ? -27.702 -3.199 28.104 1.00 88.88 531 SER A N 1
ATOM 4359 C CA . SER A 1 531 ? -28.214 -2.838 26.782 1.00 88.88 531 SER A CA 1
ATOM 4360 C C . SER A 1 531 ? -29.736 -2.918 26.776 1.00 88.88 531 SER A C 1
ATOM 4362 O O . SER A 1 531 ? -30.333 -3.416 27.729 1.00 88.88 531 SER A O 1
ATOM 4364 N N . VAL A 1 532 ? -30.365 -2.496 25.679 1.00 87.19 532 VAL A N 1
ATOM 4365 C CA . VAL A 1 532 ? -31.823 -2.623 25.504 1.00 87.19 532 VAL A CA 1
ATOM 4366 C C . VAL A 1 532 ? -32.323 -4.072 25.566 1.00 87.19 532 VAL A C 1
ATOM 4368 O O . VAL A 1 532 ? -33.463 -4.293 25.954 1.00 87.19 532 VAL A O 1
ATOM 4371 N N . ASN A 1 533 ? -31.465 -5.055 25.261 1.00 88.94 533 ASN A N 1
ATOM 4372 C CA . ASN A 1 533 ? -31.853 -6.467 25.165 1.00 88.94 533 ASN A CA 1
ATOM 4373 C C . ASN A 1 533 ? -31.109 -7.379 26.146 1.00 88.94 533 ASN A C 1
ATOM 4375 O O . ASN A 1 533 ? -31.368 -8.578 26.172 1.00 88.94 533 ASN A O 1
ATOM 4379 N N . SER A 1 534 ? -30.145 -6.872 26.916 1.00 91.75 534 SER A N 1
ATOM 4380 C CA . SER A 1 534 ? -29.317 -7.724 27.772 1.00 91.75 534 SER A CA 1
ATOM 4381 C C . SER A 1 534 ? -28.754 -6.986 28.971 1.00 91.75 534 SER A C 1
ATOM 4383 O O . SER A 1 534 ? -28.367 -5.824 28.854 1.00 91.75 534 SER A O 1
ATOM 4385 N N . ILE A 1 535 ? -28.567 -7.701 30.076 1.00 94.12 535 ILE A N 1
ATOM 4386 C CA . ILE A 1 535 ? -27.870 -7.194 31.263 1.00 94.12 535 ILE A CA 1
ATOM 4387 C C . ILE A 1 535 ? -26.747 -8.166 31.610 1.00 94.12 535 ILE A C 1
ATOM 4389 O O . ILE A 1 535 ? -26.981 -9.363 31.786 1.00 94.12 535 ILE A O 1
ATOM 4393 N N . ALA A 1 536 ? -25.524 -7.652 31.716 1.00 93.31 536 ALA A N 1
ATOM 4394 C CA . ALA A 1 536 ? -24.408 -8.385 32.290 1.00 93.31 536 ALA A CA 1
ATOM 4395 C C . ALA A 1 536 ? -24.249 -7.984 33.756 1.00 93.31 536 ALA A C 1
ATOM 4397 O O . ALA A 1 536 ? -24.119 -6.805 34.083 1.00 93.31 536 ALA A O 1
ATOM 4398 N N . MET A 1 537 ? -24.209 -8.969 34.642 1.00 93.69 537 MET A N 1
ATOM 4399 C CA . MET A 1 537 ? -24.109 -8.770 36.083 1.00 93.69 537 MET A CA 1
ATOM 4400 C C . MET A 1 537 ? -22.997 -9.624 36.683 1.00 93.69 537 MET A C 1
ATOM 4402 O O . MET A 1 537 ? -22.646 -10.691 36.172 1.00 93.69 537 MET A O 1
ATOM 4406 N N . ARG A 1 538 ? -22.435 -9.140 37.786 1.00 93.44 538 ARG A N 1
ATOM 4407 C CA . ARG A 1 538 ? -21.507 -9.876 38.639 1.00 93.44 538 ARG A CA 1
ATOM 4408 C C . ARG A 1 538 ? -22.247 -10.266 39.907 1.00 93.44 538 ARG A C 1
ATOM 4410 O O . ARG A 1 538 ? -22.580 -9.398 40.709 1.00 93.44 538 ARG A O 1
ATOM 4417 N N . ILE A 1 539 ? -22.490 -11.556 40.084 1.00 93.00 539 ILE A N 1
ATOM 4418 C CA . ILE A 1 539 ? -23.200 -12.091 41.243 1.00 93.00 539 ILE A CA 1
ATOM 4419 C C . ILE A 1 539 ? -22.197 -12.620 42.269 1.00 93.00 539 ILE A C 1
ATOM 4421 O O . ILE A 1 539 ? -21.279 -13.364 41.919 1.00 93.00 539 ILE A O 1
ATOM 4425 N N . LYS A 1 540 ? -22.391 -12.258 43.544 1.00 88.69 540 LYS A N 1
ATOM 4426 C CA . LYS A 1 540 ? -21.567 -12.688 44.692 1.00 88.69 540 LYS A CA 1
ATOM 4427 C C . LYS A 1 540 ? -21.967 -14.090 45.167 1.00 88.69 540 LYS A C 1
ATOM 4429 O O . LYS A 1 540 ? -22.321 -14.303 46.323 1.00 88.69 540 LYS A O 1
ATOM 4434 N N . LYS A 1 541 ? -22.030 -15.024 44.221 1.00 87.62 541 LYS A N 1
ATOM 4435 C CA . LYS A 1 541 ? -22.327 -16.439 44.432 1.00 87.62 541 LYS A CA 1
ATOM 4436 C C . LYS A 1 541 ? -21.765 -17.232 43.260 1.00 87.62 541 LYS A C 1
ATOM 4438 O O . LYS A 1 541 ? -21.820 -16.773 42.115 1.00 87.62 541 LYS A O 1
ATOM 4443 N N . LEU A 1 542 ? -21.232 -18.411 43.551 1.00 85.81 542 LEU A N 1
ATOM 4444 C CA . LEU A 1 542 ? -20.777 -19.350 42.536 1.00 85.81 542 LEU A CA 1
ATOM 4445 C C . LEU A 1 542 ? -21.973 -20.101 41.956 1.00 85.81 542 LEU A C 1
ATOM 4447 O O . LEU A 1 542 ? -22.772 -20.662 42.704 1.00 85.81 542 LEU A O 1
ATOM 4451 N N . PHE A 1 543 ? -22.063 -20.102 40.632 1.00 86.25 543 PHE A N 1
ATOM 4452 C CA . PHE A 1 543 ? -22.994 -20.933 39.880 1.00 86.25 543 PHE A CA 1
ATOM 4453 C C . PHE A 1 543 ? -22.219 -21.752 38.857 1.00 86.25 543 PHE A C 1
ATOM 4455 O O . PHE A 1 543 ? -21.211 -21.288 38.304 1.00 86.25 543 PHE A O 1
ATOM 4462 N N . ARG A 1 544 ? -22.689 -22.972 38.604 1.00 81.00 544 ARG A N 1
ATOM 4463 C CA . ARG A 1 544 ? -22.228 -23.771 37.464 1.00 81.00 544 ARG A CA 1
ATOM 4464 C C . ARG A 1 544 ? -23.085 -23.451 36.248 1.00 81.00 544 ARG A C 1
ATOM 4466 O O . ARG A 1 544 ? -24.256 -23.106 36.377 1.00 81.00 544 ARG A O 1
ATOM 4473 N N . GLU A 1 545 ? -22.504 -23.558 35.058 1.00 82.69 545 GLU A N 1
ATOM 4474 C CA . GLU A 1 545 ? -23.217 -23.242 33.816 1.00 82.69 545 GLU A CA 1
ATOM 4475 C C . GLU A 1 545 ? -24.478 -24.109 33.647 1.00 82.69 545 GLU A C 1
ATOM 4477 O O . GLU A 1 545 ? -25.548 -23.600 33.317 1.00 82.69 545 GLU A O 1
ATOM 4482 N N . GLU A 1 546 ? -24.371 -25.391 33.987 1.00 82.56 546 GLU A N 1
ATOM 4483 C CA . GLU A 1 546 ? -25.446 -26.392 33.939 1.00 82.56 546 GLU A CA 1
ATOM 4484 C C . GLU A 1 546 ? -26.635 -26.077 34.862 1.00 82.56 546 GLU A C 1
ATOM 4486 O O . GLU A 1 546 ? -27.743 -26.537 34.609 1.00 82.56 546 GLU A O 1
ATOM 4491 N N . GLU A 1 547 ? -26.430 -25.299 35.930 1.00 81.31 547 GLU A N 1
ATOM 4492 C CA . GLU A 1 547 ? -27.465 -25.054 36.945 1.00 81.31 547 GLU A CA 1
ATOM 4493 C C . GLU A 1 547 ? -28.519 -24.048 36.485 1.00 81.31 547 GLU A C 1
ATOM 4495 O O . GLU A 1 547 ? -29.673 -24.116 36.905 1.00 81.31 547 GLU A O 1
ATOM 4500 N N . LEU A 1 548 ? -28.111 -23.067 35.678 1.00 84.44 548 LEU A N 1
ATOM 4501 C CA . LEU A 1 548 ? -28.922 -21.880 35.415 1.00 84.44 548 LEU A CA 1
ATOM 4502 C C . LEU A 1 548 ? -28.927 -21.436 33.952 1.00 84.44 548 LEU A C 1
ATOM 4504 O O . LEU A 1 548 ? -29.724 -20.572 33.594 1.00 84.44 548 LEU A O 1
ATOM 4508 N N . LYS A 1 549 ? -28.075 -21.974 33.075 1.00 89.75 549 LYS A N 1
ATOM 4509 C CA . LYS A 1 549 ? -28.099 -21.568 31.666 1.00 89.75 549 LYS A CA 1
ATOM 4510 C C . LYS A 1 549 ? -29.439 -21.939 31.024 1.00 89.75 549 LYS A C 1
ATOM 4512 O O . LYS A 1 549 ? -29.902 -23.069 31.116 1.00 89.75 549 LYS A O 1
ATOM 4517 N N . GLY A 1 550 ? -30.054 -20.970 30.353 1.00 88.81 550 GLY A N 1
ATOM 4518 C CA . GLY A 1 550 ? -31.353 -21.110 29.702 1.00 88.81 550 GLY A CA 1
ATOM 4519 C C . GLY A 1 550 ? -32.562 -20.912 30.620 1.00 88.81 550 GLY A C 1
ATOM 4520 O O . GLY A 1 550 ? -33.674 -20.846 30.096 1.00 88.81 550 GLY A O 1
ATOM 4521 N N . SER A 1 551 ? -32.377 -20.784 31.940 1.00 90.69 551 SER A N 1
ATOM 4522 C CA . SER A 1 551 ? -33.484 -20.580 32.878 1.00 90.69 551 SER A CA 1
ATOM 4523 C C . SER A 1 551 ? -33.985 -19.133 32.883 1.00 90.69 551 SER A C 1
ATOM 4525 O O . SER A 1 551 ? -33.250 -18.193 32.559 1.00 90.69 551 SER A O 1
ATOM 4527 N N . LEU A 1 552 ? -35.259 -18.966 33.244 1.00 92.31 552 LEU A N 1
ATOM 4528 C CA . LEU A 1 552 ? -35.869 -17.665 33.500 1.00 92.31 552 LEU A CA 1
ATOM 4529 C C . LEU A 1 552 ? -35.616 -17.259 34.952 1.00 92.31 552 LEU A C 1
ATOM 4531 O O . LEU A 1 552 ? -35.776 -18.058 35.878 1.00 92.31 552 LEU A O 1
ATOM 4535 N N . VAL A 1 553 ? -35.224 -16.006 35.146 1.00 93.44 553 VAL A N 1
ATOM 4536 C CA . VAL A 1 553 ? -34.973 -15.405 36.454 1.00 93.44 553 VAL A CA 1
ATOM 4537 C C . VAL A 1 553 ? -35.693 -14.072 36.568 1.00 93.44 553 VAL A C 1
ATOM 4539 O O . VAL A 1 553 ? -35.848 -13.348 35.588 1.00 93.44 553 VAL A O 1
ATOM 4542 N N . HIS A 1 554 ? -36.102 -13.733 37.786 1.00 94.19 554 HIS A N 1
ATOM 4543 C CA . HIS A 1 554 ? -36.627 -12.409 38.101 1.00 94.19 554 HIS A CA 1
ATOM 4544 C C . HIS A 1 554 ? -35.502 -11.505 38.597 1.00 94.19 554 HIS A C 1
ATOM 4546 O O . HIS A 1 554 ? -34.729 -11.882 39.480 1.00 94.19 554 HIS A O 1
ATOM 4552 N N . LEU A 1 555 ? -35.424 -10.305 38.043 1.00 95.06 555 LEU A N 1
ATOM 4553 C CA . LEU A 1 555 ? -34.406 -9.311 38.331 1.00 95.06 555 LEU A CA 1
ATOM 4554 C C . LEU A 1 555 ? -35.049 -8.077 38.938 1.00 95.06 555 LEU A C 1
ATOM 4556 O O . LEU A 1 555 ? -35.959 -7.504 38.351 1.00 95.06 555 LEU A O 1
ATOM 4560 N N . ASN A 1 556 ? -34.512 -7.642 40.075 1.00 95.81 556 ASN A N 1
ATOM 4561 C CA . ASN A 1 556 ? -34.923 -6.415 40.735 1.00 95.81 556 ASN A CA 1
ATOM 4562 C C . ASN A 1 556 ? -33.727 -5.469 40.898 1.00 95.81 556 ASN A C 1
ATOM 4564 O O . ASN A 1 556 ? -32.706 -5.852 41.480 1.00 95.81 556 ASN A O 1
ATOM 4568 N N . PHE A 1 557 ? -33.837 -4.261 40.348 1.00 94.94 557 PHE A N 1
ATOM 4569 C CA . PHE A 1 557 ? -32.820 -3.209 40.424 1.00 94.94 557 PHE A CA 1
ATOM 4570 C C . PHE A 1 557 ? -33.447 -1.833 40.174 1.00 94.94 557 PHE A C 1
ATOM 4572 O O . PHE A 1 557 ? -34.587 -1.741 39.732 1.00 94.94 557 PHE A O 1
ATOM 4579 N N . SER A 1 558 ? -32.701 -0.758 40.420 1.00 92.94 558 SER A N 1
ATOM 4580 C CA . SER A 1 558 ? -33.173 0.611 40.178 1.00 92.94 558 SER A CA 1
ATOM 4581 C C . SER A 1 558 ? -32.322 1.314 39.128 1.00 92.94 558 SER A C 1
ATOM 4583 O O . SER A 1 558 ? -31.098 1.176 39.127 1.00 92.94 558 SER A O 1
ATOM 4585 N N . LEU A 1 559 ? -32.965 2.100 38.262 1.00 91.50 559 LEU A N 1
ATOM 4586 C CA . LEU A 1 559 ? -32.306 2.965 37.284 1.00 91.50 559 LEU A CA 1
ATOM 4587 C C . LEU A 1 559 ? -32.637 4.436 37.561 1.00 91.50 559 LEU A C 1
ATOM 4589 O O . LEU A 1 559 ? -33.787 4.740 37.871 1.00 91.50 559 LEU A O 1
ATOM 4593 N N . PRO A 1 560 ? -31.675 5.361 37.419 1.00 89.00 560 PRO A N 1
ATOM 4594 C CA . PRO A 1 560 ? -31.943 6.795 37.424 1.00 89.00 560 PRO A CA 1
ATOM 4595 C C . PRO A 1 560 ? -32.996 7.182 36.390 1.00 89.00 560 PRO A C 1
ATOM 4597 O O . PRO A 1 560 ? -32.926 6.752 35.237 1.00 89.00 560 PRO A O 1
ATOM 4600 N N . ASN A 1 561 ? -33.942 8.021 36.799 1.00 86.75 561 ASN A N 1
ATOM 4601 C CA . ASN A 1 561 ? -34.928 8.608 35.909 1.00 86.75 561 ASN A CA 1
ATOM 4602 C C . ASN A 1 561 ? -35.401 9.957 36.464 1.00 86.75 561 ASN A C 1
ATOM 4604 O O . ASN A 1 561 ? -36.000 10.012 37.535 1.00 86.75 561 ASN A O 1
ATOM 4608 N N . GLU A 1 562 ? -35.167 11.028 35.708 1.00 79.31 562 GLU A N 1
ATOM 4609 C CA . GLU A 1 562 ? -35.560 12.398 36.065 1.00 79.31 562 GLU A CA 1
ATOM 4610 C C . GLU A 1 562 ? -37.081 12.583 36.156 1.00 79.31 562 GLU A C 1
ATOM 4612 O O . GLU A 1 562 ? -37.546 13.468 36.867 1.00 79.31 562 GLU A O 1
ATOM 4617 N N . THR A 1 563 ? -37.867 11.746 35.470 1.00 78.81 563 THR A N 1
ATOM 4618 C CA . THR A 1 563 ? -39.334 11.789 35.547 1.00 78.81 563 THR A CA 1
ATOM 4619 C C . THR A 1 563 ? -39.890 10.988 36.725 1.00 78.81 563 THR A C 1
ATOM 4621 O O . THR A 1 563 ? -41.096 11.010 36.955 1.00 78.81 563 THR A O 1
ATOM 4624 N N . GLY A 1 564 ? -39.049 10.230 37.436 1.00 77.31 564 GLY A N 1
ATOM 4625 C CA . GLY A 1 564 ? -39.452 9.468 38.615 1.00 77.31 564 GLY A CA 1
ATOM 4626 C C . GLY A 1 564 ? -39.539 10.361 39.853 1.00 77.31 564 GLY A C 1
ATOM 4627 O O . GLY A 1 564 ? -38.685 11.217 40.059 1.00 77.31 564 GLY A O 1
ATOM 4628 N N . GLU A 1 565 ? -40.527 10.116 40.715 1.00 78.00 565 GLU A N 1
ATOM 4629 C CA . GLU A 1 565 ? -40.785 10.903 41.936 1.00 78.00 565 GLU A CA 1
ATOM 4630 C C . GLU A 1 565 ? -39.556 11.027 42.856 1.00 78.00 565 GLU A C 1
ATOM 4632 O O . GLU A 1 565 ? -39.329 12.065 43.472 1.00 78.00 565 GLU A O 1
ATOM 4637 N N . TYR A 1 566 ? -38.714 9.991 42.891 1.00 82.00 566 TYR A N 1
ATOM 4638 C CA . TYR A 1 566 ? -37.490 9.944 43.696 1.00 82.00 566 TYR A CA 1
ATOM 4639 C C . TYR A 1 566 ? -36.202 10.046 42.862 1.00 82.00 566 TYR A C 1
ATOM 4641 O O . TYR A 1 566 ? -35.121 9.714 43.349 1.00 82.00 566 TYR A O 1
ATOM 4649 N N . GLY A 1 567 ? -36.298 10.447 41.589 1.00 85.50 567 GLY A N 1
ATOM 4650 C CA . GLY A 1 567 ? -35.162 10.490 40.661 1.00 85.50 567 GLY A CA 1
ATOM 4651 C C . GLY A 1 567 ? -34.693 9.114 40.167 1.00 85.50 567 GLY A C 1
ATOM 4652 O O . GLY A 1 567 ? -33.636 9.002 39.541 1.00 85.50 567 GLY A O 1
ATOM 4653 N N . TYR A 1 568 ? -35.454 8.051 40.440 1.00 89.44 568 TYR A N 1
ATOM 4654 C CA . TYR A 1 568 ? -35.208 6.700 39.943 1.00 89.44 568 TYR A CA 1
ATOM 4655 C C . TYR A 1 568 ? -36.516 5.949 39.674 1.00 89.44 568 TYR A C 1
ATOM 4657 O O . TYR A 1 568 ? -37.582 6.313 40.169 1.00 89.44 568 TYR A O 1
ATOM 4665 N N . VAL A 1 569 ? -36.409 4.871 38.903 1.00 91.31 569 VAL A N 1
ATOM 4666 C CA . VAL A 1 569 ? -37.462 3.881 38.656 1.00 91.31 569 VAL A CA 1
ATOM 4667 C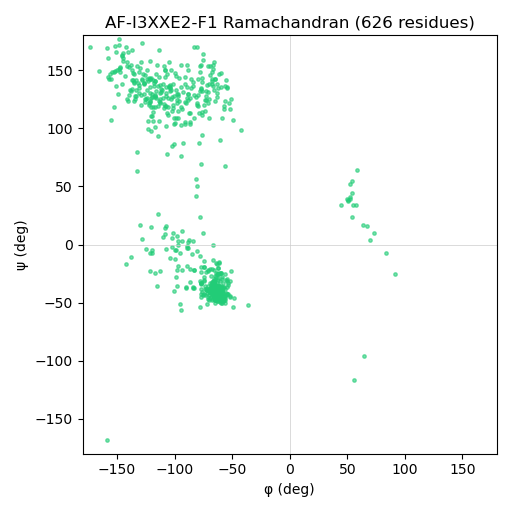 C . VAL A 1 569 ? -36.975 2.503 39.083 1.00 91.31 569 VAL A C 1
ATOM 4669 O O . VAL A 1 569 ? -35.801 2.166 38.913 1.00 91.31 569 VAL A O 1
ATOM 4672 N N . VAL A 1 570 ? -37.880 1.706 39.646 1.00 92.12 570 VAL A N 1
ATOM 4673 C CA . VAL A 1 570 ? -37.607 0.310 39.997 1.00 92.12 570 VAL A CA 1
ATOM 4674 C C . VAL A 1 570 ? -37.939 -0.570 38.800 1.00 92.12 570 VAL A C 1
ATOM 4676 O O . VAL A 1 570 ? -39.042 -0.523 38.262 1.00 92.12 570 VAL A O 1
ATOM 4679 N N . MET A 1 571 ? -36.969 -1.378 38.399 1.00 93.31 571 MET A N 1
ATOM 4680 C CA . MET A 1 571 ? -37.084 -2.408 37.381 1.00 93.31 571 MET A CA 1
ATOM 4681 C C . MET A 1 571 ? -37.327 -3.737 38.095 1.00 93.31 571 MET A C 1
ATOM 4683 O O . MET A 1 571 ? -36.455 -4.202 38.828 1.00 93.31 571 MET A O 1
ATOM 4687 N N . ASP A 1 572 ? -38.500 -4.332 37.890 1.00 93.38 572 ASP A N 1
ATOM 4688 C CA . ASP A 1 572 ? -38.825 -5.691 38.337 1.00 93.38 572 ASP A CA 1
ATOM 4689 C C . ASP A 1 572 ? -39.234 -6.496 37.105 1.00 93.38 572 ASP A C 1
ATOM 4691 O O . ASP A 1 572 ? -40.315 -6.295 36.553 1.00 93.38 572 ASP A O 1
ATOM 4695 N N . ILE A 1 573 ? -38.295 -7.282 36.578 1.00 94.12 573 ILE A N 1
ATOM 4696 C CA . ILE A 1 573 ? -38.374 -7.817 35.215 1.00 94.12 573 ILE A CA 1
ATOM 4697 C C . ILE A 1 573 ? -37.974 -9.288 35.173 1.00 94.12 573 ILE A C 1
ATOM 4699 O O . ILE A 1 573 ? -37.088 -9.728 35.905 1.00 94.12 573 ILE A O 1
ATOM 4703 N N . GLU A 1 574 ? -38.585 -10.044 34.269 1.00 93.56 574 GLU A N 1
ATOM 4704 C CA . GLU A 1 574 ? -38.182 -11.415 33.967 1.00 93.56 574 GLU A CA 1
ATOM 4705 C C . GLU A 1 574 ? -37.159 -11.430 32.825 1.00 93.56 574 GLU A C 1
ATOM 4707 O O . GLU A 1 574 ? -37.271 -10.674 31.858 1.00 93.56 574 GLU A O 1
ATOM 4712 N N . ALA A 1 575 ? -36.127 -12.264 32.945 1.00 94.06 575 ALA A N 1
ATOM 4713 C CA . ALA A 1 575 ? -35.059 -12.357 31.959 1.00 94.06 575 ALA A CA 1
ATOM 4714 C C . ALA A 1 575 ? -34.498 -13.779 31.870 1.00 94.06 575 ALA A C 1
ATOM 4716 O O . ALA A 1 575 ? -34.498 -14.529 32.846 1.00 94.06 575 ALA A O 1
ATOM 4717 N N . LYS A 1 576 ? -33.964 -14.143 30.703 1.00 94.38 576 LYS A N 1
ATOM 4718 C CA . LYS A 1 576 ? -33.419 -15.480 30.446 1.00 94.38 576 LYS A CA 1
ATOM 4719 C C . LYS A 1 576 ? -31.903 -15.492 30.548 1.00 94.38 576 LYS A C 1
ATOM 4721 O O . LYS A 1 576 ? -31.234 -14.715 29.868 1.00 94.38 576 LYS A O 1
ATOM 4726 N N . ILE A 1 577 ? -31.331 -16.394 31.337 1.00 93.75 577 ILE A N 1
ATOM 4727 C CA . ILE A 1 577 ? -29.874 -16.534 31.430 1.00 93.75 577 ILE A CA 1
ATOM 4728 C C . ILE A 1 577 ? -29.336 -17.172 30.148 1.00 93.75 577 ILE A C 1
ATOM 4730 O O . ILE A 1 577 ? -29.769 -18.246 29.740 1.00 93.75 577 ILE A O 1
ATOM 4734 N N . THR A 1 578 ? -28.346 -16.537 29.525 1.00 91.62 578 THR A N 1
ATOM 4735 C CA . THR A 1 578 ? -27.729 -17.027 28.278 1.00 91.62 578 THR A CA 1
ATOM 4736 C C . THR A 1 578 ? -26.256 -17.368 28.425 1.00 91.62 578 THR A C 1
ATOM 4738 O O . THR A 1 578 ? -25.746 -18.210 27.687 1.00 91.62 578 THR A O 1
ATOM 4741 N N . TYR A 1 579 ? -25.573 -16.758 29.392 1.00 90.62 579 TYR A N 1
ATOM 4742 C CA . TYR A 1 579 ? -24.151 -16.981 29.610 1.00 90.62 579 TYR A CA 1
ATOM 4743 C C . TYR A 1 579 ? -23.799 -16.907 31.092 1.00 90.62 579 TYR A C 1
ATOM 4745 O O . TYR A 1 579 ? -24.256 -16.012 31.805 1.00 90.62 579 TYR A O 1
ATOM 4753 N N . ILE A 1 580 ? -22.948 -17.830 31.529 1.00 90.88 580 ILE A N 1
ATOM 4754 C CA . ILE A 1 580 ? -22.404 -17.906 32.881 1.00 90.88 580 ILE A CA 1
ATOM 4755 C C . ILE A 1 580 ? -20.903 -18.134 32.724 1.00 90.88 580 ILE A C 1
ATOM 4757 O O . ILE A 1 580 ? -20.487 -19.044 32.018 1.00 90.88 580 ILE A O 1
ATOM 4761 N N . ALA A 1 581 ? -20.086 -17.308 33.370 1.00 88.31 581 ALA A N 1
ATOM 4762 C CA . ALA A 1 581 ? -18.651 -17.534 33.463 1.00 88.31 581 ALA A CA 1
ATOM 4763 C C . ALA A 1 581 ? -18.153 -17.236 34.868 1.00 88.31 581 ALA A C 1
ATOM 4765 O O . ALA A 1 581 ? -18.428 -16.171 35.427 1.00 88.31 581 ALA A O 1
ATOM 4766 N N . GLN A 1 582 ? -17.366 -18.153 35.415 1.00 82.44 582 GLN A N 1
ATOM 4767 C CA . GLN A 1 582 ? -16.634 -17.908 36.648 1.00 82.44 582 GLN A CA 1
ATOM 4768 C C . GLN A 1 582 ? -15.459 -16.989 36.324 1.00 82.44 582 GLN A C 1
ATOM 4770 O O . GLN A 1 582 ? -14.646 -17.295 35.454 1.00 82.44 582 GLN A O 1
ATOM 4775 N N . ARG A 1 583 ? -15.426 -15.813 36.958 1.00 65.81 583 ARG A N 1
ATOM 4776 C CA . ARG A 1 583 ? -14.313 -14.867 36.794 1.00 65.81 583 ARG A CA 1
ATOM 4777 C C . ARG A 1 583 ? -13.297 -14.972 37.922 1.00 65.81 583 ARG A C 1
ATOM 4779 O O . ARG A 1 583 ? -12.120 -14.820 37.642 1.00 65.81 583 ARG A O 1
ATOM 4786 N N . ASP A 1 584 ? -13.768 -15.234 39.139 1.00 68.06 584 ASP A N 1
ATOM 4787 C CA . ASP A 1 584 ? -12.970 -15.309 40.365 1.00 68.06 584 ASP A CA 1
ATOM 4788 C C . ASP A 1 584 ? -13.493 -16.435 41.269 1.00 68.06 584 ASP A C 1
ATOM 4790 O O . ASP A 1 584 ? -14.591 -16.954 41.053 1.00 68.06 584 ASP A O 1
ATOM 4794 N N . THR A 1 585 ? -12.750 -16.759 42.330 1.00 73.50 585 THR A N 1
ATOM 4795 C CA . THR A 1 585 ? -13.124 -17.771 43.337 1.00 73.50 585 THR A CA 1
ATOM 4796 C C . THR A 1 585 ? -14.413 -17.454 44.099 1.00 73.50 585 THR A C 1
ATOM 4798 O O . THR A 1 585 ? -14.979 -18.349 44.715 1.00 73.50 585 THR A O 1
ATOM 4801 N N . GLU A 1 586 ? -14.905 -16.211 44.058 1.00 82.56 586 GLU A N 1
ATOM 4802 C CA . GLU A 1 586 ? -16.064 -15.764 44.851 1.00 82.56 586 GLU A CA 1
ATOM 4803 C C . GLU A 1 586 ? -17.204 -15.147 44.023 1.00 82.56 586 GLU A C 1
ATOM 4805 O O . GLU A 1 586 ? -18.250 -14.792 44.574 1.00 82.56 586 GLU A O 1
ATOM 4810 N N . SER A 1 587 ? -17.044 -14.991 42.701 1.00 87.31 587 SER A N 1
ATOM 4811 C CA . SER A 1 587 ? -18.066 -14.325 41.885 1.00 87.31 587 SER A CA 1
ATOM 4812 C C . SER A 1 587 ? -18.258 -14.920 40.494 1.00 87.31 587 SER A C 1
ATOM 4814 O O . SER A 1 587 ? -17.317 -15.332 39.812 1.00 87.31 587 SER A O 1
ATOM 4816 N N . THR A 1 588 ? -19.516 -14.900 40.053 1.00 90.81 588 THR A N 1
ATOM 4817 C CA . THR A 1 588 ? -19.926 -15.388 38.735 1.00 90.81 588 THR A CA 1
ATOM 4818 C C . THR A 1 588 ? -20.400 -14.224 37.878 1.00 90.81 588 THR A C 1
ATOM 4820 O O . THR A 1 588 ? -21.238 -13.422 38.300 1.00 90.81 588 THR A O 1
ATOM 4823 N N . LYS A 1 589 ? -19.889 -14.130 36.648 1.00 92.50 589 LYS A N 1
ATOM 4824 C CA . LYS A 1 589 ? -20.459 -13.265 35.617 1.00 92.50 589 LYS A CA 1
ATOM 4825 C C . LYS A 1 589 ? -21.655 -13.977 34.996 1.00 92.50 589 LYS A C 1
ATOM 4827 O O . LYS A 1 589 ? -21.491 -15.050 34.424 1.00 92.50 589 LYS A O 1
ATOM 4832 N N . ILE A 1 590 ? -22.821 -13.351 35.057 1.00 93.38 590 ILE A N 1
ATOM 4833 C CA . ILE A 1 590 ? -24.052 -13.838 34.432 1.00 93.38 590 ILE A CA 1
ATOM 4834 C C . ILE A 1 590 ? -24.498 -12.813 33.391 1.00 93.38 590 ILE A C 1
ATOM 4836 O O . ILE A 1 590 ? -24.445 -11.609 33.640 1.00 93.38 590 ILE A O 1
ATOM 4840 N N . VAL A 1 591 ? -24.915 -13.277 32.215 1.00 93.00 591 VAL A N 1
ATOM 4841 C CA . VAL A 1 591 ? -25.565 -12.442 31.198 1.00 93.00 591 VAL A CA 1
ATOM 4842 C C . VAL A 1 591 ? -26.974 -12.958 30.979 1.00 93.00 591 VAL A C 1
ATOM 4844 O O . VAL A 1 591 ? -27.179 -14.144 30.701 1.00 93.00 591 VAL A O 1
ATOM 4847 N N . VAL A 1 592 ? -27.933 -12.047 31.085 1.00 93.62 592 VAL A N 1
ATOM 4848 C CA . VAL A 1 592 ? -29.339 -12.307 30.793 1.00 93.62 592 VAL A CA 1
ATOM 4849 C C . VAL A 1 592 ? -29.762 -11.614 29.503 1.00 93.62 592 VAL A C 1
ATOM 4851 O O . VAL A 1 592 ? -29.233 -10.552 29.167 1.00 93.62 592 VAL A O 1
ATOM 4854 N N . MET A 1 593 ? -30.732 -12.199 28.809 1.00 92.75 593 MET A N 1
ATOM 4855 C CA . MET A 1 593 ? -31.457 -11.588 27.701 1.00 92.75 593 MET A CA 1
ATOM 4856 C C . MET A 1 593 ? -32.844 -11.151 28.172 1.00 92.75 593 MET A C 1
ATOM 4858 O O . MET A 1 593 ? -33.530 -11.884 28.886 1.00 92.75 593 MET A O 1
ATOM 4862 N N . LEU A 1 594 ? -33.227 -9.945 27.770 1.00 90.75 594 LEU A N 1
ATOM 4863 C CA . LEU A 1 594 ? -34.513 -9.322 28.045 1.00 90.75 594 LEU A CA 1
ATOM 4864 C C . LEU A 1 594 ? -35.443 -9.646 26.869 1.00 90.75 594 LEU A C 1
ATOM 4866 O O . LEU A 1 594 ? -35.482 -8.918 25.878 1.00 90.75 594 LEU A O 1
ATOM 4870 N N . GLU A 1 595 ? -36.126 -10.786 26.926 1.00 81.19 595 GLU A N 1
ATOM 4871 C CA . GLU A 1 595 ? -37.093 -11.175 25.895 1.00 81.19 595 GLU A CA 1
ATOM 4872 C C . GLU A 1 595 ? -38.415 -10.419 26.135 1.00 81.19 595 GLU A C 1
ATOM 4874 O O . GLU A 1 595 ? -39.024 -10.563 27.189 1.00 81.19 595 GLU A O 1
ATOM 4879 N N . ASN A 1 596 ? -38.860 -9.604 25.167 1.00 79.88 596 ASN A N 1
ATOM 4880 C CA . ASN A 1 596 ? -40.156 -8.901 25.180 1.00 79.88 596 ASN A CA 1
ATOM 4881 C C . ASN A 1 596 ? -40.451 -8.076 26.451 1.00 79.88 596 ASN A C 1
ATOM 4883 O O . ASN A 1 596 ? -41.513 -8.209 27.059 1.00 79.88 596 ASN A O 1
ATOM 4887 N N . LEU A 1 597 ? -39.524 -7.193 26.837 1.00 88.06 597 LEU A N 1
ATOM 4888 C CA . LEU A 1 597 ? -39.681 -6.339 28.017 1.00 88.06 597 LEU A CA 1
ATOM 4889 C C . LEU A 1 597 ? -40.970 -5.480 27.929 1.00 88.06 597 LEU A C 1
ATOM 4891 O O . LEU A 1 597 ? -41.091 -4.680 26.997 1.00 88.06 597 LEU A O 1
ATOM 4895 N N . PRO A 1 598 ? -41.934 -5.606 28.864 1.00 88.31 598 PRO A N 1
ATOM 4896 C CA . PRO A 1 598 ? -43.208 -4.897 28.770 1.00 88.31 598 PRO A CA 1
ATOM 4897 C C . PRO A 1 598 ? -43.075 -3.409 29.126 1.00 88.31 598 PRO A C 1
ATOM 4899 O O . PRO A 1 598 ? -42.160 -2.990 29.842 1.00 88.31 598 PRO A O 1
ATOM 4902 N N . LYS A 1 599 ? -44.031 -2.592 28.665 1.00 87.62 599 LYS A N 1
ATOM 4903 C CA . LYS A 1 599 ? -44.178 -1.206 29.136 1.00 87.62 599 LYS A CA 1
ATOM 4904 C C . LYS A 1 599 ? -44.616 -1.193 30.613 1.00 87.62 599 LYS A C 1
ATOM 4906 O O . LYS A 1 599 ? -45.438 -2.029 30.985 1.00 87.62 599 LYS A O 1
ATOM 4911 N N . PRO A 1 600 ? -44.121 -0.256 31.445 1.00 89.50 600 PRO A N 1
ATOM 4912 C CA . PRO A 1 600 ? -43.256 0.877 31.091 1.00 89.50 600 PRO A CA 1
ATOM 4913 C C . PRO A 1 600 ? -41.743 0.571 31.126 1.00 89.50 600 PRO A C 1
ATOM 4915 O O . PRO A 1 600 ? -40.943 1.427 30.756 1.00 89.50 600 PRO A O 1
ATOM 4918 N N . TYR A 1 601 ? -41.321 -0.636 31.525 1.00 91.25 601 TYR A N 1
ATOM 4919 C CA . TYR A 1 601 ? -39.904 -0.977 31.723 1.00 91.25 601 TYR A CA 1
ATOM 4920 C C . TYR A 1 601 ? -39.049 -0.818 30.459 1.00 91.25 601 TYR A C 1
ATOM 4922 O O . TYR A 1 601 ? -37.905 -0.371 30.545 1.00 91.25 601 TYR A O 1
ATOM 4930 N N . SER A 1 602 ? -39.597 -1.122 29.278 1.00 90.31 602 SER A N 1
ATOM 4931 C CA . SER A 1 602 ? -38.917 -0.875 27.999 1.00 90.31 602 SER A CA 1
ATOM 4932 C C . SER A 1 602 ? -38.601 0.603 27.762 1.00 90.31 602 SER A C 1
ATOM 4934 O O . SER A 1 602 ? -37.520 0.931 27.279 1.00 90.31 602 SER A O 1
ATOM 4936 N N . GLU A 1 603 ? -39.525 1.499 28.117 1.00 89.06 603 GLU A N 1
ATOM 4937 C CA . GLU A 1 603 ? -39.350 2.946 27.950 1.00 89.06 603 GLU A CA 1
ATOM 4938 C C . GLU A 1 603 ? -38.336 3.486 28.959 1.00 89.06 603 GLU A C 1
ATOM 4940 O O . GLU A 1 603 ? -37.435 4.231 28.577 1.00 89.06 603 GLU A O 1
ATOM 4945 N N . TYR A 1 604 ? -38.403 3.027 30.212 1.00 91.81 604 TYR A N 1
ATOM 4946 C CA . TYR A 1 604 ? -37.422 3.369 31.244 1.00 91.81 604 TYR A CA 1
ATOM 4947 C C . TYR A 1 604 ? -36.003 2.956 30.864 1.00 91.81 604 TYR A C 1
ATOM 4949 O O . TYR A 1 604 ? -35.069 3.748 30.993 1.00 91.81 604 TYR A O 1
ATOM 4957 N N . LEU A 1 605 ? -35.837 1.732 30.359 1.00 90.69 605 LEU A N 1
ATOM 4958 C CA . LEU A 1 605 ? -34.541 1.231 29.924 1.00 90.69 605 LEU A CA 1
ATOM 4959 C C . LEU A 1 605 ? -34.005 2.035 28.734 1.00 90.69 605 LEU A C 1
ATOM 4961 O O . LEU A 1 605 ? -32.843 2.435 28.743 1.00 90.69 605 LEU A O 1
ATOM 4965 N N . LEU A 1 606 ? -34.843 2.314 27.732 1.00 89.62 606 LEU A N 1
ATOM 4966 C CA . LEU A 1 606 ? -34.447 3.086 26.554 1.00 89.62 606 LEU A CA 1
ATOM 4967 C C . LEU A 1 606 ? -34.071 4.531 26.913 1.00 89.62 606 LEU A C 1
ATOM 4969 O O . LEU A 1 606 ? -33.045 5.032 26.447 1.00 89.62 606 LEU A O 1
ATOM 4973 N N . GLN A 1 607 ? -34.849 5.175 27.786 1.00 89.56 607 GLN A N 1
ATOM 4974 C CA . GLN A 1 607 ? -34.560 6.512 28.299 1.00 89.56 607 GLN A CA 1
ATOM 4975 C C . GLN A 1 607 ? -33.239 6.530 29.078 1.00 89.56 607 GLN A C 1
ATOM 4977 O O . GLN A 1 607 ? -32.387 7.373 28.802 1.00 89.56 607 GLN A O 1
ATOM 4982 N N . TYR A 1 608 ? -33.024 5.568 29.982 1.00 90.56 608 TYR A N 1
ATOM 4983 C CA . TYR A 1 608 ? -31.765 5.439 30.717 1.00 90.56 608 TYR A CA 1
ATOM 4984 C C . TYR A 1 608 ? -30.568 5.262 29.776 1.00 90.56 608 TYR A C 1
ATOM 4986 O O . TYR A 1 608 ? -29.567 5.966 29.913 1.00 90.56 608 TYR A O 1
ATOM 4994 N N . MET A 1 609 ? -30.675 4.359 28.795 1.00 89.56 609 MET A N 1
ATOM 4995 C CA . MET A 1 609 ? -29.624 4.124 27.801 1.00 89.56 609 MET A CA 1
ATOM 4996 C C . MET A 1 609 ? -29.273 5.417 27.061 1.00 89.56 609 MET A C 1
ATOM 4998 O O . MET A 1 609 ? -28.099 5.767 26.965 1.00 89.56 609 MET A O 1
ATOM 5002 N N . TYR A 1 610 ? -30.277 6.155 26.586 1.00 88.75 610 TYR A N 1
ATOM 5003 C CA . TYR A 1 610 ? -30.073 7.404 25.858 1.00 88.75 610 TYR A CA 1
ATOM 5004 C C . TYR A 1 610 ? -29.435 8.500 26.725 1.00 88.75 610 TYR A C 1
ATOM 5006 O O . TYR A 1 610 ? -28.459 9.133 26.309 1.00 88.75 610 TYR A O 1
ATOM 5014 N N . THR A 1 611 ? -29.931 8.698 27.950 1.00 89.62 611 THR A N 1
ATOM 5015 C CA . THR A 1 611 ? -29.359 9.663 28.900 1.00 89.62 611 THR A CA 1
ATOM 5016 C C . THR A 1 611 ? -27.918 9.300 29.234 1.00 89.62 611 THR A C 1
ATOM 5018 O O . THR A 1 611 ? -27.029 10.146 29.134 1.00 89.62 611 THR A O 1
ATOM 5021 N N . ARG A 1 612 ? -27.640 8.023 29.516 1.00 89.75 612 ARG A N 1
ATOM 5022 C CA . ARG A 1 612 ? -26.288 7.567 29.842 1.00 89.75 612 ARG A CA 1
ATOM 5023 C C . ARG A 1 612 ? -25.324 7.726 28.669 1.00 89.75 612 ARG A C 1
ATOM 5025 O O . ARG A 1 612 ? -24.185 8.134 28.871 1.00 89.75 612 ARG A O 1
ATOM 5032 N N . GLN A 1 613 ? -25.764 7.464 27.439 1.00 88.50 613 GLN A N 1
ATOM 5033 C CA . GLN A 1 613 ? -24.957 7.721 26.242 1.00 88.50 613 GLN A CA 1
ATOM 5034 C C . GLN A 1 613 ? -24.607 9.211 26.108 1.00 88.50 613 GLN A C 1
ATOM 5036 O O . GLN A 1 613 ? -23.444 9.545 25.878 1.00 88.50 613 GLN A O 1
ATOM 5041 N N . LYS A 1 614 ? -25.574 10.115 26.316 1.00 89.25 614 LYS A N 1
ATOM 5042 C CA . LYS A 1 614 ? -25.326 11.568 26.317 1.00 89.25 614 LYS A CA 1
ATOM 5043 C C . LYS A 1 614 ? -24.352 12.003 27.406 1.00 89.25 614 LYS A C 1
ATOM 5045 O O . LYS A 1 614 ? -23.468 12.822 27.142 1.00 89.25 614 LYS A O 1
ATOM 5050 N N . GLU A 1 615 ? -24.500 11.466 28.613 1.00 90.06 615 GLU A N 1
ATOM 5051 C CA . GLU A 1 615 ? -23.580 11.720 29.722 1.00 90.06 615 GLU A CA 1
ATOM 5052 C C . GLU A 1 615 ? -22.157 11.298 29.363 1.00 90.06 615 GLU A C 1
ATOM 5054 O O . GLU A 1 615 ? -21.239 12.095 29.527 1.00 90.06 615 GLU A O 1
ATOM 5059 N N . LEU A 1 616 ? -21.979 10.088 28.821 1.00 89.06 616 LEU A N 1
ATOM 5060 C CA . LEU A 1 616 ? -20.672 9.572 28.411 1.00 89.06 616 LEU A CA 1
ATOM 5061 C C . LEU A 1 616 ? -20.040 10.437 27.313 1.00 89.06 616 LEU A C 1
ATOM 5063 O O . LEU A 1 616 ? -18.868 10.784 27.415 1.00 89.06 616 LEU A O 1
ATOM 5067 N N . ILE A 1 617 ? -20.811 10.867 26.309 1.00 87.06 617 ILE A N 1
ATOM 5068 C CA . ILE A 1 617 ? -20.318 11.803 25.282 1.00 87.06 617 ILE A CA 1
ATOM 5069 C C . ILE A 1 617 ? -19.885 13.126 25.923 1.00 87.06 617 ILE A C 1
ATOM 5071 O O . ILE A 1 617 ? -18.851 13.687 25.564 1.00 87.06 617 ILE A O 1
ATOM 5075 N N . THR A 1 618 ? -20.658 13.637 26.882 1.00 89.06 618 THR A N 1
ATOM 5076 C CA . THR A 1 618 ? -20.337 14.885 27.588 1.00 89.06 618 THR A CA 1
ATOM 5077 C C . THR A 1 618 ? -19.095 14.731 28.467 1.00 89.06 618 THR A C 1
ATOM 5079 O O . THR A 1 618 ? -18.283 15.652 28.535 1.00 89.06 618 THR A O 1
ATOM 5082 N N . GLU A 1 619 ? -18.924 13.575 29.110 1.00 88.38 619 GLU A N 1
ATOM 5083 C CA . GLU A 1 619 ? -17.742 13.213 29.895 1.00 88.38 619 GLU A CA 1
ATOM 5084 C C . GLU A 1 619 ? -16.487 13.237 29.015 1.00 88.38 619 GLU A C 1
ATOM 5086 O O . GLU A 1 619 ? -15.537 13.953 29.338 1.00 88.38 619 GLU A O 1
ATOM 5091 N N . ILE A 1 620 ? -16.525 12.566 27.857 1.00 87.12 620 ILE A N 1
ATOM 5092 C CA . ILE A 1 620 ? -15.418 12.568 26.890 1.00 87.12 620 ILE A CA 1
ATOM 5093 C C . ILE A 1 620 ? -15.145 14.000 26.402 1.00 87.12 620 ILE A C 1
ATOM 5095 O O . ILE A 1 620 ? -14.004 14.449 26.455 1.00 87.12 620 ILE A O 1
ATOM 5099 N N . LYS A 1 621 ? -16.180 14.766 26.014 1.00 86.56 621 LYS A N 1
ATOM 5100 C CA . LYS A 1 621 ? -16.029 16.168 25.569 1.00 86.56 621 LYS A CA 1
ATOM 5101 C C . LYS A 1 621 ? -15.378 17.067 26.622 1.00 86.56 621 LYS A C 1
ATOM 5103 O O . LYS A 1 621 ? -14.634 17.983 26.280 1.00 86.56 621 LYS A O 1
ATOM 5108 N N . ARG A 1 622 ? -15.688 16.867 27.907 1.00 86.88 622 ARG A N 1
ATOM 5109 C CA . ARG A 1 622 ? -15.050 17.619 29.000 1.00 86.88 622 ARG A CA 1
ATOM 5110 C C . ARG A 1 622 ? -13.594 17.209 29.171 1.00 86.88 622 ARG A C 1
ATOM 5112 O O . ARG A 1 622 ? -12.760 18.087 29.357 1.00 86.88 622 ARG A O 1
ATOM 5119 N N . ALA A 1 623 ? -13.290 15.920 29.067 1.00 82.06 623 ALA A N 1
ATOM 5120 C CA . ALA A 1 623 ? -11.920 15.432 29.154 1.00 82.06 623 ALA A CA 1
ATOM 5121 C C . ALA A 1 623 ? -11.051 15.932 27.985 1.00 82.06 623 ALA A C 1
ATOM 5123 O O . ALA A 1 623 ? -9.901 16.306 28.195 1.00 82.06 623 ALA A O 1
ATOM 5124 N N . THR A 1 624 ? -11.613 16.047 26.776 1.00 79.25 624 THR A N 1
ATOM 5125 C CA . THR A 1 624 ? -10.900 16.585 25.606 1.00 79.25 624 THR A CA 1
ATOM 5126 C C . THR A 1 624 ? -10.676 18.098 25.669 1.00 79.25 624 THR A C 1
ATOM 5128 O O . THR A 1 624 ? -9.739 18.590 25.051 1.00 79.25 624 THR A O 1
ATOM 5131 N N . LYS A 1 625 ? -11.480 18.859 26.433 1.00 75.56 625 LYS A N 1
ATOM 5132 C CA . LYS A 1 625 ? -11.300 20.319 26.589 1.00 75.56 625 LYS A CA 1
ATOM 5133 C C . LYS A 1 625 ? -9.966 20.712 27.219 1.00 75.56 625 LYS A C 1
ATOM 5135 O O . LYS A 1 625 ? -9.507 21.810 26.954 1.00 75.56 625 LYS A O 1
ATOM 5140 N N . ALA A 1 626 ? -9.341 19.841 28.011 1.00 63.56 626 ALA A N 1
ATOM 5141 C CA . ALA A 1 626 ? -8.011 20.099 28.570 1.00 63.56 626 ALA A CA 1
ATOM 5142 C C . ALA A 1 626 ? -6.901 20.147 27.499 1.00 63.56 626 ALA A C 1
ATOM 5144 O O . ALA A 1 626 ? -5.786 20.581 27.782 1.00 63.56 626 ALA A O 1
ATOM 5145 N N . TYR A 1 627 ? -7.204 19.686 26.282 1.00 60.50 627 TYR A N 1
ATOM 5146 C CA . TYR A 1 627 ? -6.278 19.628 25.159 1.00 60.50 627 TYR A CA 1
ATOM 5147 C C . TYR A 1 627 ? -6.573 20.678 24.084 1.00 60.50 627 TYR A C 1
ATOM 5149 O O . TYR A 1 627 ? -5.796 20.767 23.144 1.00 60.50 627 TYR A O 1
ATOM 5157 N N . HIS A 1 628 ? -7.639 21.471 24.213 1.00 52.94 628 HIS A N 1
ATOM 5158 C CA . HIS A 1 628 ? -7.858 22.676 23.408 1.00 52.94 628 HIS A CA 1
ATOM 5159 C C . HIS A 1 628 ? -7.160 23.856 24.078 1.00 52.94 628 HIS A C 1
ATOM 5161 O O . HIS A 1 628 ? -6.393 24.550 23.375 1.00 52.94 628 HIS A O 1
#

Sequence (628 aa):
MLLEDFLHETRSLSVAHLYFHEPKLTLFENAKQTHPHFLSFNLEEENNTPLSADILFIEVAEASKEKLKRLVSILGKYKPTITYLFAEDVENRLLLKFALHFNVTDVLPLINEEHVLLSIFSQNPTKLDEKLYTFQKIELEKKIEHFFPFFLFQGKHLLYANAKAEKLYETTHLVSMQEKIHENEDLYNALESNEDAQGIIYLHSRPYMCLIKCFAKNNEKLLTLIGDMEEEERTCSSMLNRFDFVDMLKDRLAQQSVTQTAITLTFVNIANLEKLSKSFKGTALHDAFKNLLQTFFQLKETWQELVQWSPSLYIFMSEKRHFEETCKQANYIQKELFTTHIHEKISPIIVTSVMDIKEMNLNNLIEIIEKINTKTLTTNDTQNIDYYEVEYLENISNENEQISYLMHHCFNNKIPIKLLNIYKGLCINTAADILKISHDSYHISCENLQAYVMQLEGQTVLQASSFPKDIKAEVSFLDIKKSFAIIKNLSFLHNSANNRQHTRVQTSFRTPIVMKYARHASAQGEIVDISVNSIAMRIKKLFREEELKGSLVHLNFSLPNETGEYGYVVMDIEAKITYIAQRDTESTKIVVMLENLPKPYSEYLLQYMYTRQKELITEIKRATKAYH

Secondary structure (DSSP, 8-state):
--HHHHHHHTTTS-EEEEESSS-S-THHHHHHHH-TTEEEEETTSTT-PPPP-SEEEEEESS--HHHHHHHHHHHHH---SEEEEEES-TT-HHHHHHHHHTT-SEEEE----HHHHHHHHHH-TTHHHHHHHHHHHHHHHHHHTTT--EEEEETTEEEEE-HHHHHHTT-S-HHHHHHHHHTSHHHHHHHH-SS-EEEEEEETTEEEEEEEEEETTTTEEEEEEEE-SS-----TT-PEEHHHHHHHHHHHHHHHHHH---EEEEEEEETTHHHHHHHS-HHHHHHHHHHHHHHHHHHS-TT-EEEEEETTEEEEEEES--HHHHHHHHHHHHHHHHHS---SS----EEEEEEEE-S--HHHHHHHHHHHHHT---HHHHTSS-EEE----TT--SHHHHHHHHHHHHHHTTPPEEEEEEETTEEEEEEE-EEEEETTEEEEE--HHHHHHHHHHSEEEEE-TT-SS-EEEEEEEEETTTTEEEEEEEEE-SS-GGG-SS--B--SS-EEEEEEEETTEEEEEEEEEE-SSEEEEEESS---HHHHTT-EEEEEEEEE-TTSTTSEEEEEEEEEEEEEEEEETTEEEEEEE--SPPTTHHHHHHHHHHHHHHHHHHHHHHHHGGG-

Nearest PDB structures (foldseek):
  6et7-assembly1_B  TM=8.852E-01  e=1.125E-03  Idiomarina sp. A28L
  4zmm-assembly1_B  TM=7.765E-01  e=2.802E-03  Pseudomonas aeruginosa PAO1
  4p02-assembly1_A  TM=5.369E-01  e=1.005E-04  Cereibacter sphaeroides 2.4.1
  5llx-assembly1_A  TM=4.531E-01  e=2.131E-04  Idiomarina sp. A28L
  5llw-assembly1_B  TM=4.227E-01  e=2.249E-04  Idiomarina sp. A28L

Radius of gyration: 39.73 Å; Cα contacts (8 Å, |Δi|>4): 1084; chains: 1; bounding box: 106×49×112 Å

Foldseek 3Di:
DAPVVVLVLCLVFAEEEEEEPDQLQCVCVVSPVSRVRYYYFHLVDPPTQDDAGQEYEYEDADDDPVVLVSVCVNLVVHPHLAAEYEYQDQVPPNVVVSCVVSVHVGYFHSDNDSVRVVCVVVVDCDSVVVVSVVVVVVVVLVVVLPDFWKFKDQQLATPDTHPRLCVLQVHPDRVSSSVVQCVFVVSVVCSNDQQWDWDWDADPNFTWTWTWDHDVPRSMIMITTHGPPPDPPPPLDDAAEQVRVLVVVQVVLVVCVPPVKKKKKKKKFQPCVVVCPVPDDPVQVVQLVVLVVVLVSVLQDSQWHWYDHDPGMIITMHINDDQVVVVVSQLVSVVSSVVDCSDPPDDTDIKMKMKIDDSDDSVLVVVQVVCVRVVNDALVNLVPIDMAIDADQDPDPDQVVSVVVVLSRCQNNVFWKKKWAADQQDIDIDTKTFRGDDPFKTKIFAALLSLLRCVVVQKIWIDTPSDPAIKIWGFPAGQSLRRITMTGDIGGDPDDPVVDPWGKHAAPDFWKKWKAQDPPDIWIWTWGIDTLWKTKTKTQADDDCVPAAFGKIWMWTWAADPPDPVRIDIDTAIWTWHDWDDPDPGIIITMTTRPPTDPPNSVRRVVRVVVRNVVSSVVSVVVSVVSD

pLDDT: mean 79.54, std 12.67, range [30.33, 96.19]

Organism: Sulfurospirillum barnesii (strain ATCC 700032 / DSM 10660 / SES-3) (NCBI:txid760154)

Solvent-accessible surface area (backbone atoms only — not comparable to full-atom values): 35020 Å² total; per-residue (Å²): 114,56,74,66,54,50,46,61,76,43,57,88,48,35,34,33,38,36,26,57,87,66,78,76,55,61,70,52,57,62,50,42,76,75,27,94,48,46,46,78,38,44,68,71,51,95,85,50,70,84,71,90,33,42,34,36,42,35,50,40,67,71,85,42,76,68,62,51,55,55,49,49,60,48,58,72,74,37,83,48,80,39,33,39,39,25,15,67,59,59,81,37,69,67,53,50,54,49,34,63,74,71,66,44,70,46,71,37,66,63,58,76,44,70,69,62,58,40,43,63,72,67,74,57,77,61,72,59,47,54,51,51,49,50,51,52,46,54,52,48,50,60,56,58,53,66,74,50,31,36,35,37,26,48,67,94,42,62,77,46,65,37,73,45,33,25,60,75,65,75,44,87,51,52,68,64,47,44,52,61,47,54,70,36,63,71,56,37,56,54,60,70,48,86,54,70,43,74,51,78,44,72,58,97,89,40,66,23,43,34,40,37,46,55,42,86,92,74,51,32,35,40,40,37,47,45,58,69,94,68,75,72,75,74,69,84,74,77,68,34,47,48,67,62,45,52,56,51,48,53,56,48,53,58,46,25,77,76,68,69,54,40,38,28,39,36,39,43,29,38,79,45,49,72,60,48,63,74,74,44,58,71,64,66,48,49,52,30,51,51,43,44,50,54,50,49,55,70,71,51,55,95,80,43,45,48,30,42,68,47,101,44,29,33,36,41,40,35,65,78,47,57,63,73,58,51,49,54,48,45,48,50,51,52,50,50,64,66,71,48,86,49,44,100,86,58,81,82,42,73,45,34,31,34,37,46,63,69,97,67,58,70,68,61,51,53,51,50,52,48,23,59,71,70,71,63,67,48,51,80,61,50,72,81,41,58,52,46,62,55,90,81,68,91,77,55,87,46,68,64,60,42,51,51,49,53,51,47,47,28,40,62,53,68,44,62,31,32,43,38,40,70,55,66,48,41,76,46,70,46,71,25,42,62,61,44,82,48,101,74,36,39,30,28,42,31,52,49,67,54,42,54,44,30,65,75,67,44,32,40,34,41,41,43,95,88,46,97,51,44,31,37,29,34,48,76,45,76,38,60,74,78,30,32,34,32,33,30,78,66,44,75,45,94,70,68,85,76,80,54,95,62,71,32,36,43,60,96,56,91,34,59,34,39,40,35,69,50,101,90,41,70,47,52,30,34,49,56,32,40,36,89,49,34,41,34,30,40,29,70,46,83,70,60,53,89,79,47,59,69,37,71,30,40,38,40,37,67,44,70,29,87,89,29,98,81,44,37,42,80,44,79,43,68,31,33,27,73,45,64,43,74,78,52,101,62,30,19,38,38,31,31,36,42,70,82,62,54,85,66,58,44,57,54,48,50,51,39,52,53,52,50,51,50,49,51,54,49,52,48,55,56,62,48,54,83,56,110

Mean predicted aligned error: 20.83 Å